Protein AF-0000000077798823 (afdb_homodimer)

Secondary structure (DSSP, 8-state):
----------------------------------------------TTHHHHHHHHHHHHHHHHHHHHHHHHHHHHHHHHHHHHHHHHHHHHHHHHHHHHHSS-----EEEEEEPTT--SSSPPEESSSTT-EEES-EEETTEEE--S-EEEEEEEEEEEEESS-----EEEEEEEEETTEEEEEEEEEEEEBS---TT--EEEEEEEEEEEEE-TT-EEEEEES-GGGB---TTTSEEEEEE-/----------------------------------------------TTHHHHHHHHHHHHHHHHHHHHHHHHHHHHHHHHHHHHHHHHHHHHHHHHHHHHHS------EEEEEEPTT--SSSPPEESSSTT-EEES-EEETTEEE--S-EEEEEEEEEEEEESS-----EEEEEEEEETTEEEEEEEEEEEE-S---TT--EEEEEEEEEEEEE-TT-EEEEEES-GGGB---TTTSEEEEEE-

Organism: NCBI:txid2587831

Solvent-accessible surface area (backbone atoms only — not comparable to full-atom values): 27897 Å² total; per-residue (Å²): 135,85,79,76,79,76,77,77,75,81,80,81,78,77,81,79,76,80,77,74,89,81,87,79,84,84,81,80,76,93,80,85,78,80,83,84,83,89,80,81,81,79,79,76,82,69,73,65,53,57,66,50,46,50,53,46,51,51,48,51,52,51,51,51,42,51,51,48,34,51,52,32,50,52,50,34,52,51,42,50,51,52,38,53,51,50,50,49,51,46,53,49,42,51,46,41,44,48,38,55,70,50,43,64,76,78,66,33,26,34,35,28,18,34,39,75,92,54,77,64,82,60,43,52,64,35,53,72,57,87,88,19,36,59,33,88,42,46,76,55,94,49,20,46,36,35,78,63,62,43,47,28,44,38,39,37,32,45,25,36,43,41,70,58,46,80,65,66,62,44,39,42,35,35,32,34,38,32,92,89,42,90,67,71,43,75,59,37,43,48,47,36,25,45,80,59,48,84,80,34,65,44,72,50,76,48,69,48,69,50,62,40,83,44,49,56,57,28,29,39,38,42,39,63,63,54,54,87,33,50,46,36,51,59,92,47,10,32,39,35,37,35,56,110,137,83,81,76,82,75,82,78,78,82,78,82,75,76,82,73,84,70,88,73,86,82,89,78,86,88,86,89,80,88,83,77,79,74,82,77,74,84,77,81,81,77,69,79,79,65,73,63,51,57,62,51,47,49,50,47,52,51,48,50,51,50,51,52,42,51,51,50,35,52,52,32,50,51,51,34,52,52,42,51,51,52,38,51,51,50,50,51,52,47,52,50,45,49,50,46,43,50,42,56,69,57,43,62,78,79,66,36,29,33,27,28,18,34,38,74,92,54,77,65,82,60,45,51,64,34,53,72,57,86,80,18,35,58,32,85,41,46,77,56,95,50,20,46,36,33,78,63,62,42,45,27,42,40,36,37,32,45,25,35,43,39,69,56,44,79,68,67,64,44,39,41,34,35,32,34,38,31,93,91,42,91,64,72,43,78,75,50,72,51,75,46,64,81,61,52,45,83,80,34,54,30,28,44,67,46,70,48,74,50,77,43,83,43,47,56,55,28,30,38,37,43,40,63,63,55,53,86,32,48,46,37,50,60,36,35,10,32,40,35,37,35,58,110

Nearest PDB structures (foldseek):
  5l36-assembly1_A  TM=9.873E-01  e=1.165E-20  Homo sapiens
  5l19-assembly1_A  TM=9.741E-01  e=8.030E-21  Homo sapiens
  4msv-assembly1_A  TM=9.901E-01  e=2.202E-20  Homo sapiens
  5mu8-assembly4_I  TM=9.120E-01  e=7.115E-12  Homo sapiens
  2zjc-assembly1_C  TM=8.974E-01  e=6.068E-12  Homo sapiens

InterPro domains:
  IPR006052 Tumour necrosis factor domain [PF00229] (123-244)
  IPR006052 Tumour necrosis factor domain [PS50049] (108-244)
  IPR006052 Tumour necrosis factor domain [SM00207] (108-244)
  IPR006052 Tumour necrosis factor domain [cd00184] (109-242)
  IPR008983 Tumour necrosis factor-like domain superfamily [G3DSA:2.60.120.40] (96-244)
  IPR008983 Tumour necrosis factor-like domain superfamily [SSF49842] (107-244)
  IPR021184 Tumour necrosis factor, conserved site [PS00251] (144-160)

Radius of gyration: 48.49 Å; Cα contacts (8 Å, |Δi|>4): 806; chains: 2; bounding box: 68×151×111 Å

Foldseek 3Di:
DPPPPCPPPDDPDDDDDCPDDDDDDDPPDDDDPDDDDDPPPPPPPPPVVPVVVVVVVVVVVVVVVVVVVVVVVVVVVVVVVVVVVVVVVVVVVVVVCCCVVVVPPQWFKWKWFFDPPDFDPPGATHADDDPTHGGPWDDDPQWIFAAAWAKKKWKWKWKFWDAFDPQPKKKKWKWKDAPVDDDIGTDDMDIDGPQDDGRHIDMDMDMDIDMDGDHGGIIMTMHIDGPVGTDRPRVGTMIMMIGD/DPPPPVPDPPDPPPDPDPPDDDDDDDDDDDDDPPCPDDDDCPPPVCPVVPVVVVVVVVVVVVVVVVVVVVVVVVVVVVVVVVVVVVVVVVVVVVVVCCCVVVVPVQWFKWKWFFDPPDFDPPGATHAVDDPTHGGPWDDDPQWIFAAAWAKKKWKWKWKFWDAFDPQPKKKKWKWKDAPVDDDIGTDDMDIDGPQDDGRHIGMDMDMDIDMDGDHGGIIMTMHIDGPVGTDRPRVGTMIMMIGD

Structure (mmCIF, N/CA/C/O backbone):
data_AF-0000000077798823-model_v1
#
loop_
_entity.id
_entity.type
_entity.pdbx_description
1 polymer 'Tumor necrosis factor ligand superfamily member 6'
#
loop_
_atom_site.group_PDB
_atom_site.id
_atom_site.type_symbol
_atom_site.label_atom_id
_atom_site.label_alt_id
_atom_site.label_comp_id
_atom_site.label_asym_id
_atom_site.label_entity_id
_atom_site.label_seq_id
_atom_site.pdbx_PDB_ins_code
_atom_site.Cartn_x
_atom_site.Cartn_y
_atom_site.Cartn_z
_atom_site.occupancy
_atom_site.B_iso_or_equiv
_atom_site.auth_seq_id
_atom_site.auth_comp_id
_atom_site.auth_asym_id
_atom_site.auth_atom_id
_atom_site.pdbx_PDB_model_num
ATOM 1 N N . MET A 1 1 ? -38.875 33.906 -24.859 1 26.03 1 MET A N 1
ATOM 2 C CA . MET A 1 1 ? -39.5 35.156 -25.25 1 26.03 1 MET A CA 1
ATOM 3 C C . MET A 1 1 ? -38.906 36.344 -24.469 1 26.03 1 MET A C 1
ATOM 5 O O . MET A 1 1 ? -38.906 36.344 -23.234 1 26.03 1 MET A O 1
ATOM 9 N N . GLN A 1 2 ? -37.875 37.094 -25.141 1 28.48 2 GLN A N 1
ATOM 10 C CA . GLN A 1 2 ? -36.75 37.938 -24.812 1 28.48 2 GLN A CA 1
ATOM 11 C C . GLN A 1 2 ? -37.25 39.312 -24.281 1 28.48 2 GLN A C 1
ATOM 13 O O . GLN A 1 2 ? -37.812 40.094 -25.031 1 28.48 2 GLN A O 1
ATOM 18 N N . GLN A 1 3 ? -37.812 39.25 -23.031 1 25.02 3 GLN A N 1
ATOM 19 C CA . GLN A 1 3 ? -38.531 40.406 -22.516 1 25.02 3 GLN A CA 1
ATOM 20 C C . GLN A 1 3 ? -37.625 41.625 -22.5 1 25.02 3 GLN A C 1
ATOM 22 O O . GLN A 1 3 ? -36.438 41.562 -22.141 1 25.02 3 GLN A O 1
ATOM 27 N N . ASN A 1 4 ? -37.906 42.719 -23.203 1 27.22 4 ASN A N 1
ATOM 28 C CA . ASN A 1 4 ? -37.531 44 -23.734 1 27.22 4 ASN A CA 1
ATOM 29 C C . ASN A 1 4 ? -37.281 45 -22.609 1 27.22 4 ASN A C 1
ATOM 31 O O . ASN A 1 4 ? -38.125 45.844 -22.312 1 27.22 4 ASN A O 1
ATOM 35 N N . LEU A 1 5 ? -36.75 44.594 -21.375 1 27.7 5 LEU A N 1
ATOM 36 C CA . LEU A 1 5 ? -36.906 45.5 -20.266 1 27.7 5 LEU A CA 1
ATOM 37 C C . LEU A 1 5 ? -36.219 46.844 -20.547 1 27.7 5 LEU A C 1
ATOM 39 O O . LEU A 1 5 ? -35 46.844 -20.828 1 27.7 5 LEU A O 1
ATOM 43 N N . ASN A 1 6 ? -36.906 47.875 -20.984 1 26.59 6 ASN A N 1
ATOM 44 C CA . ASN A 1 6 ? -36.75 49.219 -21.531 1 26.59 6 ASN A CA 1
ATOM 45 C C . ASN A 1 6 ? -36.062 50.156 -20.547 1 26.59 6 ASN A C 1
ATOM 47 O O . ASN A 1 6 ? -36.688 50.656 -19.609 1 26.59 6 ASN A O 1
ATOM 51 N N . TYR A 1 7 ? -34.906 49.844 -19.875 1 26.56 7 TYR A N 1
ATOM 52 C CA . TYR A 1 7 ? -34.375 50.625 -18.766 1 26.56 7 TYR A CA 1
ATOM 53 C C . TYR A 1 7 ? -34 52.031 -19.219 1 26.56 7 TYR A C 1
ATOM 55 O O . TYR A 1 7 ? -33.125 52.219 -20.062 1 26.56 7 TYR A O 1
ATOM 63 N N . VAL A 1 8 ? -34.969 52.938 -19.234 1 27.77 8 VAL A N 1
ATOM 64 C CA . VAL A 1 8 ? -35.031 54.281 -19.797 1 27.77 8 VAL A CA 1
ATOM 65 C C . VAL A 1 8 ? -34.031 55.188 -19.078 1 27.77 8 VAL A C 1
ATOM 67 O O . VAL A 1 8 ? -34.125 55.406 -17.875 1 27.77 8 VAL A O 1
ATOM 70 N N . TYR A 1 9 ? -32.719 55.25 -19.391 1 25.73 9 TYR A N 1
ATOM 71 C CA . TYR A 1 9 ? -31.562 55.938 -18.812 1 25.73 9 TYR A CA 1
ATOM 72 C C . TYR A 1 9 ? -31.734 57.438 -18.906 1 25.73 9 TYR A C 1
ATOM 74 O O . TYR A 1 9 ? -31.969 58 -19.984 1 25.73 9 TYR A O 1
ATOM 82 N N . PRO A 1 10 ? -32.344 58.062 -17.875 1 28.33 10 PRO A N 1
ATOM 83 C CA . PRO A 1 10 ? -32.781 59.469 -17.938 1 28.33 10 PRO A CA 1
ATOM 84 C C . PRO A 1 10 ? -31.625 60.406 -18.281 1 28.33 10 PRO A C 1
ATOM 86 O O . PRO A 1 10 ? -30.453 60.094 -18.016 1 28.33 10 PRO A O 1
ATOM 89 N N . GLN A 1 11 ? -31.734 61.344 -19.266 1 23.48 11 GLN A N 1
ATOM 90 C CA . GLN A 1 11 ? -30.969 62.219 -20.141 1 23.48 11 GLN A CA 1
ATOM 91 C C . GLN A 1 11 ? -30.375 63.406 -19.375 1 23.48 11 GLN A C 1
ATOM 93 O O . GLN A 1 11 ? -31.094 64.125 -18.688 1 23.48 11 GLN A O 1
ATOM 98 N N . ILE A 1 12 ? -29.172 63.281 -18.844 1 26.33 12 ILE A N 1
ATOM 99 C CA . ILE A 1 12 ? -28.344 64.125 -18 1 26.33 12 ILE A CA 1
ATOM 100 C C . ILE A 1 12 ? -28.062 65.438 -18.703 1 26.33 12 ILE A C 1
ATOM 102 O O . ILE A 1 12 ? -27.359 65.438 -19.719 1 26.33 12 ILE A O 1
ATOM 106 N N . PHE A 1 13 ? -29.109 66.25 -18.984 1 23.06 13 PHE A N 1
ATOM 107 C CA . PHE A 1 13 ? -29.016 67.438 -19.844 1 23.06 13 PHE A CA 1
ATOM 108 C C . PHE A 1 13 ? -27.953 68.375 -19.328 1 23.06 13 PHE A C 1
ATOM 110 O O . PHE A 1 13 ? -27.781 68.562 -18.109 1 23.06 13 PHE A O 1
ATOM 117 N N . TRP A 1 14 ? -26.891 68.625 -20.125 1 24.02 14 TRP A N 1
ATOM 118 C CA . TRP A 1 14 ? -25.672 69.438 -20.156 1 24.02 14 TRP A CA 1
ATOM 119 C C . TRP A 1 14 ? -25.969 70.875 -19.875 1 24.02 14 TRP A C 1
ATOM 121 O O . TRP A 1 14 ? -27.016 71.375 -20.266 1 24.02 14 TRP A O 1
ATOM 131 N N . VAL A 1 15 ? -25.234 71.375 -19.047 1 25.56 15 VAL A N 1
ATOM 132 C CA . VAL A 1 15 ? -25.078 72.562 -18.219 1 25.56 15 VAL A CA 1
ATOM 133 C C . VAL A 1 15 ? -24.75 73.812 -19.094 1 25.56 15 VAL A C 1
ATOM 135 O O . VAL A 1 15 ? -23.656 73.875 -19.656 1 25.56 15 VAL A O 1
ATOM 138 N N . ASP A 1 16 ? -25.531 74.125 -20.062 1 21.06 16 ASP A N 1
ATOM 139 C CA . ASP A 1 16 ? -25.078 75.25 -20.922 1 21.06 16 ASP A CA 1
ATOM 140 C C . ASP A 1 16 ? -24.891 76.5 -20.141 1 21.06 16 ASP A C 1
ATOM 142 O O . ASP A 1 16 ? -25.609 76.75 -19.156 1 21.06 16 ASP A O 1
ATOM 146 N N . SER A 1 17 ? -23.797 77.312 -20.297 1 22.64 17 SER A N 1
ATOM 147 C CA . SER A 1 17 ? -22.938 78.375 -19.734 1 22.64 17 SER A CA 1
ATOM 148 C C . SER A 1 17 ? -23.625 79.688 -19.797 1 22.64 17 SER A C 1
ATOM 150 O O . SER A 1 17 ? -23.094 80.688 -19.266 1 22.64 17 SER A O 1
ATOM 152 N N . CYS A 1 18 ? -24.656 79.938 -20.5 1 21.72 18 CYS A N 1
ATOM 153 C CA . CYS A 1 18 ? -24.562 81.25 -21.141 1 21.72 18 CYS A CA 1
ATOM 154 C C . CYS A 1 18 ? -24.969 82.375 -20.172 1 21.72 18 CYS A C 1
ATOM 156 O O . CYS A 1 18 ? -26.156 82.688 -20.016 1 21.72 18 CYS A O 1
ATOM 158 N N . ALA A 1 19 ? -24.484 82.375 -19.031 1 21.86 19 ALA A N 1
ATOM 159 C CA . ALA A 1 19 ? -25.141 83.312 -18.078 1 21.86 19 ALA A CA 1
ATOM 160 C C . ALA A 1 19 ? -24.953 84.75 -18.516 1 21.86 19 ALA A C 1
ATOM 162 O O . ALA A 1 19 ? -23.828 85.25 -18.578 1 21.86 19 ALA A O 1
ATOM 163 N N . SER A 1 20 ? -25.906 85.375 -19.172 1 19.12 20 SER A N 1
ATOM 164 C CA . SER A 1 20 ? -25.812 86.625 -19.844 1 19.12 20 SER A CA 1
ATOM 165 C C . SER A 1 20 ? -25.781 87.812 -18.844 1 19.12 20 SER A C 1
ATOM 167 O O . SER A 1 20 ? -25.047 88.75 -19.031 1 19.12 20 SER A O 1
ATOM 169 N N . PRO A 1 21 ? -26.734 87.875 -17.75 1 21.48 21 PRO A N 1
ATOM 170 C CA . PRO A 1 21 ? -27.547 89.125 -17.828 1 21.48 21 PRO A CA 1
ATOM 171 C C . PRO A 1 21 ? -26.797 90.375 -17.375 1 21.48 21 PRO A C 1
ATOM 173 O O . PRO A 1 21 ? -25.75 90.25 -16.734 1 21.48 21 PRO A O 1
ATOM 176 N N . THR A 1 22 ? -27.609 91.438 -17.188 1 21.52 22 THR A N 1
ATOM 177 C CA . THR A 1 22 ? -27.766 92.875 -17.453 1 21.52 22 THR A CA 1
ATOM 178 C C . THR A 1 22 ? -27.266 93.688 -16.281 1 21.52 22 THR A C 1
ATOM 180 O O . THR A 1 22 ? -27.484 93.375 -15.125 1 21.52 22 THR A O 1
ATOM 183 N N . CYS A 1 23 ? -26.438 94.812 -16.484 1 22.78 23 CYS A N 1
ATOM 184 C CA . CYS A 1 23 ? -25.531 95.812 -15.977 1 22.78 23 CYS A CA 1
ATOM 185 C C . CYS A 1 23 ? -26.281 96.875 -15.141 1 22.78 23 CYS A C 1
ATOM 187 O O . CYS A 1 23 ? -26.797 97.875 -15.68 1 22.78 23 CYS A O 1
ATOM 189 N N . ALA A 1 24 ? -27.109 96.375 -14.141 1 20.53 24 ALA A N 1
ATOM 190 C CA . ALA A 1 24 ? -27.969 97.438 -13.664 1 20.53 24 ALA A CA 1
ATOM 191 C C . ALA A 1 24 ? -27.156 98.562 -13.062 1 20.53 24 ALA A C 1
ATOM 193 O O . ALA A 1 24 ? -26 98.375 -12.68 1 20.53 24 ALA A O 1
ATOM 194 N N . PRO A 1 25 ? -27.906 99.625 -12.391 1 24.5 25 PRO A N 1
ATOM 195 C CA . PRO A 1 25 ? -27.969 101.062 -12.398 1 24.5 25 PRO A CA 1
ATOM 196 C C . PRO A 1 25 ? -27.156 101.688 -11.273 1 24.5 25 PRO A C 1
ATOM 198 O O . PRO A 1 25 ? -26.844 101.062 -10.281 1 24.5 25 PRO A O 1
ATOM 201 N N . SER A 1 26 ? -26.656 102.938 -11.391 1 24.31 26 SER A N 1
ATOM 202 C CA . SER A 1 26 ? -25.688 103.938 -10.914 1 24.31 26 SER A CA 1
ATOM 203 C C . SER A 1 26 ? -26.156 104.625 -9.625 1 24.31 26 SER A C 1
ATOM 205 O O . SER A 1 26 ? -27 105.5 -9.648 1 24.31 26 SER A O 1
ATOM 207 N N . ALA A 1 27 ? -26.469 103.875 -8.531 1 22.41 27 ALA A N 1
ATOM 208 C CA . ALA A 1 27 ? -27.188 104.625 -7.504 1 22.41 27 ALA A CA 1
ATOM 209 C C . ALA A 1 27 ? -26.281 105.688 -6.852 1 22.41 27 ALA A C 1
ATOM 211 O O . ALA A 1 27 ? -25.203 105.312 -6.344 1 22.41 27 ALA A O 1
ATOM 212 N N . PRO A 1 28 ? -26.297 107 -7.059 1 26.75 28 PRO A N 1
ATOM 213 C CA . PRO A 1 28 ? -25.328 108 -6.668 1 26.75 28 PRO A CA 1
ATOM 214 C C . PRO A 1 28 ? -25.422 108.375 -5.188 1 26.75 28 PRO A C 1
ATOM 216 O O . PRO A 1 28 ? -24.484 109 -4.637 1 26.75 28 PRO A O 1
ATOM 219 N N . ILE A 1 29 ? -26.391 107.938 -4.352 1 23.52 29 ILE A N 1
ATOM 220 C CA . ILE A 1 29 ? -27.031 109.062 -3.648 1 23.52 29 ILE A CA 1
ATOM 221 C C . ILE A 1 29 ? -26.062 109.625 -2.607 1 23.52 29 ILE A C 1
ATOM 223 O O . ILE A 1 29 ? -25.812 110.812 -2.584 1 23.52 29 ILE A O 1
ATOM 227 N N . ALA A 1 30 ? -26.312 109.375 -1.194 1 25.77 30 ALA A N 1
ATOM 228 C CA . ALA A 1 30 ? -26.75 110.375 -0.225 1 25.77 30 ALA A CA 1
ATOM 229 C C . ALA A 1 30 ? -25.578 110.938 0.595 1 25.77 30 ALA A C 1
ATOM 231 O O . ALA A 1 30 ? -24.641 110.188 0.89 1 25.77 30 ALA A O 1
ATOM 232 N N . THR A 1 31 ? -25.422 112.25 0.87 1 25.97 31 THR A N 1
ATOM 233 C CA . THR A 1 31 ? -24.484 113.312 1.186 1 25.97 31 THR A CA 1
ATOM 234 C C . THR A 1 31 ? -24.109 113.312 2.668 1 25.97 31 THR A C 1
ATOM 236 O O . THR A 1 31 ? -22.953 113.5 3.031 1 25.97 31 THR A O 1
ATOM 239 N N . CYS A 1 32 ? -25.109 113.25 3.746 1 29.52 32 CYS A N 1
ATOM 240 C CA . CYS A 1 32 ? -25.047 114.375 4.699 1 29.52 32 CYS A CA 1
ATOM 241 C C . CYS A 1 32 ? -24.062 114.062 5.824 1 29.52 32 CYS A C 1
ATOM 243 O O . CYS A 1 32 ? -24.031 112.938 6.34 1 29.52 32 CYS A O 1
ATOM 245 N N . PRO A 1 33 ? -23.062 114.812 6.172 1 35.56 33 PRO A N 1
ATOM 246 C CA . PRO A 1 33 ? -21.828 114.688 6.957 1 35.56 33 PRO A CA 1
ATOM 247 C C . PRO A 1 33 ? -22.078 114.812 8.461 1 35.56 33 PRO A C 1
ATOM 249 O O . PRO A 1 33 ? -21.125 114.875 9.242 1 35.56 33 PRO A O 1
ATOM 252 N N . PRO A 1 34 ? -23.25 114.375 9.109 1 32.38 34 PRO A N 1
ATOM 253 C CA . PRO A 1 34 ? -23.516 115.25 10.234 1 32.38 34 PRO A CA 1
ATOM 254 C C . PRO A 1 34 ? -22.438 115.188 11.312 1 32.38 34 PRO A C 1
ATOM 256 O O . PRO A 1 34 ? -21.578 114.312 11.281 1 32.38 34 PRO A O 1
ATOM 259 N N . PRO A 1 35 ? -22.75 115.438 12.766 1 36.75 35 PRO A N 1
ATOM 260 C CA . PRO A 1 35 ? -22.312 116.312 13.852 1 36.75 35 PRO A CA 1
ATOM 261 C C . PRO A 1 35 ? -21.516 115.562 14.922 1 36.75 35 PRO A C 1
ATOM 263 O O . PRO A 1 35 ? -21.062 116.188 15.891 1 36.75 35 PRO A O 1
ATOM 266 N N . VAL A 1 36 ? -20.484 114.75 14.961 1 32.44 36 VAL A N 1
ATOM 267 C CA . VAL A 1 36 ? -20.281 113.75 15.992 1 32.44 36 VAL A CA 1
ATOM 268 C C . VAL A 1 36 ? -19.844 114.375 17.297 1 32.44 36 VAL A C 1
ATOM 270 O O . VAL A 1 36 ? -18.984 115.25 17.281 1 32.44 36 VAL A O 1
ATOM 273 N N . PRO A 1 37 ? -20.562 114.125 18.484 1 36.47 37 PRO A N 1
ATOM 274 C CA . PRO A 1 37 ? -20.5 114.75 19.812 1 36.47 37 PRO A CA 1
ATOM 275 C C . PRO A 1 37 ? -19.188 114.438 20.547 1 36.47 37 PRO A C 1
ATOM 277 O O . PRO A 1 37 ? -18.453 113.562 20.156 1 36.47 37 PRO A O 1
ATOM 280 N N . GLU A 1 38 ? -18.797 115.188 21.797 1 36.47 38 GLU A N 1
ATOM 281 C CA . GLU A 1 38 ? -17.641 115.562 22.609 1 36.47 38 GLU A CA 1
ATOM 282 C C . GLU A 1 38 ? -17.219 114.375 23.516 1 36.47 38 GLU A C 1
ATOM 284 O O . GLU A 1 38 ? -18.016 113.875 24.312 1 36.47 38 GLU A O 1
ATOM 289 N N . ARG A 1 39 ? -16.359 113.438 23.281 1 34.25 39 ARG A N 1
ATOM 290 C CA . ARG A 1 39 ? -15.992 112.188 23.953 1 34.25 39 ARG A CA 1
ATOM 291 C C . ARG A 1 39 ? -15.164 112.438 25.203 1 34.25 39 ARG A C 1
ATOM 293 O O . ARG A 1 39 ? -14.039 112.938 25.109 1 34.25 39 ARG A O 1
ATOM 300 N N . ARG A 1 40 ? -15.773 112.875 26.406 1 35.19 40 ARG A N 1
ATOM 301 C CA . ARG A 1 40 ? -15.016 113.125 27.641 1 35.19 40 ARG A CA 1
ATOM 302 C C . ARG A 1 40 ? -14.305 111.812 28.062 1 35.19 40 ARG A C 1
ATOM 304 O O . ARG A 1 40 ? -14.906 110.75 28.094 1 35.19 40 ARG A O 1
ATOM 311 N N . ARG A 1 41 ? -12.977 111.75 28.109 1 36.09 41 ARG A N 1
ATOM 312 C CA . ARG A 1 41 ? -11.992 110.688 28.312 1 36.09 41 ARG A CA 1
ATOM 313 C C . ARG A 1 41 ? -11.898 110.312 29.781 1 36.09 41 ARG A C 1
ATOM 315 O O . ARG A 1 41 ? -11.375 111.062 30.594 1 36.09 41 ARG A O 1
ATOM 322 N N . ARG A 1 42 ? -13.008 109.812 30.5 1 36.91 42 ARG A N 1
ATOM 323 C CA . ARG A 1 42 ? -12.812 109.438 31.875 1 36.91 42 ARG A CA 1
ATOM 324 C C . ARG A 1 42 ? -11.773 108.312 31.984 1 36.91 42 ARG A C 1
ATOM 326 O O . ARG A 1 42 ? -11.906 107.25 31.359 1 36.91 42 ARG A O 1
ATOM 333 N N . LYS A 1 43 ? -10.586 108.625 32.406 1 37.88 43 LYS A N 1
ATOM 334 C CA . LYS A 1 43 ? -9.422 107.75 32.625 1 37.88 43 LYS A CA 1
ATOM 335 C C . LYS A 1 43 ? -9.617 106.812 33.844 1 37.88 43 LYS A C 1
ATOM 337 O O . LYS A 1 43 ? -9.383 107.25 34.969 1 37.88 43 LYS A O 1
ATOM 342 N N . GLN A 1 44 ? -10.805 106.312 34.219 1 37.72 44 GLN A N 1
ATOM 343 C CA . GLN A 1 44 ? -10.773 105.438 35.406 1 37.72 44 GLN A CA 1
ATOM 344 C C . GLN A 1 44 ? -9.781 104.312 35.219 1 37.72 44 GLN A C 1
ATOM 346 O O . GLN A 1 44 ? -9.844 103.562 34.219 1 37.72 44 GLN A O 1
ATOM 351 N N . SER A 1 45 ? -8.586 104.438 35.844 1 39.5 45 SER A N 1
ATOM 352 C CA . SER A 1 45 ? -7.508 103.438 35.938 1 39.5 45 SER A CA 1
ATOM 353 C C . SER A 1 45 ? -8 102.125 36.531 1 39.5 45 SER A C 1
ATOM 355 O O . SER A 1 45 ? -8.492 102.125 37.688 1 39.5 45 SER A O 1
ATOM 357 N N . ASN A 1 46 ? -8.766 101.25 35.938 1 39.75 46 ASN A N 1
ATOM 358 C CA . ASN A 1 46 ? -9.281 99.938 36.281 1 39.75 46 ASN A CA 1
ATOM 359 C C . ASN A 1 46 ? -8.188 99 36.844 1 39.75 46 ASN A C 1
ATOM 361 O O . ASN A 1 46 ? -7.297 98.562 36.125 1 39.75 46 ASN A O 1
ATOM 365 N N . LYS A 1 47 ? -7.645 99.25 38.062 1 49.47 47 LYS A N 1
ATOM 366 C CA . LYS A 1 47 ? -6.809 98.375 38.844 1 49.47 47 LYS A CA 1
ATOM 367 C C . LYS A 1 47 ? -7.402 96.938 38.875 1 49.47 47 LYS A C 1
ATOM 369 O O . LYS A 1 47 ? -6.875 96.062 39.531 1 49.47 47 LYS A O 1
ATOM 374 N N . ARG A 1 48 ? -8.695 96.812 38.531 1 51.38 48 ARG A N 1
ATOM 375 C CA . ARG A 1 48 ? -9.32 95.5 38.625 1 51.38 48 ARG A CA 1
ATOM 376 C C . ARG A 1 48 ? -8.602 94.5 37.719 1 51.38 48 ARG A C 1
ATOM 378 O O . ARG A 1 48 ? -8.984 93.312 37.656 1 51.38 48 ARG A O 1
ATOM 385 N N . ASP A 1 49 ? -7.566 95.062 37.031 1 54.72 49 ASP A N 1
ATOM 386 C CA . ASP A 1 49 ? -7.129 94.25 35.875 1 54.72 49 ASP A CA 1
ATOM 387 C C . ASP A 1 49 ? -6.219 93.125 36.312 1 54.72 49 ASP A C 1
ATOM 389 O O . ASP A 1 49 ? -6.102 92.125 35.625 1 54.72 49 ASP A O 1
ATOM 393 N N . GLY A 1 50 ? -5.629 93.312 37.469 1 56.19 50 GLY A N 1
ATOM 394 C CA . GLY A 1 50 ? -4.633 92.312 37.812 1 56.19 50 GLY A CA 1
ATOM 395 C C . GLY A 1 50 ? -5.238 91 38.281 1 56.19 50 GLY A C 1
ATOM 396 O O . GLY A 1 50 ? -4.746 89.938 37.969 1 56.19 50 GLY A O 1
ATOM 397 N N . THR A 1 51 ? -6.219 91.188 39.312 1 61.97 51 THR A N 1
ATOM 398 C CA . THR A 1 51 ? -6.859 89.938 39.844 1 61.97 51 THR A CA 1
ATOM 399 C C . THR A 1 51 ? -7.609 89.188 38.75 1 61.97 51 THR A C 1
ATOM 401 O O . THR A 1 51 ? -7.652 88 38.75 1 61.97 51 THR A O 1
ATOM 404 N N . CYS A 1 52 ? -8.102 90.062 37.844 1 62.16 52 CYS A N 1
ATOM 405 C CA . CYS A 1 52 ? -8.844 89.5 36.75 1 62.16 52 CYS A CA 1
ATOM 406 C C . CYS A 1 52 ? -7.918 88.75 35.812 1 62.16 52 CYS A C 1
ATOM 408 O O . CYS A 1 52 ? -8.258 87.625 35.344 1 62.16 52 CYS A O 1
ATOM 410 N N . LEU A 1 53 ? -6.668 89.25 35.75 1 65.81 53 LEU A N 1
ATOM 411 C CA . LEU A 1 53 ? -5.695 88.562 34.906 1 65.81 53 LEU A CA 1
ATOM 412 C C . LEU A 1 53 ? -5.227 87.25 35.531 1 65.81 53 LEU A C 1
ATOM 414 O O . LEU A 1 53 ? -5.07 86.25 34.844 1 65.81 53 LEU A O 1
ATOM 418 N N . CYS A 1 54 ? -5.16 87.375 36.844 1 67.19 54 CYS A N 1
ATOM 419 C CA . CYS A 1 54 ? -4.742 86.188 37.562 1 67.19 54 CYS A CA 1
ATOM 420 C C . CYS A 1 54 ? -5.824 85.125 37.5 1 67.19 54 CYS A C 1
ATOM 422 O O . CYS A 1 54 ? -5.523 83.938 37.344 1 67.19 54 CYS A O 1
ATOM 424 N N . PHE A 1 55 ? -7.031 85.5 37.656 1 72.38 55 PHE A N 1
ATOM 425 C CA . PHE A 1 55 ? -8.148 84.625 37.562 1 72.38 55 PHE A CA 1
ATOM 426 C C . PHE A 1 55 ? -8.273 84 36.156 1 72.38 55 PHE A C 1
ATOM 428 O O . PHE A 1 55 ? -8.586 82.875 36 1 72.38 55 PHE A O 1
ATOM 435 N N . LEU A 1 56 ? -7.832 84.812 35.25 1 72.94 56 LEU A N 1
ATOM 436 C CA . LEU A 1 56 ? -7.902 84.375 33.844 1 72.94 56 LEU A CA 1
ATOM 437 C C . LEU A 1 56 ? -6.824 83.375 33.531 1 72.94 56 LEU A C 1
ATOM 439 O O . LEU A 1 56 ? -7.086 82.375 32.844 1 72.94 56 LEU A O 1
ATOM 443 N N . VAL A 1 57 ? -5.711 83.625 34.125 1 74.31 57 VAL A N 1
ATOM 444 C CA . VAL A 1 57 ? -4.59 82.688 33.906 1 74.31 57 VAL A CA 1
ATOM 445 C C . VAL A 1 57 ? -4.879 81.375 34.594 1 74.31 57 VAL A C 1
ATOM 447 O O . VAL A 1 57 ? -4.645 80.312 34 1 74.31 57 VAL A O 1
ATOM 450 N N . VAL A 1 58 ? -5.492 81.438 35.719 1 72.5 58 VAL A N 1
ATOM 451 C CA . VAL A 1 58 ? -5.809 80.188 36.469 1 72.5 58 VAL A CA 1
ATOM 452 C C . VAL A 1 58 ? -6.918 79.438 35.75 1 72.5 58 VAL A C 1
ATOM 454 O O . VAL A 1 58 ? -6.867 78.25 35.625 1 72.5 58 VAL A O 1
ATOM 457 N N . PHE A 1 59 ? -7.77 80.188 35.219 1 73 59 PHE A N 1
ATOM 458 C CA . PHE A 1 59 ? -8.875 79.562 34.469 1 73 59 PHE A CA 1
ATOM 459 C C . PHE A 1 59 ? -8.375 78.875 33.219 1 73 59 PHE A C 1
ATOM 461 O O . PHE A 1 59 ? -8.781 77.75 32.906 1 73 59 PHE A O 1
ATOM 468 N N . LEU A 1 60 ? -7.453 79.562 32.562 1 76.88 60 LEU A N 1
ATOM 469 C CA . LEU A 1 60 ? -6.926 79 31.328 1 76.88 60 LEU A CA 1
ATOM 470 C C . LEU A 1 60 ? -6.082 77.75 31.609 1 76.88 60 LEU A C 1
ATOM 472 O O . LEU A 1 60 ? -6.121 76.75 30.844 1 76.88 60 LEU A O 1
ATOM 476 N N . LEU A 1 61 ? -5.477 77.75 32.719 1 74.19 61 LEU A N 1
ATOM 477 C CA . LEU A 1 61 ? -4.656 76.625 33.125 1 74.19 61 LEU A CA 1
ATOM 478 C C . LEU A 1 61 ? -5.531 75.438 33.5 1 74.19 61 LEU A C 1
ATOM 480 O O . LEU A 1 61 ? -5.203 74.312 33.156 1 74.19 61 LEU A O 1
ATOM 484 N N . VAL A 1 62 ? -6.668 75.75 34.125 1 74.94 62 VAL A N 1
ATOM 485 C CA . VAL A 1 62 ? -7.605 74.688 34.5 1 74.94 62 VAL A CA 1
ATOM 486 C C . VAL A 1 62 ? -8.266 74.125 33.281 1 74.94 62 VAL A C 1
ATOM 488 O O . VAL A 1 62 ? -8.445 72.875 33.156 1 74.94 62 VAL A O 1
ATOM 491 N N . LEU A 1 63 ? -8.539 74.938 32.281 1 74.5 63 LEU A N 1
ATOM 492 C CA . LEU A 1 63 ? -9.141 74.5 31.047 1 74.5 63 LEU A CA 1
ATOM 493 C C . LEU A 1 63 ? -8.18 73.625 30.25 1 74.5 63 LEU A C 1
ATOM 495 O O . LEU A 1 63 ? -8.578 72.625 29.672 1 74.5 63 LEU A O 1
ATOM 499 N N . LEU A 1 64 ? -6.938 74 30.281 1 76.69 64 LEU A N 1
ATOM 500 C CA . LEU A 1 64 ? -5.91 73.188 29.594 1 76.69 64 LEU A CA 1
ATOM 501 C C . LEU A 1 64 ? -5.711 71.875 30.266 1 76.69 64 LEU A C 1
ATOM 503 O O . LEU A 1 64 ? -5.539 70.875 29.578 1 76.69 64 LEU A O 1
ATOM 507 N N . ALA A 1 65 ? -5.812 71.875 31.578 1 76.94 65 ALA A N 1
ATOM 508 C CA . ALA A 1 65 ? -5.668 70.625 32.312 1 76.94 65 ALA A CA 1
ATOM 509 C C . ALA A 1 65 ? -6.852 69.688 32.094 1 76.94 65 ALA A C 1
ATOM 511 O O . ALA A 1 65 ? -6.676 68.5 31.922 1 76.94 65 ALA A O 1
ATOM 512 N N . LEU A 1 66 ? -8.07 70.25 31.984 1 76.38 66 LEU A N 1
ATOM 513 C CA . LEU A 1 66 ? -9.273 69.438 31.75 1 76.38 66 LEU A CA 1
ATOM 514 C C . LEU A 1 66 ? -9.297 68.875 30.312 1 76.38 66 LEU A C 1
ATOM 516 O O . LEU A 1 66 ? -9.727 67.75 30.078 1 76.38 66 LEU A O 1
ATOM 520 N N . ALA A 1 67 ? -8.734 69.75 29.391 1 77.56 67 ALA A N 1
ATOM 521 C CA . ALA A 1 67 ? -8.625 69.25 28.016 1 77.56 67 ALA A CA 1
ATOM 522 C C . ALA A 1 67 ? -7.633 68.125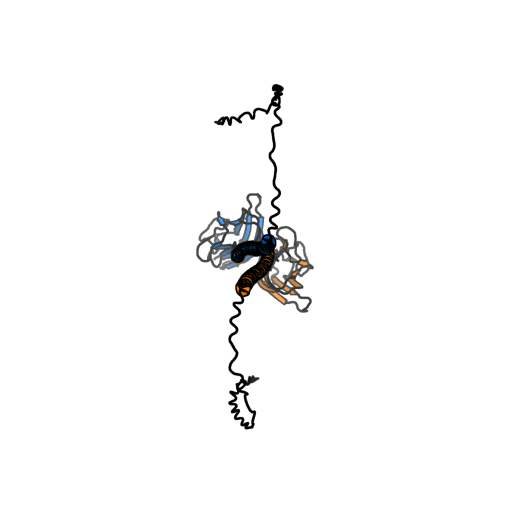 27.891 1 77.56 67 ALA A C 1
ATOM 524 O O . ALA A 1 67 ? -7.867 67.188 27.141 1 77.56 67 ALA A O 1
ATOM 525 N N . GLY A 1 68 ? -6.609 68.25 28.703 1 75.62 68 GLY A N 1
ATOM 526 C CA . GLY A 1 68 ? -5.617 67.188 28.734 1 75.62 68 GLY A CA 1
ATOM 527 C C . GLY A 1 68 ? -6.16 65.875 29.281 1 75.62 68 GLY A C 1
ATOM 528 O O . GLY A 1 68 ? -5.91 64.812 28.719 1 75.62 68 GLY A O 1
ATOM 529 N N . VAL A 1 69 ? -6.953 65.938 30.359 1 78.12 69 VAL A N 1
ATOM 530 C CA . VAL A 1 69 ? -7.574 64.75 30.969 1 78.12 69 VAL A CA 1
ATOM 531 C C . VAL A 1 69 ? -8.602 64.188 30.016 1 78.12 69 VAL A C 1
ATOM 533 O O . VAL A 1 69 ? -8.711 62.969 29.891 1 78.12 69 VAL A O 1
ATOM 536 N N . GLY A 1 70 ? -9.297 65.125 29.328 1 77.25 70 GLY A N 1
ATOM 537 C CA . GLY A 1 70 ? -10.266 64.625 28.328 1 77.25 70 GLY A CA 1
ATOM 538 C C . GLY A 1 70 ? -9.625 63.875 27.188 1 77.25 70 GLY A C 1
ATOM 539 O O . GLY A 1 70 ? -10.117 62.812 26.781 1 77.25 70 GLY A O 1
ATOM 540 N N . LEU A 1 71 ? -8.461 64.312 26.688 1 78.88 71 LEU A N 1
ATOM 541 C CA . LEU A 1 71 ? -7.746 63.656 25.609 1 78.88 71 LEU A CA 1
ATOM 542 C C . LEU A 1 71 ? -7.148 62.312 26.062 1 78.88 71 LEU A C 1
ATOM 544 O O . LEU A 1 71 ? -7.168 61.344 25.328 1 78.88 71 LEU A O 1
ATOM 548 N N . GLY A 1 72 ? -6.723 62.344 27.281 1 77.31 72 GLY A N 1
ATOM 549 C CA . GLY A 1 72 ? -6.203 61.125 27.859 1 77.31 72 GLY A CA 1
ATOM 550 C C . GLY A 1 72 ? -7.258 60.031 28.016 1 77.31 72 GLY A C 1
ATOM 551 O O . GLY A 1 72 ? -7.016 58.875 27.703 1 77.31 72 GLY A O 1
ATOM 552 N N . MET A 1 73 ? -8.414 60.375 28.469 1 80.19 73 MET A N 1
ATOM 553 C CA . MET A 1 73 ? -9.516 59.438 28.641 1 80.19 73 MET A CA 1
ATOM 554 C C . MET A 1 73 ? -9.984 58.906 27.297 1 80.19 73 MET A C 1
ATOM 556 O O . MET A 1 73 ? -10.289 57.719 27.188 1 80.19 73 MET A O 1
ATOM 560 N N . PHE A 1 74 ? -9.961 59.719 26.312 1 77.75 74 PHE A N 1
ATOM 561 C CA . PHE A 1 74 ? -10.352 59.312 24.969 1 77.75 74 PHE A CA 1
ATOM 562 C C . PHE A 1 74 ? -9.383 58.25 24.422 1 77.75 74 PHE A C 1
ATOM 564 O O . PHE A 1 74 ? -9.805 57.25 23.859 1 77.75 74 PHE A O 1
ATOM 571 N N . GLN A 1 75 ? -8.148 58.531 24.609 1 80.62 75 GLN A N 1
ATOM 572 C CA . GLN A 1 75 ? -7.133 57.594 24.141 1 80.62 75 GLN A CA 1
ATOM 573 C C . GLN A 1 75 ? -7.227 56.25 24.875 1 80.62 75 GLN A C 1
ATOM 575 O O . GLN A 1 75 ? -7.059 55.188 24.25 1 80.62 75 GLN A O 1
ATOM 580 N N . ILE A 1 76 ? -7.559 56.312 26.109 1 79.75 76 ILE A N 1
ATOM 581 C CA . ILE A 1 76 ? -7.695 55.094 26.906 1 79.75 76 ILE A CA 1
ATOM 582 C C . ILE A 1 76 ? -8.867 54.25 26.391 1 79.75 76 ILE A C 1
ATOM 584 O O . ILE A 1 76 ? -8.742 53.062 26.219 1 79.75 76 ILE A O 1
ATOM 588 N N . VAL A 1 77 ? -9.93 54.938 26.094 1 80.31 77 VAL A N 1
ATOM 589 C CA . VAL A 1 77 ? -11.109 54.25 25.594 1 80.31 77 VAL A CA 1
ATOM 590 C C . VAL A 1 77 ? -10.82 53.625 24.234 1 80.31 77 VAL A C 1
ATOM 592 O O . VAL A 1 77 ? -11.227 52.5 23.953 1 80.31 77 VAL A O 1
ATOM 595 N N . GLN A 1 78 ? -10.102 54.281 23.422 1 80.12 78 GLN A N 1
ATOM 596 C CA . GLN A 1 78 ? -9.75 53.781 22.109 1 80.12 78 GLN A CA 1
ATOM 597 C C . GLN A 1 78 ? -8.836 52.562 22.203 1 80.12 78 GLN A C 1
ATOM 599 O O . GLN A 1 78 ? -9.023 51.562 21.5 1 80.12 78 GLN A O 1
ATOM 604 N N . LEU A 1 79 ? -7.91 52.656 23.062 1 81.38 79 LEU A N 1
ATOM 605 C CA . LEU A 1 79 ? -6.973 51.531 23.25 1 81.38 79 LEU A CA 1
ATOM 606 C C . LEU A 1 79 ? -7.684 50.312 23.828 1 81.38 79 LEU A C 1
ATOM 608 O O . LEU A 1 79 ? -7.395 49.188 23.438 1 81.38 79 LEU A O 1
ATOM 612 N N . GLN A 1 80 ? -8.578 50.656 24.688 1 80.56 80 GLN A N 1
ATOM 613 C CA . GLN A 1 80 ? -9.359 49.562 25.266 1 80.56 80 GLN A CA 1
ATOM 614 C C . GLN A 1 80 ? -10.219 48.875 24.203 1 80.56 80 GLN A C 1
ATOM 616 O O . GLN A 1 80 ? -10.367 47.656 24.203 1 80.56 80 GLN A O 1
ATOM 621 N N . LYS A 1 81 ? -10.719 49.625 23.344 1 80 81 LYS A N 1
ATOM 622 C CA . LYS A 1 81 ? -11.5 49.062 22.25 1 80 81 LYS A CA 1
ATOM 623 C C . LYS A 1 81 ? -10.625 48.188 21.344 1 80 81 LYS A C 1
ATOM 625 O O . LYS A 1 81 ? -11.023 47.094 20.938 1 80 81 LYS A O 1
ATOM 630 N N . GLU A 1 82 ? -9.516 48.688 21.047 1 80.5 82 GLU A N 1
ATOM 631 C CA . GLU A 1 82 ? -8.586 47.938 20.203 1 80.5 82 GLU A CA 1
ATOM 632 C C . GLU A 1 82 ? -8.133 46.656 20.891 1 80.5 82 GLU A C 1
ATOM 634 O O . GLU A 1 82 ? -8.008 45.594 20.25 1 80.5 82 GLU A O 1
ATOM 639 N N . LEU A 1 83 ? -7.957 46.688 22.109 1 79 83 LEU A N 1
ATOM 640 C CA . LEU A 1 83 ? -7.555 45.531 22.891 1 79 83 LEU A CA 1
ATOM 641 C C . LEU A 1 83 ? -8.672 44.5 22.938 1 79 83 LEU A C 1
ATOM 643 O O . LEU A 1 83 ? -8.414 43.312 22.828 1 79 83 LEU A O 1
ATOM 647 N N . ALA A 1 84 ? -9.805 45 23.109 1 78.56 84 ALA A N 1
ATOM 648 C CA . ALA A 1 84 ? -10.953 44.094 23.125 1 78.56 84 ALA A CA 1
ATOM 649 C C . ALA A 1 84 ? -11.125 43.375 21.781 1 78.56 84 ALA A C 1
ATOM 651 O O . ALA A 1 84 ? -11.406 42.188 21.719 1 78.56 84 ALA A O 1
ATOM 652 N N . GLU A 1 85 ? -10.906 44.094 20.75 1 78 85 GLU A N 1
ATOM 653 C CA . GLU A 1 85 ? -10.992 43.5 19.406 1 78 85 GLU A CA 1
ATOM 654 C C . GLU A 1 85 ? -9.891 42.469 19.172 1 78 85 GLU A C 1
ATOM 656 O O . GLU A 1 85 ? -10.141 41.406 18.609 1 78 85 GLU A O 1
ATOM 661 N N . LEU A 1 86 ? -8.812 42.75 19.609 1 77 86 LEU A N 1
ATOM 662 C CA . LEU A 1 86 ? -7.684 41.844 19.438 1 77 86 LEU A CA 1
ATOM 663 C C . LEU A 1 86 ? -7.859 40.594 20.281 1 77 86 LEU A C 1
ATOM 665 O O . LEU A 1 86 ? -7.512 39.5 19.859 1 77 86 LEU A O 1
ATOM 669 N N . ARG A 1 87 ? -8.375 40.812 21.438 1 76.44 87 ARG A N 1
ATOM 670 C CA . ARG A 1 87 ? -8.656 39.688 22.281 1 76.44 87 ARG A CA 1
ATOM 671 C C . ARG A 1 87 ? -9.727 38.781 21.672 1 76.44 87 ARG A C 1
ATOM 673 O O . ARG A 1 87 ? -9.641 37.562 21.75 1 76.44 87 ARG A O 1
ATOM 680 N N . GLU A 1 88 ? -10.656 39.344 21.109 1 73.94 88 GLU A N 1
ATOM 681 C CA . GLU A 1 88 ? -11.695 38.594 20.422 1 73.94 88 GLU A CA 1
ATOM 682 C C . GLU A 1 88 ? -11.125 37.812 19.234 1 73.94 88 GLU A C 1
ATOM 684 O O . GLU A 1 88 ? -11.461 36.656 19.016 1 73.94 88 GLU A O 1
ATOM 689 N N . VAL A 1 89 ? -10.32 38.438 18.547 1 69.56 89 VAL A N 1
ATOM 690 C CA . VAL A 1 89 ? -9.703 37.781 17.391 1 69.56 89 VAL A CA 1
ATOM 691 C C . VAL A 1 89 ? -8.797 36.656 17.844 1 69.56 89 VAL A C 1
ATOM 693 O O . VAL A 1 89 ? -8.781 35.562 17.234 1 69.56 89 VAL A O 1
ATOM 696 N N . THR A 1 90 ? -8.141 36.875 18.938 1 67.12 90 THR A N 1
ATOM 697 C CA . THR A 1 90 ? -7.273 35.844 19.484 1 67.12 90 THR A CA 1
ATOM 698 C C . THR A 1 90 ? -8.102 34.688 20.016 1 67.12 90 THR A C 1
ATOM 700 O O . THR A 1 90 ? -7.719 33.5 19.844 1 67.12 90 THR A O 1
ATOM 703 N N . SER A 1 91 ? -9.117 34.969 20.656 1 65.69 91 SER A N 1
ATOM 704 C CA . SER A 1 91 ? -9.984 33.906 21.141 1 65.69 91 SER A CA 1
ATOM 705 C C . SER A 1 91 ? -10.594 33.094 20 1 65.69 91 SER A C 1
ATOM 707 O O . SER A 1 91 ? -10.711 31.875 20.062 1 65.69 91 SER A O 1
ATOM 709 N N . VAL A 1 92 ? -10.992 33.781 19.016 1 61.78 92 VAL A N 1
ATOM 710 C CA . VAL A 1 92 ? -11.562 33.125 17.844 1 61.78 92 VAL A CA 1
ATOM 711 C C . VAL A 1 92 ? -10.484 32.312 17.141 1 61.78 92 VAL A C 1
ATOM 713 O O . VAL A 1 92 ? -10.742 31.172 16.703 1 61.78 92 VAL A O 1
ATOM 716 N N . TRP A 1 93 ? -9.414 32.844 17.141 1 58.62 93 TRP A N 1
ATOM 717 C CA . TRP A 1 93 ? -8.281 32.188 16.5 1 58.62 93 TRP A CA 1
ATOM 718 C C . TRP A 1 93 ? -7.875 30.938 17.297 1 58.62 93 TRP A C 1
ATOM 720 O O . TRP A 1 93 ? -7.535 29.906 16.703 1 58.62 93 TRP A O 1
ATOM 730 N N . LEU A 1 94 ? -7.77 31.109 18.547 1 57.91 94 LEU A N 1
ATOM 731 C CA . LEU A 1 94 ? -7.559 29.938 19.406 1 57.91 94 LEU A CA 1
ATOM 732 C C . LEU A 1 94 ? -8.633 28.891 19.156 1 57.91 94 LEU A C 1
ATOM 734 O O . LEU A 1 94 ? -8.344 27.688 19.125 1 57.91 94 LEU A O 1
ATOM 738 N N . LEU A 1 95 ? -9.758 29.391 18.984 1 55.09 95 LEU A N 1
ATOM 739 C CA . LEU A 1 95 ? -10.852 28.484 18.672 1 55.09 95 LEU A CA 1
ATOM 740 C C . LEU A 1 95 ? -10.672 27.859 17.281 1 55.09 95 LEU A C 1
A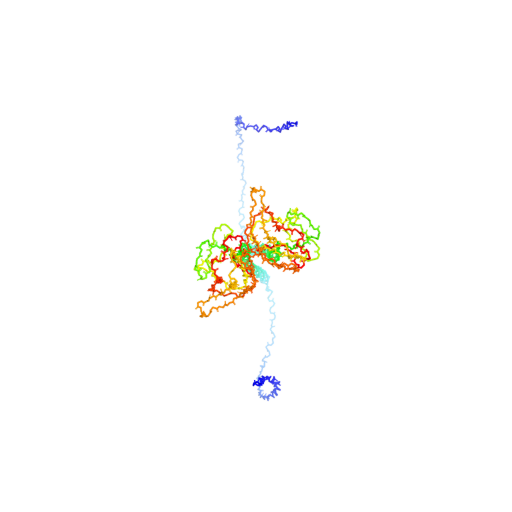TOM 742 O O . LEU A 1 95 ? -10.93 26.672 17.094 1 55.09 95 LEU A O 1
ATOM 746 N N . ILE A 1 96 ? -10.234 28.703 16.406 1 54.5 96 ILE A N 1
ATOM 747 C CA . ILE A 1 96 ? -9.977 28.234 15.047 1 54.5 96 ILE A CA 1
ATOM 748 C C . ILE A 1 96 ? -8.812 27.25 15.055 1 54.5 96 ILE A C 1
ATOM 750 O O . ILE A 1 96 ? -8.844 26.219 14.375 1 54.5 96 ILE A O 1
ATOM 754 N N . ASP A 1 97 ? -7.746 27.656 15.742 1 53.81 97 ASP A N 1
ATOM 755 C CA . ASP A 1 97 ? -6.609 26.766 15.93 1 53.81 97 ASP A CA 1
ATOM 756 C C . ASP A 1 97 ? -7.047 25.438 16.547 1 53.81 97 ASP A C 1
ATOM 758 O O . ASP A 1 97 ? -6.586 24.375 16.141 1 53.81 97 ASP A O 1
ATOM 762 N N . ILE A 1 98 ? -7.746 25.625 17.688 1 51.81 98 ILE A N 1
ATOM 763 C CA . ILE A 1 98 ? -8.312 24.438 18.297 1 51.81 98 ILE A CA 1
ATOM 764 C C . ILE A 1 98 ? -9.219 23.719 17.297 1 51.81 98 ILE A C 1
ATOM 766 O O . ILE A 1 98 ? -9.188 22.5 17.188 1 51.81 98 ILE A O 1
ATOM 770 N N . GLU A 1 99 ? -10 24.516 16.688 1 51.84 99 GLU A N 1
ATOM 771 C CA . GLU A 1 99 ? -10.859 23.922 15.672 1 51.84 99 GLU A CA 1
ATOM 772 C C . GLU A 1 99 ? -10.047 23.422 14.477 1 51.84 99 GLU A C 1
ATOM 774 O O . GLU A 1 99 ? -10.336 22.359 13.922 1 51.84 99 GLU A O 1
ATOM 779 N N . VAL A 1 100 ? -9.141 24.344 14.016 1 50.75 100 VAL A N 1
ATOM 780 C CA . VAL A 1 100 ? -8.227 23.906 12.977 1 50.75 100 VAL A CA 1
ATOM 781 C C . VAL A 1 100 ? -7.371 22.75 13.5 1 50.75 100 VAL A C 1
ATOM 783 O O . VAL A 1 100 ? -7.121 21.781 12.781 1 50.75 100 VAL A O 1
ATOM 786 N N . SER A 1 101 ? -6.789 23.047 14.688 1 50.66 101 SER A N 1
ATOM 787 C CA . SER A 1 101 ? -6.117 21.938 15.336 1 50.66 101 SER A CA 1
ATOM 788 C C . SER A 1 101 ? -7.066 20.75 15.531 1 50.66 101 SER A C 1
ATOM 790 O O . SER A 1 101 ? -6.641 19.594 15.508 1 50.66 101 SER A O 1
ATOM 792 N N . LYS A 1 102 ? -8.312 21.141 16.016 1 48.75 102 LYS A N 1
ATOM 793 C CA . LYS A 1 102 ? -9.375 20.141 16.078 1 48.75 102 LYS A CA 1
ATOM 794 C C . LYS A 1 102 ? -9.922 19.859 14.68 1 48.75 102 LYS A C 1
ATOM 796 O O . LYS A 1 102 ? -10.906 19.125 14.539 1 48.75 102 LYS A O 1
ATOM 801 N N . LYS A 1 103 ? -9.852 20.781 13.82 1 49.94 103 LYS A N 1
ATOM 802 C CA . LYS A 1 103 ? -10.359 20.375 12.516 1 49.94 103 LYS A CA 1
ATOM 803 C C . LYS A 1 103 ? -9.969 18.938 12.195 1 49.94 103 LYS A C 1
ATOM 805 O O . LYS A 1 103 ? -8.781 18.594 12.148 1 49.94 103 LYS A O 1
ATOM 810 N N . LYS A 1 104 ? -10.75 18.125 12.641 1 51.53 104 LYS A N 1
ATOM 811 C CA . LYS A 1 104 ? -10.828 16.688 12.469 1 51.53 104 LYS A CA 1
ATOM 812 C C . LYS A 1 104 ? -10.266 16.25 11.117 1 51.53 104 LYS A C 1
ATOM 814 O O . LYS A 1 104 ? -10.82 16.609 10.07 1 51.53 104 LYS A O 1
ATOM 819 N N . VAL A 1 105 ? -8.984 16.25 11.016 1 57.91 105 VAL A N 1
ATOM 820 C CA . VAL A 1 105 ? -8.43 15.625 9.82 1 57.91 105 VAL A CA 1
ATOM 821 C C . VAL A 1 105 ? -9.375 14.539 9.312 1 57.91 105 VAL A C 1
ATOM 823 O O . VAL A 1 105 ? -9.633 13.555 10 1 57.91 105 VAL A O 1
ATOM 826 N N . ILE A 1 106 ? -10.445 14.961 8.562 1 66.56 106 ILE A N 1
ATOM 827 C CA . ILE A 1 106 ? -11.352 14.008 7.938 1 66.56 106 ILE A CA 1
ATOM 828 C C . ILE A 1 106 ? -10.547 12.898 7.262 1 66.56 106 ILE A C 1
ATOM 830 O O . ILE A 1 106 ? -9.859 13.141 6.262 1 66.56 106 ILE A O 1
ATOM 834 N N . ARG A 1 107 ? -10.461 11.781 8.008 1 84.88 107 ARG A N 1
ATOM 835 C CA . ARG A 1 107 ? -9.758 10.617 7.48 1 84.88 107 ARG A CA 1
ATOM 836 C C . ARG A 1 107 ? -10.555 9.953 6.363 1 84.88 107 ARG A C 1
ATOM 838 O O . ARG A 1 107 ? -11.758 9.711 6.512 1 84.88 107 ARG A O 1
ATOM 845 N N . LYS A 1 108 ? -10.117 9.938 5.184 1 94.5 108 LYS A N 1
ATOM 846 C CA . LYS A 1 108 ? -10.711 9.211 4.062 1 94.5 108 LYS A CA 1
ATOM 847 C C . LYS A 1 108 ? -10.25 7.754 4.047 1 94.5 108 LYS A C 1
ATOM 849 O O . LYS A 1 108 ? -9.062 7.48 3.887 1 94.5 108 LYS A O 1
ATOM 854 N N . ALA A 1 109 ? -11.18 6.855 4.281 1 97.69 109 ALA A N 1
ATOM 855 C CA . ALA A 1 109 ? -10.82 5.441 4.375 1 97.69 109 ALA A CA 1
ATOM 856 C C . ALA A 1 109 ? -12.031 4.551 4.129 1 97.69 109 ALA A C 1
ATOM 858 O O . ALA A 1 109 ? -13.172 4.988 4.293 1 97.69 109 ALA A O 1
ATOM 859 N N . ALA A 1 110 ? -11.781 3.383 3.668 1 98.69 110 ALA A N 1
ATOM 860 C CA . ALA A 1 110 ? -12.82 2.377 3.492 1 98.69 110 ALA A CA 1
ATOM 861 C C . ALA A 1 110 ? -12.266 0.97 3.697 1 98.69 110 ALA A C 1
ATOM 863 O O . ALA A 1 110 ? -11.141 0.676 3.295 1 98.69 110 ALA A O 1
ATOM 864 N N . HIS A 1 111 ? -13 0.151 4.371 1 98.69 111 HIS A N 1
ATOM 865 C CA . HIS A 1 111 ? -12.773 -1.285 4.492 1 98.69 111 HIS A CA 1
ATOM 866 C C . HIS A 1 111 ? -14.031 -2.07 4.125 1 98.69 111 HIS A C 1
ATOM 868 O O . HIS A 1 111 ? -15.039 -2.008 4.836 1 98.69 111 HIS A O 1
ATOM 874 N N . LEU A 1 112 ? -13.898 -2.775 3.029 1 98.81 112 LEU A N 1
ATOM 875 C CA . LEU A 1 112 ? -15.031 -3.551 2.535 1 98.81 112 LEU A CA 1
ATOM 876 C C . LEU A 1 112 ? -14.805 -5.043 2.758 1 98.81 112 LEU A C 1
ATOM 878 O O . LEU A 1 112 ? -13.664 -5.5 2.822 1 98.81 112 LEU A O 1
ATOM 882 N N . THR A 1 113 ? -15.906 -5.777 2.871 1 98.62 113 THR A N 1
ATOM 883 C CA . THR A 1 113 ? -15.82 -7.223 3.07 1 98.62 113 THR A CA 1
ATOM 884 C C . THR A 1 113 ? -16.578 -7.965 1.973 1 98.62 113 THR A C 1
ATOM 886 O O . THR A 1 113 ? -17.406 -7.379 1.275 1 98.62 113 THR A O 1
ATOM 889 N N . GLY A 1 114 ? -16.266 -9.133 1.787 1 97.69 114 GLY A N 1
ATOM 890 C CA . GLY A 1 114 ? -16.828 -9.906 0.689 1 97.69 114 GLY A CA 1
ATOM 891 C C . GLY A 1 114 ? -18.328 -10.094 0.792 1 97.69 114 GLY A C 1
ATOM 892 O O . GLY A 1 114 ? -18.859 -10.352 1.877 1 97.69 114 GLY A O 1
ATOM 893 N N . LYS A 1 115 ? -18.984 -9.953 -0.301 1 96.56 115 LYS A N 1
ATOM 894 C CA . LYS A 1 115 ? -20.406 -10.281 -0.384 1 96.56 115 LYS A CA 1
ATOM 895 C C . LYS A 1 115 ? -20.609 -11.766 -0.706 1 96.56 115 LYS A C 1
ATOM 897 O O . LYS A 1 115 ? -20.141 -12.25 -1.733 1 96.56 115 LYS A O 1
ATOM 902 N N . ALA A 1 116 ? -21.422 -12.375 0.004 1 94 116 ALA A N 1
ATOM 903 C CA . ALA A 1 116 ? -21.609 -13.812 -0.148 1 94 116 ALA A CA 1
ATOM 904 C C . ALA A 1 116 ? -22.375 -14.133 -1.43 1 94 116 ALA A C 1
ATOM 906 O O . ALA A 1 116 ? -23.156 -13.312 -1.914 1 94 116 ALA A O 1
ATOM 907 N N . ASP A 1 117 ? -22.062 -15.266 -2.014 1 90.88 117 ASP A N 1
ATOM 908 C CA . ASP A 1 117 ? -22.812 -15.906 -3.086 1 90.88 117 ASP A CA 1
ATOM 909 C C . ASP A 1 117 ? -22.828 -15.047 -4.344 1 90.88 117 ASP A C 1
ATOM 911 O O . ASP A 1 117 ? -23.812 -15.008 -5.074 1 90.88 117 ASP A O 1
ATOM 915 N N . GLN A 1 118 ? -21.781 -14.32 -4.508 1 94.94 118 GLN A N 1
ATOM 916 C CA . GLN A 1 118 ? -21.703 -13.555 -5.746 1 94.94 118 GLN A CA 1
ATOM 917 C C . GLN A 1 118 ? -21.188 -14.414 -6.898 1 94.94 118 GLN A C 1
ATOM 919 O O . GLN A 1 118 ? -20.422 -15.352 -6.688 1 94.94 118 GLN A O 1
ATOM 924 N N . LYS A 1 119 ? -21.609 -14.023 -8.133 1 94.12 119 LYS A N 1
ATOM 925 C CA . LYS A 1 119 ? -21.234 -14.836 -9.289 1 94.12 119 LYS A CA 1
ATOM 926 C C . LYS A 1 119 ? -20.547 -13.977 -10.352 1 94.12 119 LYS A C 1
ATOM 928 O O . LYS A 1 119 ? -19.75 -14.484 -11.148 1 94.12 119 LYS A O 1
ATOM 933 N N . ALA A 1 120 ? -20.734 -12.766 -10.289 1 94.06 120 ALA A N 1
ATOM 934 C CA . ALA A 1 120 ? -20.234 -11.891 -11.352 1 94.06 120 ALA A CA 1
ATOM 935 C C . ALA A 1 120 ? -18.906 -11.25 -10.961 1 94.06 120 ALA A C 1
ATOM 937 O O . ALA A 1 120 ? -18.531 -11.234 -9.781 1 94.06 120 ALA A O 1
ATOM 938 N N . LEU A 1 121 ? -18.156 -10.898 -12.031 1 96.62 121 LEU A N 1
ATOM 939 C CA . LEU A 1 121 ? -16.922 -10.133 -11.883 1 96.62 121 LEU A CA 1
ATOM 940 C C . LEU A 1 121 ? -17.047 -8.758 -12.523 1 96.62 121 LEU A C 1
ATOM 942 O O . LEU A 1 121 ? -17.781 -8.586 -13.492 1 96.62 121 LEU A O 1
ATOM 946 N N . PRO A 1 122 ? -16.406 -7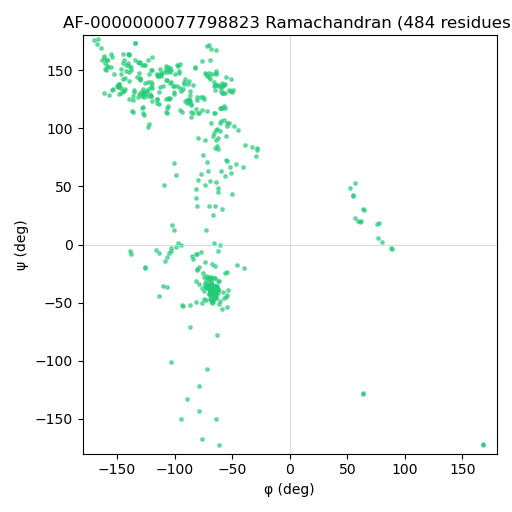.676 -11.953 1 97.69 122 PRO A N 1
ATOM 947 C CA . PRO A 1 122 ? -15.516 -7.723 -10.789 1 97.69 122 PRO A CA 1
ATOM 948 C C . PRO A 1 122 ? -16.266 -7.988 -9.484 1 97.69 122 PRO A C 1
ATOM 950 O O . PRO A 1 122 ? -17.5 -7.914 -9.453 1 97.69 122 PRO A O 1
ATOM 953 N N . LEU A 1 123 ? -15.531 -8.234 -8.406 1 98.69 123 LEU A N 1
ATOM 954 C CA . LEU A 1 123 ? -16.125 -8.656 -7.141 1 98.69 123 LEU A CA 1
ATOM 955 C C . LEU A 1 123 ? -17.016 -7.57 -6.57 1 98.69 123 LEU A C 1
ATOM 957 O O . LEU A 1 123 ? -16.75 -6.379 -6.734 1 98.69 123 LEU A O 1
ATOM 961 N N . GLU A 1 124 ? -18.031 -8.039 -5.91 1 98.38 124 GLU A N 1
ATOM 962 C CA . GLU A 1 124 ? -18.938 -7.168 -5.18 1 98.38 124 GLU A CA 1
ATOM 963 C C . GLU A 1 124 ? -18.672 -7.227 -3.678 1 98.38 124 GLU A C 1
ATOM 965 O O . GLU A 1 124 ? -18.344 -8.281 -3.139 1 98.38 124 GLU A O 1
ATOM 970 N N . TRP A 1 125 ? -18.984 -6.105 -2.973 1 98.5 125 TRP A N 1
ATOM 971 C CA . TRP A 1 125 ? -18.547 -6.008 -1.581 1 98.5 125 TRP A CA 1
ATOM 972 C C . TRP A 1 125 ? -19.688 -5.5 -0.698 1 98.5 125 TRP A C 1
ATOM 974 O O . TRP A 1 125 ? -20.641 -4.895 -1.19 1 98.5 125 TRP A O 1
ATOM 984 N N . VAL A 1 126 ? -19.547 -5.793 0.591 1 97.88 126 VAL A N 1
ATOM 985 C CA . VAL A 1 126 ? -20.375 -5.227 1.649 1 97.88 126 VAL A CA 1
ATOM 986 C C . VAL A 1 126 ? -19.688 -4.004 2.25 1 97.88 126 VAL A C 1
ATOM 988 O O . VAL A 1 126 ? -18.516 -4.07 2.625 1 97.88 126 VAL A O 1
ATOM 991 N N . ALA A 1 127 ? -20.422 -2.91 2.393 1 97.38 127 ALA A N 1
ATOM 992 C CA . ALA A 1 127 ? -19.766 -1.658 2.754 1 97.38 127 ALA A CA 1
ATOM 993 C C . ALA A 1 127 ? -20.188 -1.193 4.145 1 97.38 127 ALA A C 1
ATOM 995 O O . ALA A 1 127 ? -19.594 -0.27 4.707 1 97.38 127 ALA A O 1
ATOM 996 N N . THR A 1 128 ? -21.156 -1.846 4.793 1 94.62 128 THR A N 1
ATOM 997 C CA . THR A 1 128 ? -21.688 -1.238 6.008 1 94.62 128 THR A CA 1
ATOM 998 C C . THR A 1 128 ? -21.891 -2.289 7.098 1 94.62 128 THR A C 1
ATOM 1000 O O . THR A 1 128 ? -22.234 -1.957 8.234 1 94.62 128 THR A O 1
ATOM 1003 N N . LEU A 1 129 ? -21.766 -3.436 6.895 1 94.12 129 LEU A N 1
ATOM 1004 C CA . LEU A 1 129 ? -22.047 -4.492 7.863 1 94.12 129 LEU A CA 1
ATOM 1005 C C . LEU A 1 129 ? -20.766 -5.062 8.438 1 94.12 129 LEU A C 1
ATOM 1007 O O . LEU A 1 129 ? -19.734 -5.137 7.746 1 94.12 129 LEU A O 1
ATOM 1011 N N . GLY A 1 130 ? -20.875 -5.484 9.695 1 95.62 130 GLY A N 1
ATOM 1012 C CA . GLY A 1 130 ? -19.734 -6.113 10.32 1 95.62 130 GLY A CA 1
ATOM 1013 C C . GLY A 1 130 ? -18.547 -5.172 10.469 1 95.62 130 GLY A C 1
ATOM 1014 O O . GLY A 1 130 ? -18.688 -4.074 11.016 1 95.62 130 GLY A O 1
ATOM 1015 N N . HIS A 1 131 ? -17.359 -5.66 9.977 1 96.69 131 HIS A N 1
ATOM 1016 C CA . HIS A 1 131 ? -16.156 -4.855 10.07 1 96.69 131 HIS A CA 1
ATOM 1017 C C . HIS A 1 131 ? -16.094 -3.822 8.945 1 96.69 131 HIS A C 1
ATOM 1019 O O . HIS A 1 131 ? -15.195 -2.979 8.922 1 96.69 131 HIS A O 1
ATOM 1025 N N . ALA A 1 132 ? -16.969 -3.883 8.008 1 98.06 132 ALA A N 1
ATOM 1026 C CA . ALA A 1 132 ? -16.922 -3.006 6.84 1 98.06 132 ALA A CA 1
ATOM 1027 C C . ALA A 1 132 ? -17.297 -1.575 7.219 1 98.06 132 ALA A C 1
ATOM 1029 O O . ALA A 1 132 ? -18.141 -1.355 8.094 1 98.06 132 ALA A O 1
ATOM 1030 N N . PHE A 1 133 ? -16.672 -0.604 6.59 1 97.5 133 PHE A N 1
ATOM 1031 C CA . PHE A 1 133 ? -17.031 0.798 6.789 1 97.5 133 PHE A CA 1
ATOM 1032 C C . PHE A 1 133 ? -16.516 1.65 5.633 1 97.5 133 PHE A C 1
ATOM 1034 O O . PHE A 1 133 ? -15.602 1.243 4.91 1 97.5 133 PHE A O 1
ATOM 1041 N N . THR A 1 134 ? -17.109 2.746 5.418 1 96.62 134 THR A N 1
ATOM 1042 C CA . THR A 1 134 ? -16.641 3.801 4.527 1 96.62 134 THR A CA 1
ATOM 1043 C C . THR A 1 134 ? -16.625 5.148 5.238 1 96.62 134 THR A C 1
ATOM 1045 O O . THR A 1 134 ? -17.562 5.473 5.973 1 96.62 134 THR A O 1
ATOM 1048 N N . SER A 1 135 ? -15.523 5.777 5.176 1 95.12 135 SER A N 1
ATOM 1049 C CA . SER A 1 135 ? -15.391 7.121 5.723 1 95.12 135 SER A CA 1
ATOM 1050 C C . SER A 1 135 ? -14.938 8.109 4.652 1 95.12 135 SER A C 1
ATOM 1052 O O . SER A 1 135 ? -13.75 8.156 4.305 1 95.12 135 SER A O 1
ATOM 1054 N N . ASN A 1 136 ? -15.812 8.906 4.145 1 92.94 136 ASN A N 1
ATOM 1055 C CA . ASN A 1 136 ? -15.578 9.914 3.115 1 92.94 136 ASN A CA 1
ATOM 1056 C C . ASN A 1 136 ? -15.047 9.289 1.829 1 92.94 136 ASN A C 1
ATOM 1058 O O . ASN A 1 136 ? -14.211 9.883 1.147 1 92.94 136 ASN A O 1
ATOM 1062 N N . ILE A 1 137 ? -15.219 8.078 1.62 1 96 137 ILE A N 1
ATOM 1063 C CA . ILE A 1 137 ? -14.992 7.316 0.397 1 96 137 ILE A CA 1
ATOM 1064 C C . ILE A 1 137 ? -16.297 6.676 -0.06 1 96 137 ILE A C 1
ATOM 1066 O O . ILE A 1 137 ? -17.047 6.137 0.756 1 96 137 ILE A O 1
ATOM 1070 N N . GLN A 1 138 ? -16.531 6.707 -1.29 1 96.44 138 GLN A N 1
ATOM 1071 C CA . GLN A 1 138 ? -17.781 6.168 -1.792 1 96.44 138 GLN A CA 1
ATOM 1072 C C . GLN A 1 138 ? -17.594 4.773 -2.381 1 96.44 138 GLN A C 1
ATOM 1074 O O . GLN A 1 138 ? -16.594 4.512 -3.055 1 96.44 138 GLN A O 1
ATOM 1079 N N . TYR A 1 139 ? -18.516 3.916 -2.041 1 98.06 139 TYR A N 1
ATOM 1080 C CA . TYR A 1 139 ? -18.625 2.621 -2.701 1 98.06 139 TYR A CA 1
ATOM 1081 C C . TYR A 1 139 ? -19.844 2.59 -3.633 1 98.06 139 TYR A C 1
ATOM 1083 O O . TYR A 1 139 ? -20.969 2.781 -3.193 1 98.06 139 TYR A O 1
ATOM 1091 N N . ARG A 1 140 ? -19.562 2.412 -4.914 1 95.88 140 ARG A N 1
ATOM 1092 C CA . ARG A 1 140 ? -20.625 2.379 -5.91 1 95.88 140 ARG A CA 1
ATOM 1093 C C . ARG A 1 140 ? -20.266 1.457 -7.07 1 95.88 140 ARG A C 1
ATOM 1095 O O . ARG A 1 140 ? -19.125 1.45 -7.531 1 95.88 140 ARG A O 1
ATOM 1102 N N . HIS A 1 141 ? -21.203 0.691 -7.516 1 95.75 141 HIS A N 1
ATOM 1103 C CA . HIS A 1 141 ? -21.031 -0.151 -8.695 1 95.75 141 HIS A CA 1
ATOM 1104 C C . HIS A 1 141 ? -19.812 -1.057 -8.562 1 95.75 141 HIS A C 1
ATOM 1106 O O . HIS A 1 141 ? -18.984 -1.115 -9.461 1 95.75 141 HIS A O 1
ATOM 1112 N N . ARG A 1 142 ? -19.594 -1.638 -7.43 1 97.81 142 ARG A N 1
ATOM 1113 C CA . ARG A 1 142 ? -18.609 -2.662 -7.133 1 97.81 142 ARG A CA 1
ATOM 1114 C C . ARG A 1 142 ? -17.203 -2.055 -7.023 1 97.81 142 ARG A C 1
ATOM 1116 O O . ARG A 1 142 ? -16.203 -2.762 -7.156 1 97.81 142 ARG A O 1
ATOM 1123 N N . SER A 1 143 ? -17.188 -0.669 -6.836 1 98.06 143 SER A N 1
ATOM 1124 C CA . SER A 1 143 ? -15.867 -0.029 -6.832 1 98.06 143 SER A CA 1
ATOM 1125 C C . SER A 1 143 ? -15.766 1.018 -5.727 1 98.06 143 SER A C 1
ATOM 1127 O O . SER A 1 143 ? -16.781 1.493 -5.223 1 98.06 143 SER A O 1
ATOM 1129 N N . LEU A 1 144 ? -14.609 1.258 -5.258 1 98.69 144 LEU A N 1
ATOM 1130 C CA . LEU A 1 144 ? -14.312 2.41 -4.418 1 98.69 144 LEU A CA 1
ATOM 1131 C C . LEU A 1 144 ? -13.977 3.633 -5.266 1 98.69 144 LEU A C 1
ATOM 1133 O O . LEU A 1 144 ? -13.031 3.609 -6.051 1 98.69 144 LEU A O 1
ATOM 1137 N N . VAL A 1 145 ? -14.711 4.684 -5.059 1 98.19 145 VAL A N 1
ATOM 1138 C CA . VAL A 1 145 ? -14.57 5.871 -5.895 1 98.19 145 VAL A CA 1
ATOM 1139 C C . VAL A 1 145 ? -13.805 6.953 -5.129 1 98.19 145 VAL A C 1
ATOM 1141 O O . VAL A 1 145 ? -14.219 7.352 -4.035 1 98.19 145 VAL A O 1
ATOM 1144 N N . ILE A 1 146 ? -12.758 7.395 -5.793 1 97.56 146 ILE A N 1
ATOM 1145 C CA . ILE A 1 146 ? -11.898 8.406 -5.188 1 97.56 146 ILE A CA 1
ATOM 1146 C C . ILE A 1 146 ? -12.531 9.789 -5.363 1 97.56 146 ILE A C 1
ATOM 1148 O O . ILE A 1 146 ? -12.828 10.203 -6.488 1 97.56 146 ILE A O 1
ATOM 1152 N N . ASN A 1 147 ? -12.664 10.469 -4.281 1 95.06 147 ASN A N 1
ATOM 1153 C CA . ASN A 1 147 ? -13.297 11.773 -4.367 1 95.06 147 ASN A CA 1
ATOM 1154 C C . ASN A 1 147 ? -12.289 12.906 -4.164 1 95.06 147 ASN A C 1
ATOM 1156 O O . ASN A 1 147 ? -12.602 14.07 -4.379 1 95.06 147 ASN A O 1
ATOM 1160 N N . GLU A 1 148 ? -11.125 12.523 -3.662 1 95.25 148 GLU A N 1
ATOM 1161 C CA . GLU A 1 148 ? -10.055 13.5 -3.488 1 95.25 148 GLU A CA 1
ATOM 1162 C C . GLU A 1 148 ? -8.711 12.938 -3.957 1 95.25 148 GLU A C 1
ATOM 1164 O O . GLU A 1 148 ? -8.258 11.898 -3.467 1 95.25 148 GLU A O 1
ATOM 1169 N N . THR A 1 149 ? -8.125 13.711 -4.891 1 95.75 149 THR A N 1
ATOM 1170 C CA . THR A 1 149 ? -6.812 13.328 -5.398 1 95.75 149 THR A CA 1
ATOM 1171 C C . THR A 1 149 ? -5.781 13.305 -4.273 1 95.75 149 THR A C 1
ATOM 1173 O O . THR A 1 149 ? -5.758 14.203 -3.43 1 95.75 149 THR A O 1
ATOM 1176 N N . GLY A 1 150 ? -4.957 12.234 -4.281 1 95.25 150 GLY A N 1
ATOM 1177 C CA . GLY A 1 150 ? -3.926 12.133 -3.26 1 95.25 150 GLY A CA 1
ATOM 1178 C C . GLY A 1 150 ? -3.27 10.766 -3.207 1 95.25 150 GLY A C 1
ATOM 1179 O O . GLY A 1 150 ? -3.436 9.953 -4.121 1 95.25 150 GLY A O 1
ATOM 1180 N N . LEU A 1 151 ? -2.42 10.602 -2.135 1 96.25 151 LEU A N 1
ATOM 1181 C CA . LEU A 1 151 ? -1.711 9.344 -1.908 1 96.25 151 LEU A CA 1
ATOM 1182 C C . LEU A 1 151 ? -2.527 8.414 -1.023 1 96.25 151 LEU A C 1
ATOM 1184 O O . LEU A 1 151 ? -2.949 8.797 0.07 1 96.25 151 LEU A O 1
ATOM 1188 N N . TYR A 1 152 ? -2.773 7.223 -1.575 1 98 152 TYR A N 1
ATOM 1189 C CA . TYR A 1 152 ? -3.578 6.238 -0.858 1 98 152 TYR A CA 1
ATOM 1190 C C . TYR A 1 152 ? -2.814 4.934 -0.683 1 98 152 TYR A C 1
ATOM 1192 O O . TYR A 1 152 ? -2.088 4.504 -1.583 1 98 152 TYR A O 1
ATOM 1200 N N . PHE A 1 153 ? -2.951 4.352 0.469 1 98.44 153 PHE A N 1
ATOM 1201 C CA . PHE A 1 153 ? -2.592 2.941 0.586 1 98.44 153 PHE A CA 1
ATOM 1202 C C . PHE A 1 153 ? -3.785 2.051 0.261 1 98.44 153 PHE A C 1
ATOM 1204 O O . PHE A 1 153 ? -4.84 2.16 0.893 1 98.44 153 PHE A O 1
ATOM 1211 N N . VAL A 1 154 ? -3.631 1.226 -0.7 1 98.88 154 VAL A N 1
ATOM 1212 C CA . VAL A 1 154 ? -4.676 0.324 -1.174 1 98.88 154 VAL A CA 1
ATOM 1213 C C . VAL A 1 154 ? -4.324 -1.115 -0.805 1 98.88 154 VAL A C 1
ATOM 1215 O O . VAL A 1 154 ? -3.174 -1.534 -0.945 1 98.88 154 VAL A O 1
ATOM 1218 N N . TYR A 1 155 ? -5.352 -1.876 -0.31 1 98.88 155 TYR A N 1
ATOM 1219 C CA . TYR A 1 155 ? -5.07 -3.266 0.029 1 98.88 155 TYR A CA 1
ATOM 1220 C C . TYR A 1 155 ? -6.246 -4.164 -0.325 1 98.88 155 TYR A C 1
ATOM 1222 O O . TYR A 1 155 ? -7.383 -3.695 -0.439 1 98.88 155 TYR A O 1
ATOM 1230 N N . SER A 1 156 ? -5.934 -5.414 -0.566 1 98.94 156 SER A N 1
ATOM 1231 C CA . SER A 1 156 ? -6.945 -6.434 -0.833 1 98.94 156 SER A CA 1
ATOM 1232 C C . SER A 1 156 ? -6.445 -7.82 -0.444 1 98.94 156 SER A C 1
ATOM 1234 O O . SER A 1 156 ? -5.289 -8.164 -0.705 1 98.94 156 SER A O 1
ATOM 1236 N N . LYS A 1 157 ? -7.273 -8.539 0.225 1 98.88 157 LYS A N 1
ATOM 1237 C CA . LYS A 1 157 ? -7.012 -9.945 0.51 1 98.88 157 LYS A CA 1
ATOM 1238 C C . LYS A 1 157 ? -8.109 -10.836 -0.059 1 98.88 157 LYS A C 1
ATOM 1240 O O . LYS A 1 157 ? -9.297 -10.539 0.094 1 98.88 157 LYS A O 1
ATOM 1245 N N . VAL A 1 158 ? -7.715 -11.906 -0.673 1 98.81 158 VAL A N 1
ATOM 1246 C CA . VAL A 1 158 ? -8.648 -12.898 -1.185 1 98.81 158 VAL A CA 1
ATOM 1247 C C . VAL A 1 158 ? -8.242 -14.289 -0.702 1 98.81 158 VAL A C 1
ATOM 1249 O O . VAL A 1 158 ? -7.066 -14.656 -0.771 1 98.81 158 VAL A O 1
ATOM 1252 N N . PHE A 1 159 ? -9.188 -14.992 -0.192 1 98.69 159 PHE A N 1
ATOM 1253 C CA . PHE A 1 159 ? -8.969 -16.359 0.267 1 98.69 159 PHE A CA 1
ATOM 1254 C C . PHE A 1 159 ? -9.617 -17.359 -0.678 1 98.69 159 PHE A C 1
ATOM 1256 O O . PHE A 1 159 ? -10.844 -17.438 -0.753 1 98.69 159 PHE A O 1
ATOM 1263 N N . PHE A 1 160 ? -8.773 -18.141 -1.339 1 97.94 160 PHE A N 1
ATOM 1264 C CA . PHE A 1 160 ? -9.242 -19.156 -2.268 1 97.94 160 PHE A CA 1
ATOM 1265 C C . PHE A 1 160 ? -9.32 -20.516 -1.587 1 97.94 160 PHE A C 1
ATOM 1267 O O . PHE A 1 160 ? -8.484 -20.828 -0.735 1 97.94 160 PHE A O 1
ATOM 1274 N N . ARG A 1 161 ? -10.281 -21.281 -2.094 1 96.94 161 ARG A N 1
ATOM 1275 C CA . ARG A 1 161 ? -10.367 -22.656 -1.583 1 96.94 161 ARG A CA 1
ATOM 1276 C C . ARG A 1 161 ? -11.117 -23.562 -2.559 1 96.94 161 ARG A C 1
ATOM 1278 O O . ARG A 1 161 ? -11.867 -23.078 -3.406 1 96.94 161 ARG A O 1
ATOM 1285 N N . GLY A 1 162 ? -10.844 -24.828 -2.385 1 95.06 162 GLY A N 1
ATOM 1286 C CA . GLY A 1 162 ? -11.531 -25.812 -3.217 1 95.06 162 GLY A CA 1
ATOM 1287 C C . GLY A 1 162 ? -11.508 -27.203 -2.631 1 95.06 162 GLY A C 1
ATOM 1288 O O . GLY A 1 162 ? -10.578 -27.562 -1.901 1 95.06 162 GLY A O 1
ATOM 1289 N N . LYS A 1 163 ? -12.508 -27.922 -2.959 1 93.56 163 LYS A N 1
ATOM 1290 C CA . LYS A 1 163 ? -12.602 -29.297 -2.498 1 93.56 163 LYS A CA 1
ATOM 1291 C C . LYS A 1 163 ? -11.766 -30.234 -3.369 1 93.56 163 LYS A C 1
ATOM 1293 O O . LYS A 1 163 ? -11.258 -31.25 -2.891 1 93.56 163 LYS A O 1
ATOM 1298 N N . ILE A 1 164 ? -11.688 -29.828 -4.621 1 92.19 164 ILE A N 1
ATOM 1299 C CA . ILE A 1 164 ? -10.914 -30.625 -5.562 1 92.19 164 ILE A CA 1
ATOM 1300 C C . ILE A 1 164 ? -9.953 -29.734 -6.34 1 92.19 164 ILE A C 1
ATOM 1302 O O . ILE A 1 164 ? -10.32 -28.625 -6.742 1 92.19 164 ILE A O 1
ATOM 1306 N N . CYS A 1 165 ? -8.82 -30.328 -6.664 1 91.06 165 CYS A N 1
ATOM 1307 C CA . CYS A 1 165 ? -7.812 -29.562 -7.398 1 91.06 165 CYS A CA 1
ATOM 1308 C C . CYS A 1 165 ? -8.078 -29.625 -8.898 1 91.06 165 CYS A C 1
ATOM 1310 O O . CYS A 1 165 ? -8.039 -30.688 -9.5 1 91.06 165 CYS A O 1
ATOM 1312 N N . ASN A 1 166 ? -8.406 -28.5 -9.5 1 86.12 166 ASN A N 1
ATOM 1313 C CA . ASN A 1 166 ? -8.5 -28.406 -10.953 1 86.12 166 ASN A CA 1
ATOM 1314 C C . ASN A 1 166 ? -7.289 -27.703 -11.547 1 86.12 166 ASN A C 1
ATOM 1316 O O . ASN A 1 166 ? -7.133 -27.641 -12.766 1 86.12 166 ASN A O 1
ATOM 1320 N N . ASN A 1 167 ? -6.43 -27.203 -10.758 1 84.31 167 ASN A N 1
ATOM 1321 C CA . ASN A 1 167 ? -5.141 -26.562 -11.023 1 84.31 167 ASN A CA 1
ATOM 1322 C C . ASN A 1 167 ? -5.281 -25.375 -11.961 1 84.31 167 ASN A C 1
ATOM 1324 O O . ASN A 1 167 ? -4.402 -25.109 -12.789 1 84.31 167 ASN A O 1
ATOM 1328 N N . LEU A 1 168 ? -6.543 -24.781 -12.016 1 90.25 168 LEU A N 1
ATOM 1329 C CA . LEU A 1 168 ? -6.699 -23.516 -12.703 1 90.25 168 LEU A CA 1
ATOM 1330 C C . LEU A 1 168 ? -5.941 -22.406 -11.977 1 90.25 168 LEU A C 1
ATOM 1332 O O . LEU A 1 168 ? -5.953 -22.344 -10.742 1 90.25 168 LEU A O 1
ATOM 1336 N N . PRO A 1 169 ? -5.254 -21.609 -12.805 1 95.62 169 PRO A N 1
ATOM 1337 C CA . PRO A 1 169 ? -4.527 -20.516 -12.141 1 95.62 169 PRO A CA 1
ATOM 1338 C C . PRO A 1 169 ? -5.434 -19.641 -11.289 1 95.62 169 PRO A C 1
ATOM 1340 O O . PRO A 1 169 ? -6.57 -19.359 -11.672 1 95.62 169 PRO A O 1
ATOM 1343 N N . LEU A 1 170 ? -4.941 -19.297 -10.125 1 97.81 170 LEU A N 1
ATOM 1344 C CA . LEU A 1 170 ? -5.637 -18.375 -9.242 1 97.81 170 LEU A CA 1
ATOM 1345 C C . LEU A 1 170 ? -5.141 -16.938 -9.461 1 97.81 170 LEU A C 1
ATOM 1347 O O . LEU A 1 170 ? -3.996 -16.625 -9.133 1 97.81 170 LEU A O 1
ATOM 1351 N N . ASP A 1 171 ? -6.012 -16.109 -9.953 1 98.5 171 ASP A N 1
ATOM 1352 C CA . ASP A 1 171 ? -5.648 -14.711 -10.188 1 98.5 171 ASP A CA 1
ATOM 1353 C C . ASP A 1 171 ? -6.289 -13.789 -9.148 1 98.5 171 ASP A C 1
ATOM 1355 O O . ASP A 1 171 ? -7.434 -14.008 -8.742 1 98.5 171 ASP A O 1
ATOM 1359 N N . HIS A 1 172 ? -5.613 -12.82 -8.719 1 98.81 172 HIS A N 1
ATOM 1360 C CA . HIS A 1 172 ? -6.02 -11.719 -7.844 1 98.81 172 HIS A CA 1
ATOM 1361 C C . HIS A 1 172 ? -5.492 -10.383 -8.359 1 98.81 172 HIS A C 1
ATOM 1363 O O . HIS A 1 172 ? -4.281 -10.18 -8.438 1 98.81 172 HIS A O 1
ATOM 1369 N N . MET A 1 173 ? -6.469 -9.492 -8.773 1 98.81 173 MET A N 1
ATOM 1370 C CA . MET A 1 173 ? -6.039 -8.258 -9.43 1 98.81 173 MET A CA 1
ATOM 1371 C C . MET A 1 173 ? -6.809 -7.059 -8.875 1 98.81 173 MET A C 1
ATOM 1373 O O . MET A 1 173 ? -8.023 -7.125 -8.695 1 98.81 173 MET A O 1
ATOM 1377 N N . VAL A 1 174 ? -6.066 -6.016 -8.555 1 98.88 174 VAL A N 1
ATOM 1378 C CA . VAL A 1 174 ? -6.652 -4.711 -8.258 1 98.88 174 VAL A CA 1
ATOM 1379 C C . VAL A 1 174 ? -6.371 -3.746 -9.406 1 98.88 174 VAL A C 1
ATOM 1381 O O . VAL A 1 174 ? -5.223 -3.578 -9.82 1 98.88 174 VAL A O 1
ATOM 1384 N N . PHE A 1 175 ? -7.434 -3.152 -9.938 1 98.62 175 PHE A N 1
ATOM 1385 C CA . PHE A 1 175 ? -7.25 -2.244 -11.062 1 98.62 175 PHE A CA 1
ATOM 1386 C C . PHE A 1 175 ? -8.156 -1.024 -10.922 1 98.62 175 PHE A C 1
ATOM 1388 O O . PHE A 1 175 ? -9.078 -1.019 -10.109 1 98.62 175 PHE A O 1
ATOM 1395 N N . LYS A 1 176 ? -7.824 0.029 -11.68 1 98.25 176 LYS A N 1
ATOM 1396 C CA . LYS A 1 176 ? -8.625 1.245 -11.602 1 98.25 176 LYS A CA 1
ATOM 1397 C C . LYS A 1 176 ? -9.086 1.681 -12.992 1 98.25 176 LYS A C 1
ATOM 1399 O O . LYS A 1 176 ? -8.469 1.327 -14 1 98.25 176 LYS A O 1
ATOM 1404 N N . GLN A 1 177 ? -10.141 2.367 -12.938 1 97.5 177 GLN A N 1
ATOM 1405 C CA . GLN A 1 177 ? -10.695 3.021 -14.125 1 97.5 177 GLN A CA 1
ATOM 1406 C C . GLN A 1 177 ? -11.008 4.488 -13.844 1 97.5 177 GLN A C 1
ATOM 1408 O O . GLN A 1 177 ? -11.398 4.84 -12.727 1 97.5 177 GLN A O 1
ATOM 1413 N N . ASN A 1 178 ? -10.781 5.258 -14.781 1 95.12 178 ASN A N 1
ATOM 1414 C CA . ASN A 1 178 ? -11.125 6.676 -14.75 1 95.12 178 ASN A CA 1
ATOM 1415 C C . ASN A 1 178 ? -11.945 7.078 -15.977 1 95.12 178 ASN A C 1
ATOM 1417 O O . ASN A 1 178 ? -11.562 6.789 -17.109 1 95.12 178 ASN A O 1
ATOM 1421 N N . PRO A 1 179 ? -13.047 7.738 -15.758 1 91.94 179 PRO A N 1
ATOM 1422 C CA . PRO A 1 179 ? -13.875 8.125 -16.906 1 91.94 179 PRO A CA 1
ATOM 1423 C C . PRO A 1 179 ? -13.109 8.953 -17.938 1 91.94 179 PRO A C 1
ATOM 1425 O O . PRO A 1 179 ? -13.445 8.93 -19.125 1 91.94 179 PRO A O 1
ATOM 1428 N N . ALA A 1 180 ? -12.094 9.578 -17.469 1 90.44 180 ALA A N 1
ATOM 1429 C CA . ALA A 1 180 ? -11.312 10.43 -18.375 1 90.44 180 ALA A CA 1
ATOM 1430 C C . ALA A 1 180 ? -10.367 9.602 -19.234 1 90.44 180 ALA A C 1
ATOM 1432 O O . ALA A 1 180 ? -9.867 10.078 -20.25 1 90.44 180 ALA A O 1
ATOM 1433 N N . TYR A 1 181 ? -10.133 8.43 -18.781 1 86.25 181 TYR A N 1
ATOM 1434 C CA . TYR A 1 181 ? -9.211 7.559 -19.5 1 86.25 181 TYR A CA 1
ATOM 1435 C C . TYR A 1 181 ? -9.883 6.242 -19.875 1 86.25 181 TYR A C 1
ATOM 1437 O O . TYR A 1 181 ? -10.516 5.602 -19.031 1 86.25 181 TYR A O 1
ATOM 1445 N N . PRO A 1 182 ? -9.852 5.852 -21.031 1 85 182 PRO A N 1
ATOM 1446 C CA . PRO A 1 182 ? -10.578 4.656 -21.469 1 85 182 PRO A CA 1
ATOM 1447 C C . PRO A 1 182 ? -9.969 3.363 -20.922 1 85 182 PRO A C 1
ATOM 1449 O O . PRO A 1 182 ? -10.695 2.414 -20.625 1 85 182 PRO A O 1
ATOM 1452 N N . ALA A 1 183 ? -8.688 3.322 -20.812 1 91.56 183 ALA A N 1
ATOM 1453 C CA . ALA A 1 183 ? -8.07 2.041 -20.5 1 91.56 183 ALA A CA 1
ATOM 1454 C C . ALA A 1 183 ? -7.988 1.83 -18.984 1 91.56 183 ALA A C 1
ATOM 1456 O O . ALA A 1 183 ? -7.73 2.773 -18.234 1 91.56 183 ALA A O 1
ATOM 1457 N N . SER A 1 184 ? -8.289 0.598 -18.609 1 94.94 184 SER A N 1
ATOM 1458 C CA . SER A 1 184 ? -8.086 0.215 -17.219 1 94.94 184 SER A CA 1
ATOM 1459 C C . SER A 1 184 ? -6.602 0.113 -16.875 1 94.94 184 SER A C 1
ATOM 1461 O O . SER A 1 184 ? -5.793 -0.243 -17.734 1 94.94 184 SER A O 1
ATOM 1463 N N . GLN A 1 185 ? -6.289 0.487 -15.711 1 96.94 185 GLN A N 1
ATOM 1464 C CA . GLN A 1 185 ? -4.906 0.384 -15.258 1 96.94 185 GLN A CA 1
ATOM 1465 C C . GLN A 1 185 ? -4.781 -0.602 -14.102 1 96.94 185 GLN A C 1
ATOM 1467 O O . GLN A 1 185 ? -5.426 -0.435 -13.062 1 96.94 185 GLN A O 1
ATOM 1472 N N . VAL A 1 186 ? -3.936 -1.617 -14.328 1 98.38 186 VAL A N 1
ATOM 1473 C CA . VAL A 1 186 ? -3.697 -2.584 -13.258 1 98.38 186 VAL A CA 1
ATOM 1474 C C . VAL A 1 186 ? -2.756 -1.981 -12.219 1 98.38 186 VAL A C 1
ATOM 1476 O O . VAL A 1 186 ? -1.681 -1.484 -12.555 1 98.38 186 VAL A O 1
ATOM 1479 N N . LEU A 1 187 ? -3.162 -2.012 -10.984 1 98.62 187 LEU A N 1
ATOM 1480 C CA . LEU A 1 187 ? -2.361 -1.473 -9.891 1 98.62 187 LEU A CA 1
ATOM 1481 C C . LEU A 1 187 ? -1.494 -2.559 -9.266 1 98.62 187 LEU A C 1
ATOM 1483 O O . LEU A 1 187 ? -0.289 -2.369 -9.086 1 98.62 187 LEU A O 1
ATOM 1487 N N . MET A 1 188 ? -2.098 -3.678 -8.875 1 98.69 188 MET A N 1
ATOM 1488 C CA . MET A 1 188 ? -1.436 -4.828 -8.273 1 98.69 188 MET A CA 1
ATOM 1489 C C . MET A 1 188 ? -2.053 -6.133 -8.766 1 98.69 188 MET A C 1
ATOM 1491 O O . MET A 1 188 ? -3.254 -6.195 -9.031 1 98.69 188 MET A O 1
ATOM 1495 N N . GLU A 1 189 ? -1.284 -7.098 -8.828 1 98.62 189 GLU A N 1
ATOM 1496 C CA . GLU A 1 189 ? -1.829 -8.391 -9.227 1 98.62 189 GLU A CA 1
ATOM 1497 C C . GLU A 1 189 ? -0.981 -9.539 -8.688 1 98.62 189 GLU A C 1
ATOM 1499 O O . GLU A 1 189 ? 0.2 -9.359 -8.383 1 98.62 189 GLU A O 1
ATOM 1504 N N . ASP A 1 190 ? -1.564 -10.664 -8.484 1 98.44 190 ASP A N 1
ATOM 1505 C CA . ASP A 1 190 ? -0.958 -11.922 -8.055 1 98.44 190 ASP A CA 1
ATOM 1506 C C . ASP A 1 190 ? -1.535 -13.102 -8.836 1 98.44 190 ASP A C 1
ATOM 1508 O O . ASP A 1 190 ? -2.656 -13.031 -9.344 1 98.44 190 ASP A O 1
ATOM 1512 N N . ARG A 1 191 ? -0.743 -14.094 -9 1 97.88 191 ARG A N 1
ATOM 1513 C CA . ARG A 1 191 ? -1.138 -15.328 -9.672 1 97.88 191 ARG A CA 1
ATOM 1514 C C . ARG A 1 191 ? -0.508 -16.547 -9.008 1 97.88 191 ARG A C 1
ATOM 1516 O O . ARG A 1 191 ? 0.675 -16.531 -8.656 1 97.88 191 ARG A O 1
ATOM 1523 N N . LYS A 1 192 ? -1.295 -17.531 -8.797 1 96.69 192 LYS A N 1
ATOM 1524 C CA . LYS A 1 192 ? -0.782 -18.797 -8.25 1 96.69 192 LYS A CA 1
ATOM 1525 C C . LYS A 1 192 ? -1.03 -19.953 -9.211 1 96.69 192 LYS A C 1
ATOM 1527 O O . LYS A 1 192 ? -2.148 -20.125 -9.703 1 96.69 192 LYS A O 1
ATOM 1532 N N . MET A 1 193 ? 0.02 -20.562 -9.523 1 95 193 MET A N 1
ATOM 1533 C CA . MET A 1 193 ? -0.058 -21.766 -10.367 1 95 193 MET A CA 1
ATOM 1534 C C . MET A 1 193 ? 0.556 -22.969 -9.664 1 95 193 MET A C 1
ATOM 1536 O O . MET A 1 193 ? 1.529 -22.828 -8.922 1 95 193 MET A O 1
ATOM 1540 N N . ASN A 1 194 ? -0.069 -24.172 -9.977 1 91.19 194 ASN A N 1
ATOM 1541 C CA . ASN A 1 194 ? 0.4 -25.422 -9.398 1 91.19 194 ASN A CA 1
ATOM 1542 C C . ASN A 1 194 ? 0.393 -25.359 -7.871 1 91.19 194 ASN A C 1
ATOM 1544 O O . ASN A 1 194 ? 1.396 -25.688 -7.23 1 91.19 194 ASN A O 1
ATOM 1548 N N . TYR A 1 195 ? -0.72 -25 -7.367 1 91.44 195 TYR A N 1
ATOM 1549 C CA . TYR A 1 195 ? -0.869 -24.703 -5.949 1 91.44 195 TYR A CA 1
ATOM 1550 C C . TYR A 1 195 ? -1.556 -25.844 -5.215 1 91.44 195 TYR A C 1
ATOM 1552 O O . TYR A 1 195 ? -1.728 -25.797 -3.994 1 91.44 195 TYR A O 1
ATOM 1560 N N . CYS A 1 196 ? -1.945 -26.828 -5.938 1 91.38 196 CYS A N 1
ATOM 1561 C CA . CYS A 1 196 ? -2.727 -27.891 -5.305 1 91.38 196 CYS A CA 1
ATOM 1562 C C . CYS A 1 196 ? -2.316 -29.266 -5.836 1 91.38 196 CYS A C 1
ATOM 1564 O O . CYS A 1 196 ? -1.545 -29.359 -6.793 1 91.38 196 CYS A O 1
ATOM 1566 N N . ALA A 1 197 ? -2.732 -30.219 -5.07 1 88.62 197 ALA A N 1
ATOM 1567 C CA . ALA A 1 197 ? -2.463 -31.609 -5.43 1 88.62 197 ALA A CA 1
ATOM 1568 C C . ALA A 1 197 ? -3.75 -32.344 -5.809 1 88.62 197 ALA A C 1
ATOM 1570 O O . ALA A 1 197 ? -4.801 -32.125 -5.199 1 88.62 197 ALA A O 1
ATOM 1571 N N . ALA A 1 198 ? -3.588 -33.219 -6.738 1 85.5 198 ALA A N 1
ATOM 1572 C CA . ALA A 1 198 ? -4.742 -33.906 -7.277 1 85.5 198 ALA A CA 1
ATOM 1573 C C . ALA A 1 198 ? -5.504 -34.656 -6.172 1 85.5 198 ALA A C 1
ATOM 1575 O O . ALA A 1 198 ? -4.902 -35.344 -5.355 1 85.5 198 ALA A O 1
ATOM 1576 N N . GLY A 1 199 ? -6.867 -34.375 -6.207 1 86.44 199 GLY A N 1
ATOM 1577 C CA . GLY A 1 199 ? -7.773 -35.125 -5.332 1 86.44 199 GLY A CA 1
ATOM 1578 C C . GLY A 1 199 ? -7.777 -34.594 -3.908 1 86.44 199 GLY A C 1
ATOM 1579 O O . GLY A 1 199 ? -8.422 -35.156 -3.029 1 86.44 199 GLY A O 1
ATOM 1580 N N . LYS A 1 200 ? -7.062 -33.562 -3.631 1 90.5 200 LYS A N 1
ATOM 1581 C CA . LYS A 1 200 ? -6.98 -33.062 -2.264 1 90.5 200 LYS A CA 1
ATOM 1582 C C . LYS A 1 200 ? -7.621 -31.672 -2.146 1 90.5 200 LYS A C 1
ATOM 1584 O O . LYS A 1 200 ? -7.594 -30.891 -3.1 1 90.5 200 LYS A O 1
ATOM 1589 N N . MET A 1 201 ? -8.25 -31.469 -0.965 1 94.06 201 MET A N 1
ATOM 1590 C CA . MET A 1 201 ? -8.734 -30.125 -0.649 1 94.06 201 MET A CA 1
ATOM 1591 C C . MET A 1 201 ? -7.578 -29.141 -0.519 1 94.06 201 MET A C 1
ATOM 1593 O O . MET A 1 201 ? -6.465 -29.531 -0.171 1 94.06 201 MET A O 1
ATOM 1597 N N . TRP A 1 202 ? -7.832 -27.953 -0.851 1 95.5 202 TRP A N 1
ATOM 1598 C CA . TRP A 1 202 ? -6.766 -26.953 -0.801 1 95.5 202 TRP A CA 1
ATOM 1599 C C . TRP A 1 202 ? -7.312 -25.594 -0.392 1 95.5 202 TRP A C 1
ATOM 1601 O O . TRP A 1 202 ? -8.523 -25.359 -0.469 1 95.5 202 TRP A O 1
ATOM 1611 N N . ALA A 1 203 ? -6.508 -24.75 0.132 1 96.94 203 ALA A N 1
ATOM 1612 C CA . ALA A 1 203 ? -6.773 -23.344 0.474 1 96.94 203 ALA A CA 1
ATOM 1613 C C . ALA A 1 203 ? -5.523 -22.5 0.287 1 96.94 203 ALA A C 1
ATOM 1615 O O . ALA A 1 203 ? -4.414 -22.922 0.603 1 96.94 203 ALA A O 1
ATOM 1616 N N . ARG A 1 204 ? -5.727 -21.344 -0.346 1 96.94 204 ARG A N 1
ATOM 1617 C CA . ARG A 1 204 ? -4.629 -20.406 -0.597 1 96.94 204 ARG A CA 1
ATOM 1618 C C . ARG A 1 204 ? -5.062 -18.969 -0.373 1 96.94 204 ARG A C 1
ATOM 1620 O O . ARG A 1 204 ? -6.176 -18.594 -0.741 1 96.94 204 ARG A O 1
ATOM 1627 N N . GLY A 1 205 ? -4.211 -18.203 0.196 1 97.75 205 GLY A N 1
ATOM 1628 C CA . GLY A 1 205 ? -4.465 -16.781 0.373 1 97.75 205 GLY A CA 1
ATOM 1629 C C . GLY A 1 205 ? -3.607 -15.914 -0.523 1 97.75 205 GLY A C 1
ATOM 1630 O O . GLY A 1 205 ? -2.496 -16.297 -0.896 1 97.75 205 GLY A O 1
ATOM 1631 N N . SER A 1 206 ? -4.148 -14.773 -0.916 1 98.56 206 SER A N 1
ATOM 1632 C CA . SER A 1 206 ? -3.42 -13.742 -1.651 1 98.56 206 SER A CA 1
ATOM 1633 C C . SER A 1 206 ? -3.639 -12.367 -1.038 1 98.56 206 SER A C 1
ATOM 1635 O O . SER A 1 206 ? -4.781 -11.961 -0.805 1 98.56 206 SER A O 1
ATOM 1637 N N . TYR A 1 207 ? -2.576 -11.688 -0.742 1 98.69 207 TYR A N 1
ATOM 1638 C CA . TYR A 1 207 ? -2.652 -10.336 -0.198 1 98.69 207 TYR A CA 1
ATOM 1639 C C . TYR A 1 207 ? -1.887 -9.352 -1.073 1 98.69 207 TYR A C 1
ATOM 1641 O O . TYR A 1 207 ? -0.779 -9.648 -1.526 1 98.69 207 TYR A O 1
ATOM 1649 N N . LEU A 1 208 ? -2.525 -8.25 -1.329 1 98.81 208 LEU A N 1
ATOM 1650 C CA . LEU A 1 208 ? -1.955 -7.137 -2.08 1 98.81 208 LEU A CA 1
ATOM 1651 C C . LEU A 1 208 ? -2.1 -5.828 -1.307 1 98.81 208 LEU A C 1
ATOM 1653 O O . LEU A 1 208 ? -3.156 -5.555 -0.734 1 98.81 208 LEU A O 1
ATOM 1657 N N . GLY A 1 209 ? -1.048 -5.062 -1.243 1 98.75 209 GLY A N 1
ATOM 1658 C CA . GLY A 1 209 ? -1.075 -3.77 -0.58 1 98.75 209 GLY A CA 1
ATOM 1659 C C . GLY A 1 209 ? 0.068 -2.863 -0.996 1 98.75 209 GLY A C 1
ATOM 1660 O O . GLY A 1 209 ? 1.229 -3.277 -0.997 1 98.75 209 GLY A O 1
ATOM 1661 N N . ALA A 1 210 ? -0.247 -1.664 -1.352 1 98.81 210 ALA A N 1
ATOM 1662 C CA . ALA A 1 210 ? 0.793 -0.724 -1.761 1 98.81 210 ALA A CA 1
ATOM 1663 C C . ALA A 1 210 ? 0.247 0.699 -1.836 1 98.81 210 ALA A C 1
ATOM 1665 O O . ALA A 1 210 ? -0.959 0.916 -1.693 1 98.81 210 ALA A O 1
ATOM 1666 N N . LEU A 1 211 ? 1.202 1.627 -2.055 1 98.5 211 LEU A N 1
ATOM 1667 C CA . LEU A 1 211 ? 0.859 3.037 -2.213 1 98.5 211 LEU A CA 1
ATOM 1668 C C . LEU A 1 211 ? 0.608 3.375 -3.678 1 98.5 211 LEU A C 1
ATOM 1670 O O . LEU A 1 211 ? 1.332 2.908 -4.559 1 98.5 211 LEU A O 1
ATOM 1674 N N . PHE A 1 212 ? -0.38 4.254 -3.859 1 98.44 212 PHE A N 1
ATOM 1675 C CA . PHE A 1 212 ? -0.638 4.766 -5.199 1 98.44 212 PHE A CA 1
ATOM 1676 C C . PHE A 1 212 ? -1.092 6.219 -5.148 1 98.44 212 PHE A C 1
ATOM 1678 O O . PHE A 1 212 ? -1.836 6.609 -4.246 1 98.44 212 PHE A O 1
ATOM 1685 N N . ASN A 1 213 ? -0.636 6.98 -6.109 1 96.56 213 ASN A N 1
ATOM 1686 C CA . ASN A 1 213 ? -1.253 8.281 -6.359 1 96.56 213 ASN A CA 1
ATOM 1687 C C . ASN A 1 213 ? -2.559 8.141 -7.137 1 96.56 213 ASN A C 1
ATOM 1689 O O . ASN A 1 213 ? -2.547 7.77 -8.312 1 96.56 213 ASN A O 1
ATOM 1693 N N . LEU A 1 214 ? -3.635 8.469 -6.469 1 97.44 214 LEU A N 1
ATOM 1694 C CA . LEU A 1 214 ? -4.934 8.32 -7.113 1 97.44 214 LEU A CA 1
ATOM 1695 C C . LEU A 1 214 ? -5.574 9.68 -7.375 1 97.44 214 LEU A C 1
ATOM 1697 O O . LEU A 1 214 ? -5.367 10.625 -6.609 1 97.44 214 LEU A O 1
ATOM 1701 N N . THR A 1 215 ? -6.297 9.719 -8.445 1 95.75 215 THR A N 1
ATOM 1702 C CA . THR A 1 215 ? -6.949 10.953 -8.875 1 95.75 215 THR A CA 1
ATOM 1703 C C . THR A 1 215 ? -8.453 10.891 -8.609 1 95.75 215 THR A C 1
ATOM 1705 O O . THR A 1 215 ? -9.047 9.812 -8.617 1 95.75 215 THR A O 1
ATOM 1708 N N . LYS A 1 216 ? -8.945 12.078 -8.43 1 95.44 216 LYS A N 1
ATOM 1709 C CA . LYS A 1 216 ? -10.398 12.172 -8.258 1 95.44 216 LYS A CA 1
ATOM 1710 C C . LYS A 1 216 ? -11.125 11.461 -9.391 1 95.44 216 LYS A C 1
ATOM 1712 O O . LYS A 1 216 ? -10.75 11.586 -10.562 1 95.44 216 LYS A O 1
ATOM 1717 N N . SER A 1 217 ? -12.102 10.656 -9.062 1 95.44 217 SER A N 1
ATOM 1718 C CA . SER A 1 217 ? -13 9.945 -9.969 1 95.44 217 SER A CA 1
ATOM 1719 C C . SER A 1 217 ? -12.414 8.594 -10.375 1 95.44 217 SER A C 1
ATOM 1721 O O . SER A 1 217 ? -13.039 7.84 -11.117 1 95.44 217 SER A O 1
ATOM 1723 N N . ASP A 1 218 ? -11.234 8.352 -9.906 1 97.62 218 ASP A N 1
ATOM 1724 C CA . ASP A 1 218 ? -10.773 6.977 -10.07 1 97.62 218 ASP A CA 1
ATOM 1725 C C . ASP A 1 218 ? -11.727 5.996 -9.383 1 97.62 218 ASP A C 1
ATOM 1727 O O . ASP A 1 218 ? -12.211 6.262 -8.281 1 97.62 218 ASP A O 1
ATOM 1731 N N . SER A 1 219 ? -11.984 4.938 -10.047 1 98.25 219 SER A N 1
ATOM 1732 C CA . SER A 1 219 ? -12.727 3.822 -9.469 1 98.25 219 SER A CA 1
ATOM 1733 C C . SER A 1 219 ? -11.859 2.57 -9.375 1 98.25 219 SER A C 1
ATOM 1735 O O . SER A 1 219 ? -11.305 2.121 -10.383 1 98.25 219 SER A O 1
ATOM 1737 N N . LEU A 1 220 ? -11.773 2.023 -8.141 1 98.75 220 LEU A N 1
ATOM 1738 C CA . LEU A 1 220 ? -10.922 0.856 -7.945 1 98.75 220 LEU A CA 1
ATOM 1739 C C . LEU A 1 220 ? -11.758 -0.414 -7.832 1 98.75 220 LEU A C 1
ATOM 1741 O O . LEU A 1 220 ? -12.773 -0.436 -7.129 1 98.75 220 LEU A O 1
ATOM 1745 N N . TYR A 1 221 ? -11.273 -1.481 -8.461 1 98.81 221 TYR A N 1
ATOM 1746 C CA . TYR A 1 221 ? -11.969 -2.76 -8.539 1 98.81 221 TYR A CA 1
ATOM 1747 C C . TYR A 1 221 ? -11.047 -3.908 -8.133 1 98.81 221 TYR A C 1
ATOM 1749 O O . TYR A 1 221 ? -9.828 -3.781 -8.195 1 98.81 221 TYR A O 1
ATOM 1757 N N . VAL A 1 222 ? -11.672 -5.012 -7.711 1 98.88 222 VAL A N 1
ATOM 1758 C CA . VAL A 1 222 ? -10.945 -6.258 -7.484 1 98.88 222 VAL A CA 1
ATOM 1759 C C . VAL A 1 222 ? -11.516 -7.359 -8.375 1 98.88 222 VAL A C 1
ATOM 1761 O O . VAL A 1 222 ? -12.727 -7.57 -8.406 1 98.88 222 VAL A O 1
ATOM 1764 N N . ASN A 1 223 ? -10.562 -7.957 -9.086 1 98.69 223 ASN A N 1
ATOM 1765 C CA . ASN A 1 223 ? -10.922 -9.086 -9.938 1 98.69 223 ASN A CA 1
ATOM 1766 C C . ASN A 1 223 ? -10.188 -10.352 -9.531 1 98.69 223 ASN A C 1
ATOM 1768 O O . ASN A 1 223 ? -9.078 -10.289 -8.984 1 98.69 223 ASN A O 1
ATOM 1772 N N . VAL A 1 224 ? -10.867 -11.539 -9.773 1 98.38 224 VAL A N 1
ATOM 1773 C CA . VAL A 1 224 ? -10.25 -12.836 -9.516 1 98.38 224 VAL A CA 1
ATOM 1774 C C . VAL A 1 224 ? -10.5 -13.766 -10.703 1 98.38 224 VAL A C 1
ATOM 1776 O O . VAL A 1 224 ? -11.188 -13.398 -11.656 1 98.38 224 VAL A O 1
ATOM 1779 N N . SER A 1 225 ? -9.867 -14.898 -10.617 1 96.5 225 SER A N 1
ATOM 1780 C CA . SER A 1 225 ? -10.031 -15.883 -11.688 1 96.5 225 SER A CA 1
ATOM 1781 C C . SER A 1 225 ? -11.445 -16.453 -11.703 1 96.5 225 SER A C 1
ATOM 1783 O O . SER A 1 225 ? -12.086 -16.5 -12.758 1 96.5 225 SER A O 1
ATOM 1785 N N . GLU A 1 226 ? -11.945 -16.875 -10.562 1 95.44 226 GLU A N 1
ATOM 1786 C CA . GLU A 1 226 ? -13.281 -17.453 -10.438 1 95.44 226 GLU A CA 1
ATOM 1787 C C . GLU A 1 226 ? -13.891 -17.141 -9.07 1 95.44 226 GLU A C 1
ATOM 1789 O O . GLU A 1 226 ? -13.297 -17.438 -8.039 1 95.44 226 GLU A O 1
ATOM 1794 N N . THR A 1 227 ? -15.117 -16.625 -9.125 1 96.88 227 THR A N 1
ATOM 1795 C CA . THR A 1 227 ? -15.766 -16.266 -7.867 1 96.88 227 THR A CA 1
ATOM 1796 C C . THR A 1 227 ? -16.094 -17.516 -7.055 1 96.88 227 THR A C 1
ATOM 1798 O O . THR A 1 227 ? -16.125 -17.469 -5.824 1 96.88 227 THR A O 1
ATOM 1801 N N . ALA A 1 228 ? -16.328 -18.625 -7.73 1 95 228 ALA A N 1
ATOM 1802 C CA . ALA A 1 228 ? -16.719 -19.859 -7.062 1 95 228 ALA A CA 1
ATOM 1803 C C . ALA A 1 228 ? -15.602 -20.375 -6.172 1 95 228 ALA A C 1
ATOM 1805 O O . ALA A 1 228 ? -15.844 -21.203 -5.281 1 95 228 ALA A O 1
ATOM 1806 N N . LEU A 1 229 ? -14.414 -19.969 -6.352 1 96.12 229 LEU A N 1
ATOM 1807 C CA . LEU A 1 229 ? -13.266 -20.453 -5.594 1 96.12 229 LEU A CA 1
ATOM 1808 C C . LEU A 1 229 ? -12.977 -19.547 -4.406 1 96.12 229 LEU A C 1
ATOM 1810 O O . LEU A 1 229 ? -12.023 -19.797 -3.656 1 96.12 229 LEU A O 1
ATOM 1814 N N . VAL A 1 230 ? -13.766 -18.5 -4.25 1 97.94 230 VAL A N 1
ATOM 1815 C CA . VAL A 1 230 ? -13.453 -17.516 -3.23 1 97.94 230 VAL A CA 1
ATOM 1816 C C . VAL A 1 230 ? -14.328 -17.75 -1.999 1 97.94 230 VAL A C 1
ATOM 1818 O O . VAL A 1 230 ? -15.531 -17.984 -2.119 1 97.94 230 VAL A O 1
ATOM 1821 N N . ASN A 1 231 ? -13.695 -17.781 -0.829 1 98 231 ASN A N 1
ATOM 1822 C CA . ASN A 1 231 ? -14.391 -17.719 0.452 1 98 231 ASN A CA 1
ATOM 1823 C C . ASN A 1 231 ? -14.641 -16.266 0.873 1 98 231 ASN A C 1
ATOM 1825 O O . ASN A 1 231 ? -13.703 -15.531 1.176 1 98 231 ASN A O 1
ATOM 1829 N N . PHE A 1 232 ? -15.859 -15.859 1.046 1 97.81 232 PHE A N 1
ATOM 1830 C CA . PHE A 1 232 ? -16.188 -14.445 1.18 1 97.81 232 PHE A CA 1
ATOM 1831 C C . PHE A 1 232 ? -16.406 -14.078 2.643 1 97.81 232 PHE A C 1
ATOM 1833 O O . PHE A 1 232 ? -16.953 -13.016 2.945 1 97.81 232 PHE A O 1
ATOM 1840 N N . GLU A 1 233 ? -16.031 -14.961 3.535 1 97.12 233 GLU A N 1
ATOM 1841 C CA . GLU A 1 233 ? -16.062 -14.555 4.938 1 97.12 233 GLU A CA 1
ATOM 1842 C C . GLU A 1 233 ? -15.328 -13.234 5.148 1 97.12 233 GLU A C 1
ATOM 1844 O O . GLU A 1 233 ? -14.25 -13.016 4.582 1 97.12 233 GLU A O 1
ATOM 1849 N N . GLU A 1 234 ? -15.82 -12.383 6.016 1 96.81 234 GLU A N 1
ATOM 1850 C CA . GLU A 1 234 ? -15.367 -11 6.133 1 96.81 234 GLU A CA 1
ATOM 1851 C C . GLU A 1 234 ? -13.914 -10.93 6.582 1 96.81 234 GLU A C 1
ATOM 1853 O O . GLU A 1 234 ? -13.203 -9.984 6.246 1 96.81 234 GLU A O 1
ATOM 1858 N N . SER A 1 235 ? -13.438 -11.969 7.367 1 97.81 235 SER A N 1
ATOM 1859 C CA . SER A 1 235 ? -12.07 -11.961 7.879 1 97.81 235 SER A CA 1
ATOM 1860 C C . SER A 1 235 ? -11.094 -12.508 6.844 1 97.81 235 SER A C 1
ATOM 1862 O O . SER A 1 235 ? -9.883 -12.367 6.996 1 97.81 235 SER A O 1
ATOM 1864 N N . LYS A 1 236 ? -11.562 -13.109 5.824 1 98.44 236 LYS A N 1
ATOM 1865 C CA . LYS A 1 236 ? -10.711 -13.82 4.879 1 98.44 236 LYS A CA 1
ATOM 1866 C C . LYS A 1 236 ? -10.57 -13.055 3.57 1 98.44 236 LYS A C 1
ATOM 1868 O O . LYS A 1 236 ? -9.539 -13.133 2.904 1 98.44 236 LYS A O 1
ATOM 1873 N N . THR A 1 237 ? -11.633 -12.422 3.17 1 98.75 237 THR A N 1
ATOM 1874 C CA . THR A 1 237 ? -11.672 -11.68 1.914 1 98.75 237 THR A CA 1
ATOM 1875 C C . THR A 1 237 ? -12.156 -10.25 2.143 1 98.75 237 THR A C 1
ATOM 1877 O O . THR A 1 237 ? -13.281 -10.039 2.607 1 98.75 237 THR A O 1
ATOM 1880 N N . PHE A 1 238 ? -11.297 -9.266 1.831 1 98.81 238 PHE A N 1
ATOM 1881 C CA . PHE A 1 238 ? -11.617 -7.863 2.078 1 98.81 238 PHE A CA 1
ATOM 1882 C C . PHE A 1 238 ? -10.836 -6.957 1.137 1 98.81 238 PHE A C 1
ATOM 1884 O O . PHE A 1 238 ? -9.898 -7.402 0.47 1 98.81 238 PHE A O 1
ATOM 1891 N N . PHE A 1 239 ? -11.289 -5.773 1.065 1 98.88 239 PHE A N 1
ATOM 1892 C CA . PHE A 1 239 ? -10.789 -4.746 0.16 1 98.88 239 PHE A CA 1
ATOM 1893 C C . PHE A 1 239 ? -10.93 -3.359 0.779 1 98.88 239 PHE A C 1
ATOM 1895 O O . PHE A 1 239 ? -11.945 -3.061 1.412 1 98.88 239 PHE A O 1
ATOM 1902 N N . GLY A 1 240 ? -9.836 -2.508 0.661 1 98.81 240 GLY A N 1
ATOM 1903 C CA . GLY A 1 240 ? -9.93 -1.198 1.284 1 98.81 240 GLY A CA 1
ATOM 1904 C C . GLY A 1 240 ? -8.789 -0.272 0.904 1 98.81 240 GLY A C 1
ATOM 1905 O O . GLY A 1 240 ? -7.926 -0.638 0.104 1 98.81 240 GLY A O 1
ATOM 1906 N N . LEU A 1 241 ? -8.945 0.924 1.404 1 98.75 241 LEU A N 1
ATOM 1907 C CA . LEU A 1 241 ? -7.91 1.93 1.21 1 98.75 241 LEU A CA 1
ATOM 1908 C C . LEU A 1 241 ? -8.047 3.059 2.227 1 98.75 241 LEU A C 1
ATOM 1910 O O . LEU A 1 241 ? -9.094 3.191 2.875 1 98.75 241 LEU A O 1
ATOM 1914 N N . TYR A 1 242 ? -6.977 3.812 2.418 1 97.62 242 TYR A N 1
ATOM 1915 C CA . TYR A 1 242 ? -7.027 5.035 3.209 1 97.62 242 TYR A CA 1
ATOM 1916 C C . TYR A 1 242 ? -6.066 6.082 2.658 1 97.62 242 TYR A C 1
ATOM 1918 O O . TYR A 1 242 ? -5.004 5.742 2.135 1 97.62 242 TYR A O 1
ATOM 1926 N N . LYS A 1 243 ? -6.5 7.262 2.816 1 95.62 243 LYS A N 1
ATOM 1927 C CA . LYS A 1 243 ? -5.699 8.383 2.34 1 95.62 243 LYS A CA 1
ATOM 1928 C C . LYS A 1 243 ? -4.648 8.789 3.371 1 95.62 243 LYS A C 1
ATOM 1930 O O . LYS A 1 243 ? -4.938 8.852 4.566 1 95.62 243 LYS A O 1
ATOM 1935 N N . LEU A 1 244 ? -3.459 9.055 2.863 1 92.69 244 LEU A N 1
ATOM 1936 C CA . LEU A 1 244 ? -2.379 9.5 3.738 1 92.69 244 LEU A CA 1
ATOM 1937 C C . LEU A 1 244 ? -2.334 11.023 3.812 1 92.69 244 LEU A C 1
ATOM 1939 O O . LEU A 1 244 ? -2.555 11.703 2.809 1 92.69 244 LEU A O 1
ATOM 1943 N N . MET B 1 1 ? 21.531 -8.172 43.031 1 22.86 1 MET B N 1
ATOM 1944 C CA . MET B 1 1 ? 22.031 -7.434 44.188 1 22.86 1 MET B CA 1
ATOM 1945 C C . MET B 1 1 ? 21.141 -6.238 44.5 1 22.86 1 MET B C 1
ATOM 1947 O O . MET B 1 1 ? 20.703 -5.531 43.594 1 22.86 1 MET B O 1
ATOM 1951 N N . GLN B 1 2 ? 20.484 -6.094 45.812 1 24.94 2 GLN B N 1
ATOM 1952 C CA . GLN B 1 2 ? 19.312 -5.535 46.5 1 24.94 2 GLN B CA 1
ATOM 1953 C C . GLN B 1 2 ? 19.516 -4.047 46.781 1 24.94 2 GLN B C 1
ATOM 1955 O O . GLN B 1 2 ? 19.859 -3.652 47.906 1 24.94 2 GLN B O 1
ATOM 1960 N N . GLN B 1 3 ? 20.109 -3.219 45.875 1 25.03 3 GLN B N 1
ATOM 1961 C CA . GLN B 1 3 ? 20.703 -2.051 46.531 1 25.03 3 GLN B CA 1
ATOM 1962 C C . GLN B 1 3 ? 19.625 -1.168 47.156 1 25.03 3 GLN B C 1
ATOM 1964 O O . GLN B 1 3 ? 18.609 -0.879 46.531 1 25.03 3 GLN B O 1
ATOM 1969 N N . ASN B 1 4 ? 19.547 -1.045 48.5 1 27.22 4 ASN B N 1
ATOM 1970 C CA . ASN B 1 4 ? 18.766 -0.531 49.625 1 27.22 4 ASN B CA 1
ATOM 1971 C C . ASN B 1 4 ? 18.672 0.991 49.594 1 27.22 4 ASN B C 1
ATOM 1973 O O . ASN B 1 4 ? 19.656 1.687 49.875 1 27.22 4 ASN B O 1
ATOM 1977 N N . LEU B 1 5 ? 18.219 1.668 48.5 1 26.97 5 LEU B N 1
ATOM 1978 C CA . LEU B 1 5 ? 18.391 3.115 48.406 1 26.97 5 LEU B CA 1
ATOM 1979 C C . LEU B 1 5 ? 17.625 3.82 49.531 1 26.97 5 LEU B C 1
ATOM 1981 O O . LEU B 1 5 ? 16.391 3.762 49.594 1 26.97 5 LEU B O 1
ATOM 1985 N N . ASN B 1 6 ? 18.188 3.926 50.812 1 26.23 6 ASN B N 1
ATOM 1986 C CA . ASN B 1 6 ? 17.766 4.406 52.125 1 26.23 6 ASN B CA 1
ATOM 1987 C C . ASN B 1 6 ? 17.438 5.895 52.094 1 26.23 6 ASN B C 1
ATOM 1989 O O . ASN B 1 6 ? 18.328 6.734 52.062 1 26.23 6 ASN B O 1
ATOM 1993 N N . TYR B 1 7 ? 16.688 6.477 51.094 1 27.14 7 TYR B N 1
ATOM 1994 C CA . TYR B 1 7 ? 16.672 7.934 51.031 1 27.14 7 TYR B CA 1
ATOM 1995 C C . TYR B 1 7 ? 16.125 8.539 52.312 1 27.14 7 TYR B C 1
ATOM 1997 O O . TYR B 1 7 ? 15.078 8.133 52.812 1 27.14 7 TYR B O 1
ATOM 2005 N N . VAL B 1 8 ? 16.969 9.133 53.156 1 28.05 8 VAL B N 1
ATOM 2006 C CA . VAL B 1 8 ? 17.031 9.719 54.5 1 28.05 8 VAL B CA 1
ATOM 2007 C C . VAL B 1 8 ? 16.156 10.969 54.531 1 28.05 8 VAL B C 1
ATOM 2009 O O . VAL B 1 8 ? 16.281 11.859 53.719 1 28.05 8 VAL B O 1
ATOM 2012 N N . TYR B 1 9 ? 14.812 10.945 55 1 26.33 9 TYR B N 1
ATOM 2013 C CA . TYR B 1 9 ? 13.727 11.898 55.219 1 26.33 9 TYR B CA 1
ATOM 2014 C C . TYR B 1 9 ? 14.172 13.039 56.125 1 26.33 9 TYR B C 1
ATOM 2016 O O . TYR B 1 9 ? 14.688 12.797 57.219 1 26.33 9 TYR B O 1
ATOM 2024 N N . PRO B 1 10 ? 14.648 14.148 55.531 1 27.91 10 PRO B N 1
ATOM 2025 C CA . PRO B 1 10 ? 15.273 15.203 56.344 1 27.91 10 PRO B CA 1
ATOM 2026 C C . PRO B 1 10 ? 14.336 15.773 57.406 1 27.91 10 PRO B C 1
ATOM 2028 O O . PRO B 1 10 ? 13.125 15.805 57.219 1 27.91 10 PRO B O 1
ATOM 2031 N N . GLN B 1 11 ? 14.609 15.664 58.75 1 23.09 11 GLN B N 1
ATOM 2032 C CA . GLN B 1 11 ? 13.969 15.898 60.031 1 23.09 11 GLN B CA 1
ATOM 2033 C C . GLN B 1 11 ? 13.719 17.391 60.25 1 23.09 11 GLN B C 1
ATOM 2035 O O . GLN B 1 11 ? 14.633 18.203 60.094 1 23.09 11 GLN B O 1
ATOM 2040 N N . ILE B 1 12 ? 12.516 17.938 59.906 1 26.98 12 ILE B N 1
ATOM 2041 C CA . ILE B 1 12 ? 11.961 19.281 60 1 26.98 12 ILE B CA 1
ATOM 2042 C C . ILE B 1 12 ? 12.047 19.797 61.438 1 26.98 12 ILE B C 1
ATOM 2044 O O . ILE B 1 12 ? 11.406 19.266 62.312 1 26.98 12 ILE B O 1
ATOM 2048 N N . PHE B 1 13 ? 13.258 20.141 61.938 1 20.5 13 PHE B N 1
ATOM 2049 C CA . PHE B 1 13 ? 13.492 20.484 63.344 1 20.5 13 PHE B CA 1
ATOM 2050 C C . PHE B 1 13 ? 12.711 21.734 63.719 1 20.5 13 PHE B C 1
ATOM 2052 O O . PHE B 1 13 ? 12.719 22.734 63 1 20.5 13 PHE B O 1
ATOM 2059 N N . TRP B 1 14 ? 11.516 21.688 64.375 1 26.05 14 TRP B N 1
ATOM 2060 C CA . TRP B 1 14 ? 10.594 22.625 65.062 1 26.05 14 TRP B CA 1
ATOM 2061 C C . TRP B 1 14 ? 11.32 23.469 66.062 1 26.05 14 TRP B C 1
ATOM 2063 O O . TRP B 1 14 ? 10.867 23.578 67.25 1 26.05 14 TRP B O 1
ATOM 2073 N N . VAL B 1 15 ? 12.492 24 65.75 1 20.92 15 VAL B N 1
ATOM 2074 C CA . VAL B 1 15 ? 13.219 24.516 66.938 1 20.92 15 VAL B CA 1
ATOM 2075 C C . VAL B 1 15 ? 12.375 25.578 67.625 1 20.92 15 VAL B C 1
ATOM 2077 O O . VAL B 1 15 ? 11.656 26.344 67 1 20.92 15 VAL B O 1
ATOM 2080 N N . ASP B 1 16 ? 12.18 25.484 69 1 21.75 16 ASP B N 1
ATOM 2081 C CA . ASP B 1 16 ? 11.57 25.938 70.25 1 21.75 16 ASP B CA 1
ATOM 2082 C C . ASP B 1 16 ? 12.055 27.328 70.625 1 21.75 16 ASP B C 1
ATOM 2084 O O . ASP B 1 16 ? 11.648 27.875 71.688 1 21.75 16 ASP B O 1
ATOM 2088 N N . SER B 1 17 ? 12.906 28.109 69.938 1 19.58 17 SER B N 1
ATOM 2089 C CA . SER B 1 17 ? 13.836 28.859 70.75 1 19.58 17 SER B CA 1
ATOM 2090 C C . SER B 1 17 ? 13.102 29.875 71.625 1 19.58 17 SER B C 1
ATOM 2092 O O . SER B 1 17 ? 12.086 30.438 71.188 1 19.58 17 SER B O 1
ATOM 2094 N N . CYS B 1 18 ? 13.422 29.969 73 1 21.7 18 CYS B N 1
ATOM 2095 C CA . CYS B 1 18 ? 13.219 30.453 74.375 1 21.7 18 CYS B CA 1
ATOM 2096 C C . CYS B 1 18 ? 13.594 31.922 74.5 1 21.7 18 CYS B C 1
ATOM 2098 O O . CYS B 1 18 ? 13.594 32.469 75.625 1 21.7 18 CYS B O 1
ATOM 2100 N N . ALA B 1 19 ? 13.812 32.688 73.438 1 19.94 19 ALA B N 1
ATOM 2101 C CA . ALA B 1 19 ? 14.773 33.719 73.812 1 19.94 19 ALA B CA 1
ATOM 2102 C C . ALA B 1 19 ? 14.195 34.656 74.875 1 19.94 19 ALA B C 1
ATOM 2104 O O . ALA B 1 19 ? 13.109 35.219 74.688 1 19.94 19 ALA B O 1
ATOM 2105 N N . SER B 1 20 ? 14.789 34.594 76.062 1 19.44 20 SER B N 1
ATOM 2106 C CA . SER B 1 20 ? 14.547 35.125 77.438 1 19.44 20 SER B CA 1
ATOM 2107 C C . SER B 1 20 ? 14.805 36.656 77.438 1 19.44 20 SER B C 1
ATOM 2109 O O . SER B 1 20 ? 14.328 37.344 78.375 1 19.44 20 SER B O 1
ATOM 2111 N N . PRO B 1 21 ? 15.664 37.344 76.625 1 19.05 21 PRO B N 1
ATOM 2112 C CA . PRO B 1 21 ? 16.625 38.156 77.375 1 19.05 21 PRO B CA 1
ATOM 2113 C C . PRO B 1 21 ? 15.961 39.281 78.188 1 19.05 21 PRO B C 1
ATOM 2115 O O . PRO B 1 21 ? 14.828 39.688 77.875 1 19.05 21 PRO B O 1
ATOM 2118 N N . THR B 1 22 ? 16.859 39.875 79.125 1 19.2 22 THR B N 1
ATOM 2119 C CA . THR B 1 22 ? 17.016 40.5 80.438 1 19.2 22 THR B CA 1
ATOM 2120 C C . THR B 1 22 ? 16.75 42 80.312 1 19.2 22 THR B C 1
ATOM 2122 O O . THR B 1 22 ? 16.109 42.594 81.188 1 19.2 22 THR B O 1
ATOM 2125 N N . CYS B 1 23 ? 17.375 42.844 79.375 1 18.12 23 CYS B N 1
ATOM 2126 C CA . CYS B 1 23 ? 18.219 43.906 79.938 1 18.12 23 CYS B CA 1
ATOM 2127 C C . CYS B 1 23 ? 17.375 45.031 80.5 1 18.12 23 CYS B C 1
ATOM 2129 O O . CYS B 1 23 ? 16.297 45.344 80 1 18.12 23 CYS B O 1
ATOM 2131 N N . ALA B 1 24 ? 18.031 45.781 81.438 1 20.25 24 ALA B N 1
ATOM 2132 C CA . ALA B 1 24 ? 17.797 46.531 82.688 1 20.25 24 ALA B CA 1
ATOM 2133 C C . ALA B 1 24 ? 17.359 47.969 82.438 1 20.25 24 ALA B C 1
ATOM 2135 O O . ALA B 1 24 ? 16.359 48.438 82.938 1 20.25 24 ALA B O 1
ATOM 2136 N N . PRO B 1 25 ? 18.438 48.938 81.875 1 19.77 25 PRO B N 1
ATOM 2137 C CA . PRO B 1 25 ? 18.875 49.875 82.875 1 19.77 25 PRO B CA 1
ATOM 2138 C C . PRO B 1 25 ? 17.875 51.031 83.062 1 19.77 25 PRO B C 1
ATOM 2140 O O . PRO B 1 25 ? 16.891 51.125 82.375 1 19.77 25 PRO B O 1
ATOM 2143 N N . SER B 1 26 ? 18.5 52.375 82.812 1 18.83 26 SER B N 1
ATOM 2144 C CA . SER B 1 26 ? 18.875 53.5 83.625 1 18.83 26 SER B CA 1
ATOM 2145 C C . SER B 1 26 ? 17.797 54.562 83.688 1 18.83 26 SER B C 1
ATOM 2147 O O . SER B 1 26 ? 16.938 54.594 82.812 1 18.83 26 SER B O 1
ATOM 2149 N N . ALA B 1 27 ? 18.328 55.969 83.875 1 20.38 27 ALA B N 1
ATOM 2150 C CA . ALA B 1 27 ? 18.156 56.938 85 1 20.38 27 ALA B CA 1
ATOM 2151 C C . ALA B 1 27 ? 17.125 58 84.562 1 20.38 27 ALA B C 1
ATOM 2153 O O . ALA B 1 27 ? 16.047 58.094 85.188 1 20.38 27 ALA B O 1
ATOM 2154 N N . PRO B 1 28 ? 17.734 59.312 84.125 1 23.38 28 PRO B N 1
ATOM 2155 C CA . PRO B 1 28 ? 17.766 60.469 85 1 23.38 28 PRO B CA 1
ATOM 2156 C C . PRO B 1 28 ? 16.531 61.344 84.875 1 23.38 28 PRO B C 1
ATOM 2158 O O . PRO B 1 28 ? 15.719 61.156 84 1 23.38 28 PRO B O 1
ATOM 2161 N N . ILE B 1 29 ? 16.797 62.781 84.75 1 23.09 29 ILE B N 1
ATOM 2162 C CA . ILE B 1 29 ? 16.688 63.969 85.562 1 23.09 29 ILE B CA 1
ATOM 2163 C C . ILE B 1 29 ? 15.633 64.938 85 1 23.09 29 ILE B C 1
ATOM 2165 O O . ILE B 1 29 ? 14.875 65.562 85.688 1 23.09 29 ILE B O 1
ATOM 2169 N N . ALA B 1 30 ? 15.602 65.188 83.562 1 23.98 30 ALA B N 1
ATOM 2170 C CA . ALA B 1 30 ? 15.734 66.625 83.25 1 23.98 30 ALA B CA 1
ATOM 2171 C C . ALA B 1 30 ? 14.477 67.375 83.688 1 23.98 30 ALA B C 1
ATOM 2173 O O . ALA B 1 30 ? 13.383 66.812 83.688 1 23.98 30 ALA B O 1
ATOM 2174 N N . THR B 1 31 ? 14.727 68.812 83.875 1 25.67 31 THR B N 1
ATOM 2175 C CA . THR B 1 31 ? 14.414 70 84.625 1 25.67 31 THR B CA 1
ATOM 2176 C C . THR B 1 31 ? 13.086 70.625 84.188 1 25.67 31 THR B C 1
ATOM 2178 O O . THR B 1 31 ? 12.57 70.25 83.125 1 25.67 31 THR B O 1
ATOM 2181 N N . CYS B 1 32 ? 13.047 72 84.188 1 29.84 32 CYS B N 1
ATOM 2182 C CA . CYS B 1 32 ? 12.219 73.062 84.812 1 29.84 32 CYS B CA 1
ATOM 2183 C C . CYS B 1 32 ? 11.211 73.562 83.75 1 29.84 32 CYS B C 1
ATOM 2185 O O . CYS B 1 32 ? 11.594 74.125 82.75 1 29.84 32 CYS B O 1
ATOM 2187 N N . PRO B 1 33 ? 10.258 72.938 83.312 1 32.94 33 PRO B N 1
ATOM 2188 C CA . PRO B 1 33 ? 9.617 73.438 82.125 1 32.94 33 PRO B CA 1
ATOM 2189 C C . PRO B 1 33 ? 8.984 74.812 82.25 1 32.94 33 PRO B C 1
ATOM 2191 O O . PRO B 1 33 ? 8.273 75.062 83.25 1 32.94 33 PRO B O 1
ATOM 2194 N N . PRO B 1 34 ? 9.734 75.875 81.938 1 35.94 34 PRO B N 1
ATOM 2195 C CA . PRO B 1 34 ? 9.312 77.25 82.25 1 35.94 34 PRO B CA 1
ATOM 2196 C C . PRO B 1 34 ? 7.898 77.562 81.812 1 35.94 34 PRO B C 1
ATOM 2198 O O . PRO B 1 34 ? 7.41 76.938 80.812 1 35.94 34 PRO B O 1
ATOM 2201 N N . PRO B 1 35 ? 6.992 78.188 82.625 1 33.09 35 PRO B N 1
ATOM 2202 C CA . PRO B 1 35 ? 5.543 78.312 82.438 1 33.09 35 PRO B CA 1
ATOM 2203 C C . PRO B 1 35 ? 5.152 79.25 81.312 1 33.09 35 PRO B C 1
ATOM 2205 O O . PRO B 1 35 ? 5.523 80.375 81.312 1 33.09 35 PRO B O 1
ATOM 2208 N N . VAL B 1 36 ? 5.449 79.062 80 1 34.44 36 VAL B N 1
ATOM 2209 C CA . VAL B 1 36 ? 5.445 80.062 78.938 1 34.44 36 VAL B CA 1
ATOM 2210 C C . VAL B 1 36 ? 4.043 80.688 78.812 1 34.44 36 VAL B C 1
ATOM 2212 O O . VAL B 1 36 ? 3.816 81.5 77.938 1 34.44 36 VAL B O 1
ATOM 2215 N N . PRO B 1 37 ? 3.121 80.875 79.75 1 30.06 37 PRO B N 1
ATOM 2216 C CA . PRO B 1 37 ? 1.747 80.75 79.25 1 30.06 37 PRO B CA 1
ATOM 2217 C C . PRO B 1 37 ? 1.374 81.75 78.25 1 30.06 37 PRO B C 1
ATOM 2219 O O . PRO B 1 37 ? 0.852 81.438 77.188 1 30.06 37 PRO B O 1
ATOM 2222 N N . GLU B 1 38 ? 1.025 83.125 78.625 1 34.03 38 GLU B N 1
ATOM 2223 C CA . GLU B 1 38 ? -0.336 83.562 78.375 1 34.03 38 GLU B CA 1
ATOM 2224 C C . GLU B 1 38 ? -0.424 84.375 77.062 1 34.03 38 GLU B C 1
ATOM 2226 O O . GLU B 1 38 ? 0.163 85.438 76.938 1 34.03 38 GLU B O 1
ATOM 2231 N N . ARG B 1 39 ? -0.126 84 75.875 1 33.97 39 ARG B N 1
ATOM 2232 C CA . ARG B 1 39 ? 0.038 84.875 74.688 1 33.97 39 ARG B CA 1
ATOM 2233 C C . ARG B 1 39 ? -1.254 85.625 74.375 1 33.97 39 ARG B C 1
ATOM 2235 O O . ARG B 1 39 ? -2.344 85 74.5 1 33.97 39 ARG B O 1
ATOM 2242 N N . ARG B 1 40 ? -1.255 87 74.438 1 35.94 40 ARG B N 1
ATOM 2243 C CA . ARG B 1 40 ? -2.215 88.062 74.062 1 35.94 40 ARG B CA 1
ATOM 2244 C C . ARG B 1 40 ? -2.654 87.875 72.625 1 35.94 40 ARG B C 1
ATOM 2246 O O . ARG B 1 40 ? -1.819 87.688 71.75 1 35.94 40 ARG B O 1
ATOM 2253 N N . ARG B 1 41 ? -3.879 87.375 72.375 1 35.53 41 ARG B N 1
ATOM 2254 C CA . ARG B 1 41 ? -4.605 87.062 71.188 1 35.53 41 ARG B CA 1
ATOM 2255 C C . ARG B 1 41 ? -4.738 88.25 70.25 1 35.53 41 ARG B C 1
ATOM 2257 O O . ARG B 1 41 ? -5.457 89.25 70.562 1 35.53 41 ARG B O 1
ATOM 2264 N N . ARG B 1 42 ? -3.59 88.875 69.75 1 36.81 42 ARG B N 1
ATOM 2265 C CA . ARG B 1 42 ? -3.812 89.938 68.812 1 36.81 42 ARG B CA 1
ATOM 2266 C C . ARG B 1 42 ? -4.703 89.438 67.625 1 36.81 42 ARG B C 1
ATOM 2268 O O . ARG B 1 42 ? -4.395 88.438 67 1 36.81 42 ARG B O 1
ATOM 2275 N N . LYS B 1 43 ? -5.914 89.812 67.625 1 37.66 43 LYS B N 1
ATOM 2276 C CA . LYS B 1 43 ? -6.992 89.5 66.688 1 37.66 43 LYS B CA 1
ATOM 2277 C C . LYS B 1 43 ? -6.691 90.125 65.312 1 37.66 43 LYS B C 1
ATOM 2279 O O . LYS B 1 43 ? -7.605 90.5 64.625 1 37.66 43 LYS B O 1
ATOM 2284 N N . GLN B 1 44 ? -5.426 90.375 64.938 1 36.78 44 GLN B N 1
ATOM 2285 C CA . GLN B 1 44 ? -5.473 91.062 63.625 1 36.78 44 GLN B CA 1
ATOM 2286 C C . GLN B 1 44 ? -6.23 90.188 62.625 1 36.78 44 GLN B C 1
ATOM 2288 O O . GLN B 1 44 ? -5.965 88.938 62.5 1 36.78 44 GLN B O 1
ATOM 2293 N N . SER B 1 45 ? -7.457 90.562 62.25 1 38.62 45 SER B N 1
ATOM 2294 C CA . SER B 1 45 ? -8.375 90 61.25 1 38.62 45 SER B CA 1
ATOM 2295 C C . SER B 1 45 ? -7.684 89.812 59.906 1 38.62 45 SER B C 1
ATOM 2297 O O . SER B 1 45 ? -7.246 90.812 59.312 1 38.62 45 SER B O 1
ATOM 2299 N N . ASN B 1 46 ? -6.691 89.062 59.719 1 39.09 46 ASN B N 1
ATOM 2300 C CA . ASN B 1 46 ? -5.984 88.688 58.5 1 39.09 46 ASN B CA 1
ATOM 2301 C C . ASN B 1 46 ? -6.949 88.438 57.344 1 39.09 46 ASN B C 1
ATOM 2303 O O . ASN B 1 46 ? -7.672 87.438 57.344 1 39.09 46 ASN B O 1
ATOM 2307 N N . LYS B 1 47 ? -7.617 89.438 56.875 1 48.5 47 LYS B N 1
ATOM 2308 C CA . LYS B 1 47 ? -8.359 89.438 55.594 1 48.5 47 LYS B CA 1
ATOM 2309 C C . LYS B 1 47 ? -7.566 88.688 54.5 1 48.5 47 LYS B C 1
ATOM 2311 O O . LYS B 1 47 ? -8.016 88.625 53.375 1 48.5 47 LYS B O 1
ATOM 2316 N N . ARG B 1 48 ? -6.227 88.562 54.75 1 50.91 48 ARG B N 1
ATOM 2317 C CA . ARG B 1 48 ? -5.434 87.938 53.688 1 50.91 48 ARG B CA 1
ATOM 2318 C C . ARG B 1 48 ? -5.871 86.5 53.438 1 50.91 48 ARG B C 1
ATOM 2320 O O . ARG B 1 48 ? -5.324 85.812 52.562 1 50.91 48 ARG B O 1
ATOM 2327 N N . ASP B 1 49 ? -6.797 86.125 54.344 1 54.03 49 ASP B N 1
ATOM 2328 C CA . ASP B 1 49 ? -7.023 84.688 54.406 1 54.03 49 ASP B CA 1
ATOM 2329 C C . ASP B 1 49 ? -7.844 84.188 53.219 1 54.03 49 ASP B C 1
ATOM 2331 O O . ASP B 1 49 ? -7.789 83 52.844 1 54.03 49 ASP B O 1
ATOM 2335 N N . GLY B 1 50 ? -8.562 85.125 52.719 1 55.59 50 GLY B N 1
ATOM 2336 C CA . GLY B 1 50 ? -9.461 84.688 51.656 1 55.59 50 GLY B CA 1
ATOM 2337 C C . GLY B 1 50 ? -8.75 84.375 50.375 1 55.59 50 GLY B C 1
ATOM 2338 O O . GLY B 1 50 ? -9.102 83.375 49.688 1 55.59 50 GLY B O 1
ATOM 2339 N N . THR B 1 51 ? -7.836 85.375 50 1 61.66 51 THR B N 1
ATOM 2340 C CA . THR B 1 51 ? -7.117 85.188 48.75 1 61.66 51 THR B CA 1
ATOM 2341 C C . THR B 1 51 ? -6.219 83.938 48.812 1 61.66 51 THR B C 1
ATOM 2343 O O . THR B 1 51 ? -6.066 83.188 47.844 1 61.66 51 THR B O 1
ATOM 2346 N N . CYS B 1 52 ? -5.711 83.812 50.094 1 62.25 52 CYS B N 1
ATOM 2347 C CA . CYS B 1 52 ? -4.828 82.688 50.312 1 62.25 52 CYS B CA 1
ATOM 2348 C C . CYS B 1 52 ? -5.605 81.375 50.219 1 62.25 52 CYS B C 1
ATOM 2350 O O . CYS B 1 52 ? -5.137 80.375 49.625 1 62.25 52 CYS B O 1
ATOM 2352 N N . LEU B 1 53 ? -6.859 81.438 50.719 1 64.88 53 LEU B N 1
ATOM 2353 C CA . LEU B 1 53 ? -7.703 80.25 50.656 1 64.88 53 LEU B CA 1
ATOM 2354 C C . LEU B 1 53 ? -8.109 79.938 49.219 1 64.88 53 LEU B C 1
ATOM 2356 O O . LEU B 1 53 ? -8.125 78.812 48.812 1 64.88 53 LEU B O 1
ATOM 2360 N N . CYS B 1 54 ? -8.273 81.062 48.531 1 66.88 54 CYS B N 1
ATOM 2361 C CA . CYS B 1 54 ? -8.633 80.875 47.125 1 66.88 54 CYS B CA 1
ATOM 2362 C C . CYS B 1 54 ? -7.465 80.375 46.344 1 66.88 54 CYS B C 1
ATOM 2364 O O . CYS B 1 54 ? -7.648 79.5 45.469 1 66.88 54 CYS B O 1
ATOM 2366 N N . PHE B 1 55 ? -6.312 80.812 46.656 1 72.25 55 PHE B N 1
ATOM 2367 C CA . PHE B 1 55 ? -5.117 80.312 45.969 1 72.25 55 PHE B CA 1
ATOM 2368 C C . PHE B 1 55 ? -4.836 78.875 46.344 1 72.25 55 PHE B C 1
ATOM 2370 O O . PHE B 1 55 ? -4.426 78.062 45.5 1 72.25 55 PHE B O 1
ATOM 2377 N N . LEU B 1 56 ? -5.242 78.562 47.531 1 72.06 56 LEU B N 1
ATOM 2378 C CA . LEU B 1 56 ? -5.027 77.188 48 1 72.06 56 LEU B CA 1
ATOM 2379 C C . LEU B 1 56 ? -6 76.25 47.312 1 72.06 56 LEU B C 1
ATOM 2381 O O . LEU B 1 56 ? -5.609 75.125 46.938 1 72.06 56 LEU B O 1
ATOM 2385 N N . VAL B 1 57 ? -7.18 76.75 47.188 1 74.69 57 VAL B N 1
ATOM 2386 C CA . VAL B 1 57 ? -8.203 75.875 46.562 1 74.69 57 VAL B CA 1
ATOM 2387 C C . VAL B 1 57 ? -7.863 75.688 45.094 1 74.69 57 VAL B C 1
ATOM 2389 O O . VAL B 1 57 ? -7.977 74.562 44.562 1 74.69 57 VAL B O 1
ATOM 2392 N N . VAL B 1 58 ? -7.34 76.688 44.5 1 71.44 58 VAL B N 1
ATOM 2393 C CA . VAL B 1 58 ? -6.992 76.625 43.094 1 71.44 58 VAL B CA 1
ATOM 2394 C C . VAL B 1 58 ? -5.781 75.688 42.906 1 71.44 58 VAL B C 1
ATOM 2396 O O . VAL B 1 58 ? -5.742 74.875 41.969 1 71.44 58 VAL B O 1
ATOM 2399 N N . PHE B 1 59 ? -4.953 75.75 43.781 1 70.12 59 PHE B N 1
ATOM 2400 C CA . PHE B 1 59 ? -3.756 74.938 43.75 1 70.12 59 PHE B CA 1
ATOM 2401 C C . PHE B 1 59 ? -4.113 73.438 43.938 1 70.12 59 PHE B C 1
ATOM 2403 O O . PHE B 1 59 ? -3.613 72.562 43.188 1 70.12 59 PHE B O 1
ATOM 2410 N N . LEU B 1 60 ? -5.012 73.25 44.875 1 76.19 60 LEU B N 1
ATOM 2411 C CA . LEU B 1 60 ? -5.406 71.875 45.125 1 76.19 60 LEU B CA 1
ATOM 2412 C C . LEU B 1 60 ? -6.18 71.312 43.938 1 76.19 60 LEU B C 1
ATOM 2414 O O . LEU B 1 60 ? -6.02 70.125 43.625 1 76.19 60 LEU B O 1
ATOM 2418 N N . LEU B 1 61 ? -6.879 72.125 43.312 1 74.25 61 LEU B N 1
ATOM 2419 C CA . LEU B 1 61 ? -7.641 71.75 42.156 1 74.25 61 LEU B CA 1
ATOM 2420 C C . LEU B 1 61 ? -6.711 71.438 40.969 1 74.25 61 LEU B C 1
ATOM 2422 O O . LEU B 1 61 ? -6.934 70.438 40.25 1 74.25 61 LEU B O 1
ATOM 2426 N N . VAL B 1 62 ? -5.66 72.188 40.844 1 74.88 62 VAL B N 1
ATOM 2427 C CA . VAL B 1 62 ? -4.68 72 39.781 1 74.88 62 VAL B CA 1
ATOM 2428 C C . VAL B 1 62 ? -3.893 70.688 40.062 1 74.88 62 VAL B C 1
ATOM 2430 O O . VAL B 1 62 ? -3.629 69.938 39.125 1 74.88 62 VAL B O 1
ATOM 2433 N N . LEU B 1 63 ? -3.615 70.438 41.312 1 74.94 63 LEU B N 1
ATOM 2434 C CA . LEU B 1 63 ? -2.887 69.25 41.688 1 74.94 63 LEU B CA 1
ATOM 2435 C C . LEU B 1 63 ? -3.73 68 41.438 1 74.94 63 LEU B C 1
ATOM 2437 O O . LEU B 1 63 ? -3.217 67 40.969 1 74.94 63 LEU B O 1
ATOM 2441 N N . LEU B 1 64 ? -4.988 68.125 41.719 1 76.94 64 LEU B N 1
ATOM 2442 C CA . LEU B 1 64 ? -5.902 67 41.5 1 76.94 64 LEU B CA 1
ATOM 2443 C C . LEU B 1 64 ? -6.059 66.75 40 1 76.94 64 LEU B C 1
ATOM 2445 O O . LEU B 1 64 ? -6.102 65.562 39.562 1 76.94 64 LEU B O 1
ATOM 2449 N N . ALA B 1 65 ? -6.082 67.812 39.25 1 76.94 65 ALA B N 1
ATOM 2450 C CA . ALA B 1 65 ? -6.188 67.688 37.812 1 76.94 65 ALA B CA 1
ATOM 2451 C C . ALA B 1 65 ? -4.93 67.062 37.219 1 76.94 65 ALA B C 1
ATOM 2453 O O . ALA B 1 65 ? -5.012 66.25 36.312 1 76.94 65 ALA B O 1
ATOM 2454 N N . LEU B 1 66 ? -3.744 67.375 37.719 1 76.25 66 LEU B N 1
ATOM 2455 C CA . LEU B 1 66 ? -2.471 66.875 37.219 1 76.25 66 LEU B CA 1
ATOM 2456 C C . LEU B 1 66 ? -2.307 65.438 37.625 1 76.25 66 LEU B C 1
ATOM 2458 O O . LEU B 1 66 ? -1.785 64.625 36.844 1 76.25 66 LEU B O 1
ATOM 2462 N N . ALA B 1 67 ? -2.865 65.125 38.812 1 77.81 67 ALA B N 1
ATOM 2463 C CA . ALA B 1 67 ? -2.842 63.688 39.25 1 77.81 67 ALA B CA 1
ATOM 2464 C C . ALA B 1 67 ? -3.742 62.844 38.375 1 77.81 67 ALA B C 1
ATOM 2466 O O . ALA B 1 67 ? -3.391 61.719 38.031 1 77.81 67 ALA B O 1
ATOM 2467 N N . GLY B 1 68 ? -4.828 63.438 38 1 75.75 68 GLY B N 1
ATOM 2468 C CA . GLY B 1 68 ? -5.746 62.75 37.094 1 75.75 68 GLY B CA 1
ATOM 2469 C C . GLY B 1 68 ? -5.152 62.5 35.719 1 75.75 68 GLY B C 1
ATOM 2470 O O . GLY B 1 68 ? -5.289 61.406 35.156 1 75.75 68 GLY B O 1
ATOM 2471 N N . VAL B 1 69 ? -4.453 63.5 35.156 1 78.12 69 VAL B N 1
ATOM 2472 C CA . VAL B 1 69 ? -3.801 63.375 33.844 1 78.12 69 VAL B CA 1
ATOM 2473 C C . VAL B 1 69 ? -2.672 62.344 33.938 1 78.12 69 VAL B C 1
ATOM 2475 O O . VAL B 1 69 ? -2.473 61.562 33 1 78.12 69 VAL B O 1
ATOM 2478 N N . GLY B 1 70 ? -1.976 62.375 35.094 1 77 70 GLY B N 1
ATOM 2479 C CA . GLY B 1 70 ? -0.917 61.406 35.312 1 77 70 GLY B CA 1
ATOM 2480 C C . GLY B 1 70 ? -1.419 59.969 35.344 1 77 70 GLY B C 1
ATOM 2481 O O . GLY B 1 70 ? -0.826 59.094 34.719 1 77 70 GLY B O 1
ATOM 2482 N N . LEU B 1 71 ? -2.568 59.719 35.969 1 79.06 71 LEU B N 1
ATOM 2483 C CA . LEU B 1 71 ? -3.16 58.406 36.062 1 79.06 71 LEU B CA 1
ATOM 2484 C C . LEU B 1 71 ? -3.699 57.938 34.719 1 79.06 71 LEU B C 1
ATOM 2486 O O . LEU B 1 71 ? -3.561 56.781 34.344 1 79.06 71 LEU B O 1
ATOM 2490 N N . GLY B 1 72 ? -4.23 58.906 34.031 1 77.25 72 GLY B N 1
ATOM 2491 C CA . GLY B 1 72 ? -4.711 58.625 32.688 1 77.25 72 GLY B CA 1
ATOM 2492 C C . GLY B 1 72 ? -3.6 58.25 31.719 1 77.25 72 GLY B C 1
ATOM 2493 O O . GLY B 1 72 ? -3.738 57.281 30.953 1 77.25 72 GLY B O 1
ATOM 2494 N N . MET B 1 73 ? -2.52 58.938 31.75 1 80 73 MET B N 1
ATOM 2495 C CA . MET B 1 73 ? -1.373 58.625 30.891 1 80 73 MET B CA 1
ATOM 2496 C C . MET B 1 73 ? -0.772 57.281 31.219 1 80 73 MET B C 1
ATOM 2498 O O . MET B 1 73 ? -0.371 56.531 30.328 1 80 73 MET B O 1
ATOM 2502 N N . PHE B 1 74 ? -0.761 56.938 32.469 1 77.62 74 PHE B N 1
ATOM 2503 C CA . PHE B 1 74 ? -0.241 55.625 32.938 1 77.62 74 PHE B CA 1
ATOM 2504 C C . PHE B 1 74 ? -1.092 54.5 32.375 1 77.62 74 PHE B C 1
ATOM 2506 O O . PHE B 1 74 ? -0.56 53.5 31.891 1 77.62 74 PHE B O 1
ATOM 2513 N N . GLN B 1 75 ? -2.375 54.688 32.469 1 80.56 75 GLN B N 1
ATOM 2514 C CA . GLN B 1 75 ? -3.289 53.688 31.969 1 80.56 75 GLN B CA 1
ATOM 2515 C C . GLN B 1 75 ? -3.16 53.5 30.453 1 80.56 75 GLN B C 1
ATOM 2517 O O . GLN B 1 75 ? -3.213 52.406 29.938 1 80.56 75 GLN B O 1
ATOM 2522 N N . ILE B 1 76 ? -2.939 54.594 29.781 1 79.75 76 ILE B N 1
ATOM 2523 C CA . ILE B 1 76 ? -2.775 54.562 28.328 1 79.75 76 ILE B CA 1
ATOM 2524 C C . ILE B 1 76 ? -1.52 53.75 27.969 1 79.75 76 ILE B C 1
ATOM 2526 O O . ILE B 1 76 ? -1.548 52.906 27.062 1 79.75 76 ILE B O 1
ATOM 2530 N N . VAL B 1 77 ? -0.479 54.031 28.703 1 80.38 77 VAL B N 1
ATOM 2531 C CA . VAL B 1 77 ? 0.782 53.344 28.422 1 80.38 77 VAL B CA 1
ATOM 2532 C C . VAL B 1 77 ? 0.637 51.844 28.703 1 80.38 77 VAL B C 1
ATOM 2534 O O . VAL B 1 77 ? 1.137 51.031 27.938 1 80.38 77 VAL B O 1
ATOM 2537 N N . GLN B 1 78 ? -0.081 51.5 29.688 1 79.81 78 GLN B N 1
ATOM 2538 C CA . GLN B 1 78 ? -0.296 50.094 30.031 1 79.81 78 GLN B CA 1
ATOM 2539 C C . GLN B 1 78 ? -1.137 49.375 28.969 1 79.81 78 GLN B C 1
ATOM 2541 O O . GLN B 1 78 ? -0.828 48.25 28.578 1 79.81 78 GLN B O 1
ATOM 2546 N N . LEU B 1 79 ? -2.129 50.031 28.531 1 81.06 79 LEU B N 1
ATOM 2547 C CA . LEU B 1 79 ? -3.004 49.469 27.516 1 81.06 79 LEU B CA 1
ATOM 2548 C C . LEU B 1 79 ? -2.264 49.281 26.188 1 81.06 79 LEU B C 1
ATOM 2550 O O . LEU B 1 79 ? -2.445 48.281 25.484 1 81.06 79 LEU B O 1
ATOM 2554 N N . GLN B 1 80 ? -1.447 50.25 25.953 1 80.44 80 GLN B N 1
ATOM 2555 C CA . GLN B 1 80 ? -0.647 50.188 24.734 1 80.44 80 GLN B CA 1
ATOM 2556 C C . GLN B 1 80 ? 0.331 49 24.797 1 80.44 80 GLN B C 1
ATOM 2558 O O . GLN B 1 80 ? 0.544 48.312 23.797 1 80.44 80 GLN B O 1
ATOM 2563 N N . LYS B 1 81 ? 0.847 48.781 25.922 1 80.19 81 LYS B N 1
ATOM 2564 C CA . LYS B 1 81 ? 1.746 47.656 26.094 1 80.19 81 LYS B CA 1
ATOM 2565 C C . LYS B 1 81 ? 1.002 46.344 25.906 1 80.19 81 LYS B C 1
ATOM 2567 O O . LYS B 1 81 ? 1.496 45.406 25.25 1 80.19 81 LYS B O 1
ATOM 2572 N N . GLU B 1 82 ? -0.114 46.25 26.469 1 80.69 82 GLU B N 1
ATOM 2573 C CA . GLU B 1 82 ? -0.922 45.031 26.344 1 80.69 82 GLU B CA 1
ATOM 2574 C C . GLU B 1 82 ? -1.352 44.812 24.906 1 80.69 82 GLU B C 1
ATOM 2576 O O . GLU B 1 82 ? -1.354 43.688 24.422 1 80.69 82 GLU B O 1
ATOM 2581 N N . LEU B 1 83 ? -1.657 45.812 24.25 1 79.12 83 LEU B N 1
ATOM 2582 C CA . LEU B 1 83 ? -2.059 45.719 22.844 1 79.12 83 LEU B CA 1
ATOM 2583 C C . LEU B 1 83 ? -0.892 45.281 21.969 1 79.12 83 LEU B C 1
ATOM 2585 O O . LEU B 1 83 ? -1.071 44.469 21.047 1 79.12 83 LEU B O 1
ATOM 2589 N N . ALA B 1 84 ? 0.19 45.844 22.25 1 78.88 84 ALA B N 1
ATOM 2590 C CA . ALA B 1 84 ? 1.38 45.438 21.484 1 78.88 84 ALA B CA 1
ATOM 2591 C C . ALA B 1 84 ? 1.719 43.969 21.703 1 78.88 84 ALA B C 1
ATOM 2593 O O . ALA B 1 84 ? 2.066 43.281 20.766 1 78.88 84 ALA B O 1
ATOM 2594 N N . GLU B 1 85 ? 1.568 43.5 22.891 1 78.38 85 GLU B N 1
ATOM 2595 C CA . GLU B 1 85 ? 1.821 42.094 23.203 1 78.38 85 GLU B CA 1
ATOM 2596 C C . GLU B 1 85 ? 0.812 41.188 22.516 1 78.38 85 GLU B C 1
ATOM 2598 O O . GLU B 1 85 ? 1.178 40.156 21.969 1 78.38 85 GLU B O 1
ATOM 2603 N N . LEU B 1 86 ? -0.331 41.562 22.5 1 77.12 86 LEU B N 1
ATOM 2604 C CA . LEU B 1 86 ? -1.382 40.781 21.875 1 77.12 86 LEU B CA 1
ATOM 2605 C C . LEU B 1 86 ? -1.229 40.75 20.359 1 77.12 86 LEU B C 1
ATOM 2607 O O . LEU B 1 86 ? -1.469 39.719 19.734 1 77.12 86 LEU B O 1
ATOM 2611 N N . ARG B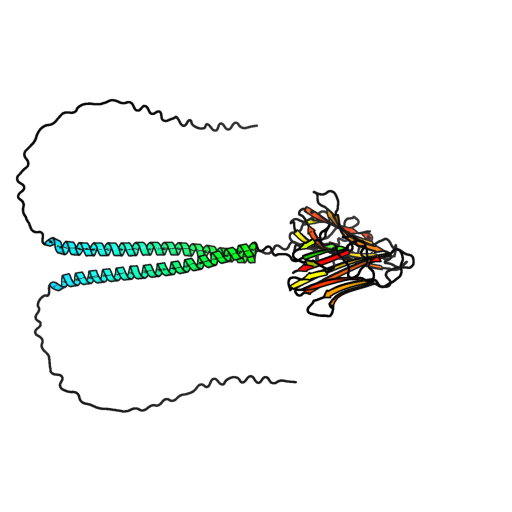 1 87 ? -0.864 41.875 19.859 1 77 87 ARG B N 1
ATOM 2612 C CA . ARG B 1 87 ? -0.617 41.906 18.422 1 77 87 ARG B CA 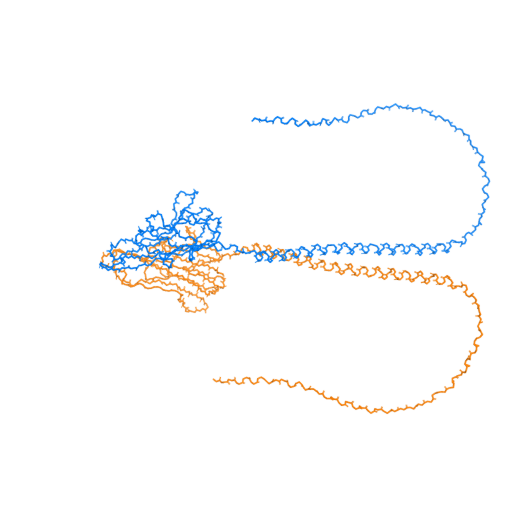1
ATOM 2613 C C . ARG B 1 87 ? 0.553 41.031 18.047 1 77 87 ARG B C 1
ATOM 2615 O O . ARG B 1 87 ? 0.518 40.375 17 1 77 87 ARG B O 1
ATOM 2622 N N . GLU B 1 88 ? 1.497 41 18.797 1 74.81 88 GLU B N 1
ATOM 2623 C CA . GLU B 1 88 ? 2.648 40.125 18.531 1 74.81 88 GLU B CA 1
ATOM 2624 C C . GLU B 1 88 ? 2.264 38.656 18.625 1 74.81 88 GLU B C 1
ATOM 2626 O O . GLU B 1 88 ? 2.682 37.844 17.797 1 74.81 88 GLU B O 1
ATOM 2631 N N . VAL B 1 89 ? 1.529 38.344 19.562 1 70.5 89 VAL B N 1
ATOM 2632 C CA . VAL B 1 89 ? 1.113 36.938 19.734 1 70.5 89 VAL B CA 1
ATOM 2633 C C . VAL B 1 89 ? 0.197 36.531 18.594 1 70.5 89 VAL B C 1
ATOM 2635 O O . VAL B 1 89 ? 0.31 35.406 18.078 1 70.5 89 VAL B O 1
ATOM 2638 N N . THR B 1 90 ? -0.632 37.438 18.172 1 68.25 90 THR B N 1
ATOM 2639 C CA . THR B 1 90 ? -1.537 37.125 17.062 1 68.25 90 THR B CA 1
ATOM 2640 C C . THR B 1 90 ? -0.763 37 15.758 1 68.25 90 THR B C 1
ATOM 2642 O O . THR B 1 90 ? -1.075 36.125 14.938 1 68.25 90 THR B O 1
ATOM 2645 N N . SER B 1 91 ? 0.125 37.812 15.5 1 66.31 91 SER B N 1
ATOM 2646 C CA . SER B 1 91 ? 0.931 37.688 14.289 1 66.31 91 SER B CA 1
ATOM 2647 C C . SER B 1 91 ? 1.733 36.406 14.273 1 66.31 91 SER B C 1
ATOM 2649 O O . SER B 1 91 ? 1.864 35.75 13.227 1 66.31 91 SER B O 1
ATOM 2651 N N . VAL B 1 92 ? 2.244 36.031 15.367 1 63.19 92 VAL B N 1
ATOM 2652 C CA . VAL B 1 92 ? 3.025 34.812 15.469 1 63.19 92 VAL B CA 1
ATOM 2653 C C . VAL B 1 92 ? 2.111 33.594 15.289 1 63.19 92 VAL B C 1
ATOM 2655 O O . VAL B 1 92 ? 2.467 32.625 14.602 1 63.19 92 VAL B O 1
ATOM 2658 N N . TRP B 1 93 ? 1.031 33.75 15.844 1 59.81 93 TRP B N 1
ATOM 2659 C CA . TRP B 1 93 ? 0.062 32.656 15.758 1 59.81 93 TRP B CA 1
ATOM 2660 C C . TRP B 1 93 ? -0.45 32.5 14.328 1 59.81 93 TRP B C 1
ATOM 2662 O O . TRP B 1 93 ? -0.655 31.375 13.852 1 59.81 93 TRP B O 1
ATOM 2672 N N . LEU B 1 94 ? -0.746 33.562 13.664 1 58.09 94 LEU B N 1
ATOM 2673 C CA . LEU B 1 94 ? -1.113 33.531 12.258 1 58.09 94 LEU B CA 1
ATOM 2674 C C . LEU B 1 94 ? -0.008 32.906 11.422 1 58.09 94 LEU B C 1
ATOM 2676 O O . LEU B 1 94 ? -0.287 32.125 10.5 1 58.09 94 LEU B O 1
ATOM 2680 N N . LEU B 1 95 ? 1.131 33.219 11.727 1 55.78 95 LEU B N 1
ATOM 2681 C CA . LEU B 1 95 ? 2.262 32.625 11.008 1 55.78 95 LEU B CA 1
ATOM 2682 C C . LEU B 1 95 ? 2.367 31.141 11.297 1 55.78 95 LEU B C 1
ATOM 2684 O O . LEU B 1 95 ? 2.654 30.359 10.391 1 55.78 95 LEU B O 1
ATOM 2688 N N . ILE B 1 96 ? 2.121 30.859 12.531 1 55.16 96 ILE B N 1
ATOM 2689 C CA . ILE B 1 96 ? 2.184 29.453 12.922 1 55.16 96 ILE B CA 1
ATOM 2690 C C . ILE B 1 96 ? 1.042 28.688 12.258 1 55.16 96 ILE B C 1
ATOM 2692 O O . ILE B 1 96 ? 1.237 27.562 11.773 1 55.16 96 ILE B O 1
ATOM 2696 N N . ASP B 1 97 ? -0.157 29.25 12.32 1 52.62 97 ASP B N 1
ATOM 2697 C CA . ASP B 1 97 ? -1.332 28.656 11.695 1 52.62 97 ASP B CA 1
ATOM 2698 C C . ASP B 1 97 ? -1.127 28.484 10.195 1 52.62 97 ASP B C 1
ATOM 2700 O O . ASP B 1 97 ? -1.519 27.453 9.617 1 52.62 97 ASP B O 1
ATOM 2704 N N . ILE B 1 98 ? -0.803 29.594 9.594 1 51.88 98 ILE B N 1
ATOM 2705 C CA . ILE B 1 98 ? -0.507 29.516 8.172 1 51.88 98 ILE B CA 1
ATOM 2706 C C . ILE B 1 98 ? 0.591 28.469 7.93 1 51.88 98 ILE B C 1
ATOM 2708 O O . ILE B 1 98 ? 0.512 27.688 6.992 1 51.88 98 ILE B O 1
ATOM 2712 N N . GLU B 1 99 ? 1.54 28.516 8.742 1 52.53 99 GLU B N 1
ATOM 2713 C CA . GLU B 1 99 ? 2.629 27.562 8.609 1 52.53 99 GLU B CA 1
ATOM 2714 C C . GLU B 1 99 ? 2.162 26.141 8.961 1 52.53 99 GLU B C 1
ATOM 2716 O O . GLU B 1 99 ? 2.539 25.172 8.297 1 52.53 99 GLU B O 1
ATOM 2721 N N . VAL B 1 100 ? 1.43 26.109 10.109 1 50.81 100 VAL B N 1
ATOM 2722 C CA . VAL B 1 100 ? 0.875 24.812 10.5 1 50.81 100 VAL B CA 1
ATOM 2723 C C . VAL B 1 100 ? -0.181 24.375 9.492 1 50.81 100 VAL B C 1
ATOM 2725 O O . VAL B 1 100 ? -0.26 23.188 9.133 1 50.81 100 VAL B O 1
ATOM 2728 N N . SER B 1 101 ? -1.111 25.375 9.234 1 50.09 101 SER B N 1
ATOM 2729 C CA . SER B 1 101 ? -2.141 25.062 8.25 1 50.09 101 SER B CA 1
ATOM 2730 C C . SER B 1 101 ? -1.526 24.75 6.887 1 50.09 101 SER B C 1
ATOM 2732 O O . SER B 1 101 ? -2.078 23.953 6.121 1 50.09 101 SER B O 1
ATOM 2734 N N . LYS B 1 102 ? -0.598 25.688 6.504 1 50.06 102 LYS B N 1
ATOM 2735 C CA . LYS B 1 102 ? 0.12 25.438 5.258 1 50.06 102 LYS B CA 1
ATOM 2736 C C . LYS B 1 102 ? 1.121 24.297 5.422 1 50.06 102 LYS B C 1
ATOM 2738 O O . LYS B 1 102 ? 1.841 23.953 4.48 1 50.06 102 LYS B O 1
ATOM 2743 N N . LYS B 1 103 ? 1.562 24.109 6.57 1 49.78 103 LYS B N 1
ATOM 2744 C CA . LYS B 1 103 ? 2.541 23.031 6.66 1 49.78 103 LYS B CA 1
ATOM 2745 C C . LYS B 1 103 ? 2.002 21.75 6.035 1 49.78 103 LYS B C 1
ATOM 2747 O O . LYS B 1 103 ? 1.142 21.078 6.617 1 49.78 103 LYS B O 1
ATOM 2752 N N . LYS B 1 104 ? 1.862 21.875 4.859 1 52.69 104 LYS B N 1
ATOM 2753 C CA . LYS B 1 104 ? 1.712 20.688 4.012 1 52.69 104 LYS B CA 1
ATOM 2754 C C . LYS B 1 104 ? 2.416 19.484 4.621 1 52.69 104 LYS B C 1
ATOM 2756 O O . LYS B 1 104 ? 3.633 19.5 4.824 1 52.69 104 LYS B O 1
ATOM 2761 N N . VAL B 1 105 ? 1.731 18.859 5.516 1 57.44 105 VAL B N 1
ATOM 2762 C CA . VAL B 1 105 ? 2.305 17.625 6.035 1 57.44 105 VAL B CA 1
ATOM 2763 C C . VAL B 1 105 ? 3.115 16.922 4.945 1 57.44 105 VAL B C 1
ATOM 2765 O O . VAL B 1 105 ? 2.568 16.531 3.91 1 57.44 105 VAL B O 1
ATOM 2768 N N . ILE B 1 106 ? 4.414 17.391 4.828 1 66.25 106 ILE B N 1
ATOM 2769 C CA . ILE B 1 106 ? 5.324 16.719 3.906 1 66.25 106 ILE B CA 1
ATOM 2770 C C . ILE B 1 106 ? 5.27 15.211 4.129 1 66.25 106 ILE B C 1
ATOM 2772 O O . ILE B 1 106 ? 5.703 14.711 5.172 1 66.25 106 ILE B O 1
ATOM 2776 N N . ARG B 1 107 ? 4.547 14.57 3.234 1 85.06 107 ARG B N 1
ATOM 2777 C CA . ARG B 1 107 ? 4.398 13.125 3.336 1 85.06 107 ARG B CA 1
ATOM 2778 C C . ARG B 1 107 ? 5.66 12.406 2.865 1 85.06 107 ARG B C 1
ATOM 2780 O O . ARG B 1 107 ? 6.18 12.703 1.787 1 85.06 107 ARG B O 1
ATOM 2787 N N . LYS B 1 108 ? 6.371 11.688 3.707 1 94.94 108 LYS B N 1
ATOM 2788 C CA . LYS B 1 108 ? 7.508 10.844 3.355 1 94.94 108 LYS B CA 1
ATOM 2789 C C . LYS B 1 108 ? 7.051 9.453 2.934 1 94.94 108 LYS B C 1
ATOM 2791 O O . LYS B 1 108 ? 6.523 8.688 3.75 1 94.94 108 LYS B O 1
ATOM 2796 N N . ALA B 1 109 ? 7.176 9.156 1.664 1 98.19 109 ALA B N 1
ATOM 2797 C CA . ALA B 1 109 ? 6.695 7.895 1.119 1 98.19 109 ALA B CA 1
ATOM 2798 C C . ALA B 1 109 ? 7.414 7.547 -0.182 1 98.19 109 ALA B C 1
ATOM 2800 O O . ALA B 1 109 ? 7.918 8.43 -0.875 1 98.19 109 ALA B O 1
ATOM 2801 N N . AL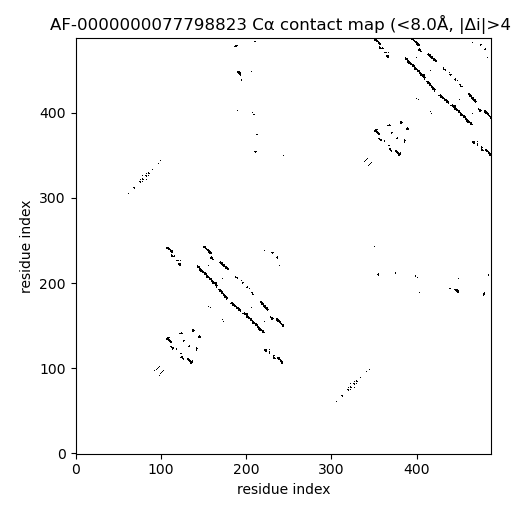A B 1 110 ? 7.484 6.293 -0.443 1 98.69 110 ALA B N 1
ATOM 2802 C CA . ALA B 1 110 ? 8.047 5.812 -1.703 1 98.69 110 ALA B CA 1
ATOM 2803 C C . ALA B 1 110 ? 7.391 4.5 -2.131 1 98.69 110 ALA B C 1
ATOM 2805 O O . ALA B 1 110 ? 7.078 3.652 -1.292 1 98.69 110 ALA B O 1
ATOM 2806 N N . HIS B 1 111 ? 7.098 4.391 -3.379 1 98.81 111 HIS B N 1
ATOM 2807 C CA . HIS B 1 111 ? 6.691 3.154 -4.039 1 98.81 111 HIS B CA 1
ATOM 2808 C C . HIS B 1 111 ? 7.562 2.867 -5.258 1 98.81 111 HIS B C 1
ATOM 2810 O O . HIS B 1 111 ? 7.496 3.588 -6.254 1 98.81 111 HIS B O 1
ATOM 2816 N N . LEU B 1 112 ? 8.359 1.82 -5.125 1 98.88 112 LEU B N 1
ATOM 2817 C CA . LEU B 1 112 ? 9.273 1.441 -6.195 1 98.88 112 LEU B CA 1
ATOM 2818 C C . LEU B 1 112 ? 8.781 0.195 -6.918 1 98.88 112 LEU B C 1
ATOM 2820 O O . LEU B 1 112 ? 8.086 -0.639 -6.328 1 98.88 112 LEU B O 1
ATOM 2824 N N . THR B 1 113 ? 9.109 0.084 -8.195 1 98.75 113 THR B N 1
ATOM 2825 C CA . THR B 1 113 ? 8.703 -1.074 -8.984 1 98.75 113 THR B CA 1
ATOM 2826 C C . THR B 1 113 ? 9.93 -1.811 -9.531 1 98.75 113 THR B C 1
ATOM 2828 O O . THR B 1 113 ? 11.023 -1.254 -9.57 1 98.75 113 THR B O 1
ATOM 2831 N N . GLY B 1 114 ? 9.766 -2.965 -9.898 1 97.56 114 GLY B N 1
ATOM 2832 C CA . GLY B 1 114 ? 10.875 -3.809 -10.305 1 97.56 114 GLY B CA 1
ATOM 2833 C C . GLY B 1 114 ? 11.57 -3.314 -11.562 1 97.56 114 GLY B C 1
ATOM 2834 O O . GLY B 1 114 ? 10.914 -2.898 -12.516 1 97.56 114 GLY B O 1
ATOM 2835 N N . LYS B 1 115 ? 12.859 -3.361 -11.555 1 96.62 115 LYS B N 1
ATOM 2836 C CA . LYS B 1 115 ? 13.633 -3.09 -12.758 1 96.62 115 LYS B CA 1
ATOM 2837 C C . LYS B 1 115 ? 13.812 -4.355 -13.602 1 96.62 115 LYS B C 1
ATOM 2839 O O . LYS B 1 115 ? 14.344 -5.355 -13.117 1 96.62 115 LYS B O 1
ATOM 2844 N N . ALA B 1 116 ? 13.508 -4.25 -14.82 1 94.31 116 ALA B N 1
ATOM 2845 C CA . ALA B 1 116 ? 13.539 -5.422 -15.695 1 94.31 116 ALA B CA 1
ATOM 2846 C C . ALA B 1 116 ? 14.977 -5.883 -15.945 1 94.31 116 ALA B C 1
ATOM 2848 O O . ALA B 1 116 ? 15.906 -5.078 -15.906 1 94.31 116 ALA B O 1
ATOM 2849 N N . ASP B 1 117 ? 15.172 -7.172 -16.109 1 91.38 117 ASP B N 1
ATOM 2850 C CA . ASP B 1 117 ? 16.391 -7.812 -16.609 1 91.38 117 ASP B CA 1
ATOM 2851 C C . ASP B 1 117 ? 17.547 -7.59 -15.656 1 91.38 117 ASP B C 1
ATOM 2853 O O . ASP B 1 117 ? 18.703 -7.441 -16.094 1 91.38 117 ASP B O 1
ATOM 2857 N N . GLN B 1 118 ? 17.234 -7.473 -14.438 1 94.75 118 GLN B N 1
ATOM 2858 C CA . GLN B 1 118 ? 18.328 -7.352 -13.477 1 94.75 118 GLN B CA 1
ATOM 2859 C C . GLN B 1 118 ? 18.891 -8.719 -13.109 1 94.75 118 GLN B C 1
ATOM 2861 O O . GLN B 1 118 ? 18.172 -9.719 -13.125 1 94.75 118 GLN B O 1
ATOM 2866 N N . LYS B 1 119 ? 20.219 -8.742 -12.727 1 94.25 119 LYS B N 1
ATOM 2867 C CA . LYS B 1 119 ? 20.859 -10.016 -12.422 1 94.25 119 LYS B CA 1
ATOM 2868 C C . LYS B 1 119 ? 21.5 -9.984 -11.031 1 94.25 119 LYS B C 1
ATOM 2870 O O . LYS B 1 119 ? 21.672 -11.031 -10.406 1 94.25 119 LYS B O 1
ATOM 2875 N N . ALA B 1 120 ? 21.75 -8.836 -10.539 1 93.69 120 ALA B N 1
ATOM 2876 C CA . ALA B 1 120 ? 22.484 -8.719 -9.289 1 93.69 120 ALA B CA 1
ATOM 2877 C C . ALA B 1 120 ? 21.547 -8.578 -8.102 1 93.69 120 ALA B C 1
ATOM 2879 O O . ALA B 1 120 ? 20.359 -8.266 -8.273 1 93.69 120 ALA B O 1
ATOM 2880 N N . LEU B 1 121 ? 22.109 -9 -6.941 1 96.5 121 LEU B N 1
ATOM 2881 C CA . LEU B 1 121 ? 21.422 -8.82 -5.664 1 96.5 121 LEU B CA 1
ATOM 2882 C C . LEU B 1 121 ? 22.203 -7.871 -4.762 1 96.5 121 LEU B C 1
ATOM 2884 O O . LEU B 1 121 ? 23.438 -7.801 -4.84 1 96.5 121 LEU B O 1
ATOM 2888 N N . PRO B 1 122 ? 21.578 -7.02 -3.891 1 97.62 122 PRO B N 1
ATOM 2889 C CA . PRO B 1 122 ? 20.125 -6.98 -3.699 1 97.62 122 PRO B CA 1
ATOM 2890 C C . PRO B 1 122 ? 19.391 -6.395 -4.902 1 97.62 122 PRO B C 1
ATOM 2892 O O . PRO B 1 122 ? 20.016 -5.82 -5.797 1 97.62 122 PRO B O 1
ATOM 2895 N N . LEU B 1 123 ? 18.062 -6.477 -4.891 1 98.62 123 LEU B N 1
ATOM 2896 C CA . LEU B 1 123 ? 17.25 -6.102 -6.039 1 98.62 123 LEU B CA 1
ATOM 2897 C C . LEU B 1 123 ? 17.391 -4.613 -6.344 1 98.62 123 LEU B C 1
ATOM 2899 O O . LEU B 1 123 ? 17.547 -3.801 -5.43 1 98.62 123 LEU B O 1
ATOM 2903 N N . GLU B 1 124 ? 17.312 -4.336 -7.625 1 98.38 124 GLU B N 1
ATOM 2904 C CA . GLU B 1 124 ? 17.297 -2.961 -8.117 1 98.38 124 GLU B CA 1
ATOM 2905 C C . GLU B 1 124 ? 15.891 -2.531 -8.523 1 98.38 124 GLU B C 1
ATOM 2907 O O . GLU B 1 124 ? 15.117 -3.334 -9.055 1 98.38 124 GLU B O 1
ATOM 2912 N N . TRP B 1 125 ? 15.617 -1.222 -8.383 1 98.56 125 TRP B N 1
ATOM 2913 C CA . TRP B 1 125 ? 14.234 -0.77 -8.539 1 98.56 125 TRP B CA 1
ATOM 2914 C C . TRP B 1 125 ? 14.164 0.446 -9.461 1 98.56 125 TRP B C 1
ATOM 2916 O O . TRP B 1 125 ? 15.164 1.135 -9.672 1 98.56 125 TRP B O 1
ATOM 2926 N N . VAL B 1 126 ? 12.984 0.633 -10.031 1 98.19 126 VAL B N 1
ATOM 2927 C CA . VAL B 1 126 ? 12.602 1.842 -10.758 1 98.19 126 VAL B CA 1
ATOM 2928 C C . VAL B 1 126 ? 11.898 2.812 -9.805 1 98.19 126 VAL B C 1
ATOM 2930 O O . VAL B 1 126 ? 10.977 2.432 -9.094 1 98.19 126 VAL B O 1
ATOM 2933 N N . ALA B 1 127 ? 12.289 4.098 -9.844 1 97.31 127 ALA B N 1
ATOM 2934 C CA . ALA B 1 127 ? 11.805 5.012 -8.812 1 97.31 127 ALA B CA 1
ATOM 2935 C C . ALA B 1 127 ? 10.938 6.113 -9.414 1 97.31 127 ALA B C 1
ATOM 2937 O O . ALA B 1 127 ? 10.297 6.875 -8.688 1 97.31 127 ALA B O 1
ATOM 2938 N N . THR B 1 128 ? 10.812 6.18 -10.75 1 94.44 128 THR B N 1
ATOM 2939 C CA . THR B 1 128 ? 10.172 7.375 -11.281 1 94.44 128 THR B CA 1
ATOM 2940 C C . THR B 1 128 ? 9.219 7.016 -12.422 1 94.44 128 THR B C 1
ATOM 2942 O O . THR B 1 128 ? 8.508 7.879 -12.945 1 94.44 128 THR B O 1
ATOM 2945 N N . LEU B 1 129 ? 9.148 5.891 -12.844 1 94.62 129 LEU B N 1
ATOM 2946 C CA . LEU B 1 129 ? 8.344 5.512 -13.992 1 94.62 129 LEU B CA 1
ATOM 2947 C C . LEU B 1 129 ? 7.098 4.746 -13.562 1 94.62 129 LEU B C 1
ATOM 2949 O O . LEU B 1 129 ? 7.133 4.004 -12.57 1 94.62 129 LEU B O 1
ATOM 2953 N N . GLY B 1 130 ? 6.039 4.922 -14.344 1 94.88 130 GLY B N 1
ATOM 2954 C CA . GLY B 1 130 ? 4.816 4.188 -14.062 1 94.88 130 GLY B CA 1
ATOM 2955 C C . GLY B 1 130 ? 4.203 4.551 -12.719 1 94.88 130 GLY B C 1
ATOM 2956 O O . GLY B 1 130 ? 3.98 5.727 -12.43 1 94.88 130 GLY B O 1
ATOM 2957 N N . HIS B 1 131 ? 3.947 3.48 -11.953 1 96.62 131 HIS B N 1
ATOM 2958 C CA . HIS B 1 131 ? 3.34 3.701 -10.648 1 96.62 131 HIS B CA 1
ATOM 2959 C C . HIS B 1 131 ? 4.383 4.121 -9.617 1 96.62 131 HIS B C 1
ATOM 2961 O O . HIS B 1 131 ? 4.039 4.496 -8.492 1 96.62 131 HIS B O 1
ATOM 2967 N N . ALA B 1 132 ? 5.656 4.051 -10.008 1 98.44 132 ALA B N 1
ATOM 2968 C CA . ALA B 1 132 ? 6.73 4.316 -9.055 1 98.44 132 ALA B CA 1
ATOM 2969 C C . ALA B 1 132 ? 6.816 5.801 -8.719 1 98.44 132 ALA B C 1
ATOM 2971 O O . ALA B 1 132 ? 6.562 6.652 -9.578 1 98.44 132 ALA B O 1
ATOM 2972 N N . PHE B 1 133 ? 7.191 6.094 -7.469 1 97.5 133 PHE B N 1
ATOM 2973 C CA . PHE B 1 133 ? 7.414 7.473 -7.051 1 97.5 133 PHE B CA 1
ATOM 2974 C C . PHE B 1 133 ? 8.211 7.523 -5.75 1 97.5 133 PHE B C 1
ATOM 2976 O O . PHE B 1 133 ? 8.266 6.535 -5.016 1 97.5 133 PHE B O 1
ATOM 2983 N N . THR B 1 134 ? 8.82 8.594 -5.488 1 97.06 134 THR B N 1
ATOM 2984 C CA . THR B 1 134 ? 9.438 8.938 -4.211 1 97.06 134 THR B CA 1
ATOM 2985 C C . THR B 1 134 ? 9.016 10.328 -3.76 1 97.06 134 THR B C 1
ATOM 2987 O O . THR B 1 134 ? 8.961 11.258 -4.566 1 97.06 134 THR B O 1
ATOM 2990 N N . SER B 1 135 ? 8.586 10.398 -2.582 1 95.19 135 SER B N 1
ATOM 2991 C CA . SER B 1 135 ? 8.234 11.672 -1.97 1 95.19 135 SER B CA 1
ATOM 2992 C C . SER B 1 135 ? 9.023 11.906 -0.685 1 95.19 135 SER B C 1
ATOM 2994 O O . SER B 1 135 ? 8.703 11.336 0.358 1 95.19 135 SER B O 1
ATOM 2996 N N . ASN B 1 136 ? 10.039 12.68 -0.707 1 92.88 136 ASN B N 1
ATOM 2997 C CA . ASN B 1 136 ? 10.898 13.039 0.414 1 92.88 136 ASN B CA 1
ATOM 2998 C C . ASN B 1 136 ? 11.602 11.82 0.993 1 92.88 136 ASN B C 1
ATOM 3000 O O . ASN B 1 136 ? 11.789 11.727 2.207 1 92.88 136 ASN B O 1
ATOM 3004 N N . ILE B 1 137 ? 11.68 10.82 0.264 1 96 137 ILE B N 1
ATOM 3005 C CA . ILE B 1 137 ? 12.492 9.633 0.516 1 96 137 ILE B CA 1
ATOM 3006 C C . ILE B 1 137 ? 13.484 9.43 -0.628 1 96 137 ILE B C 1
ATOM 3008 O O . ILE B 1 137 ? 13.125 9.586 -1.8 1 96 137 ILE B O 1
ATOM 3012 N N . GLN B 1 138 ? 14.641 9.07 -0.32 1 96.62 138 GLN B N 1
ATOM 3013 C CA . GLN B 1 138 ? 15.648 8.93 -1.363 1 96.62 138 GLN B CA 1
ATOM 3014 C C . GLN B 1 138 ? 15.859 7.465 -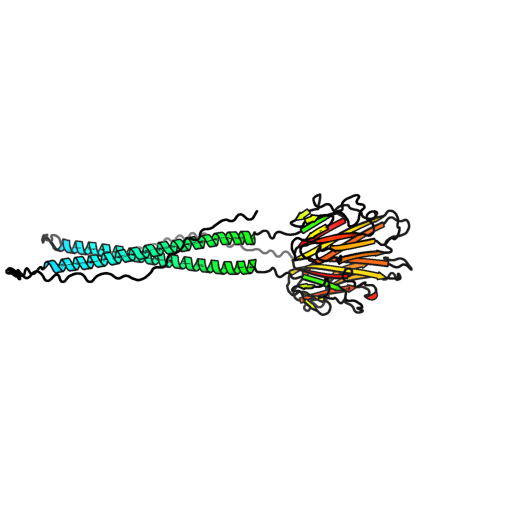1.735 1 96.62 138 GLN B C 1
ATOM 3016 O O . GLN B 1 138 ? 15.867 6.594 -0.863 1 96.62 138 GLN B O 1
ATOM 3021 N N . TYR B 1 139 ? 15.938 7.258 -3.01 1 98.25 139 TYR B N 1
ATOM 3022 C CA . TYR B 1 139 ? 16.375 5.973 -3.537 1 98.25 139 TYR B CA 1
ATOM 3023 C C . TYR B 1 139 ? 17.797 6.07 -4.09 1 98.25 139 TYR B C 1
ATOM 3025 O O . TYR B 1 139 ? 18.062 6.859 -5.004 1 98.25 139 TYR B O 1
ATOM 3033 N N . ARG B 1 140 ? 18.672 5.297 -3.504 1 96.06 140 ARG B N 1
ATOM 3034 C CA . ARG B 1 140 ? 20.078 5.32 -3.932 1 96.06 140 ARG B CA 1
ATOM 3035 C C . ARG B 1 140 ? 20.734 3.959 -3.719 1 96.06 140 ARG B C 1
ATOM 3037 O O . ARG B 1 140 ? 20.516 3.314 -2.689 1 96.06 140 ARG B O 1
ATOM 3044 N N . HIS B 1 141 ? 21.484 3.545 -4.695 1 95.56 141 HIS B N 1
ATOM 3045 C CA . HIS B 1 141 ? 22.266 2.322 -4.586 1 95.56 141 HIS B CA 1
ATOM 3046 C C . HIS B 1 141 ? 21.391 1.133 -4.211 1 95.56 141 HIS B C 1
ATOM 3048 O O . HIS B 1 141 ? 21.703 0.403 -3.264 1 95.56 141 HIS B O 1
ATOM 3054 N N . ARG B 1 142 ? 20.266 1.002 -4.75 1 97.75 142 ARG B N 1
ATOM 3055 C CA . ARG B 1 142 ? 19.359 -0.136 -4.668 1 97.75 142 ARG B CA 1
ATOM 3056 C C . ARG B 1 142 ? 18.609 -0.144 -3.338 1 97.75 142 ARG B C 1
ATOM 3058 O O . ARG B 1 142 ? 18.094 -1.179 -2.918 1 97.75 142 ARG B O 1
ATOM 3065 N N . SER B 1 143 ? 18.594 1.07 -2.648 1 98.06 143 SER B N 1
ATOM 3066 C CA . SER B 1 143 ? 17.984 1.079 -1.325 1 98.06 143 SER B CA 1
ATOM 3067 C C . SER B 1 143 ? 17.156 2.336 -1.112 1 98.06 143 SER B C 1
ATOM 3069 O O . SER B 1 143 ? 17.344 3.338 -1.807 1 98.06 143 SER B O 1
ATOM 3071 N N . LEU B 1 144 ? 16.188 2.217 -0.272 1 98.69 144 LEU B N 1
ATOM 3072 C CA . LEU B 1 144 ? 15.477 3.377 0.252 1 98.69 144 LEU B CA 1
ATOM 3073 C C . LEU B 1 144 ? 16.172 3.93 1.491 1 98.69 144 LEU B C 1
ATOM 3075 O O . LEU B 1 144 ? 16.328 3.221 2.488 1 98.69 144 LEU B O 1
ATOM 3079 N N . VAL B 1 145 ? 16.516 5.199 1.445 1 98.25 145 VAL B N 1
ATOM 3080 C CA . VAL B 1 145 ? 17.297 5.805 2.518 1 98.25 145 VAL B CA 1
ATOM 3081 C C . VAL B 1 145 ? 16.406 6.684 3.381 1 98.25 145 VAL B C 1
ATOM 3083 O O . VAL B 1 145 ? 15.758 7.609 2.879 1 98.25 145 VAL B O 1
ATOM 3086 N N . ILE B 1 146 ? 16.453 6.383 4.652 1 97.69 146 ILE B N 1
ATOM 3087 C CA . ILE B 1 146 ? 15.617 7.109 5.609 1 97.69 146 ILE B CA 1
ATOM 3088 C C . ILE B 1 146 ? 16.281 8.438 5.957 1 97.69 146 ILE B C 1
ATOM 3090 O O . ILE B 1 146 ? 17.438 8.469 6.395 1 97.69 146 ILE B O 1
ATOM 3094 N N . ASN B 1 147 ? 15.562 9.453 5.766 1 95.44 147 ASN B N 1
ATOM 3095 C CA . ASN B 1 147 ? 16.141 10.766 6.035 1 95.44 147 ASN B CA 1
ATOM 3096 C C . ASN B 1 147 ? 15.578 11.383 7.312 1 95.44 147 ASN B C 1
ATOM 3098 O O . ASN B 1 147 ? 16.078 12.398 7.789 1 95.44 147 ASN B O 1
ATOM 3102 N N . GLU B 1 148 ? 14.531 10.758 7.82 1 95.88 148 GLU B N 1
ATOM 3103 C CA . GLU B 1 148 ? 13.945 11.219 9.078 1 95.88 148 GLU B CA 1
ATOM 3104 C C . GLU B 1 148 ? 13.555 10.039 9.961 1 95.88 148 GLU B C 1
ATOM 3106 O O . GLU B 1 148 ? 12.758 9.188 9.562 1 95.88 148 GLU B O 1
ATOM 3111 N N . THR B 1 149 ? 14.102 10.086 11.188 1 96.62 149 THR B N 1
ATOM 3112 C CA . THR B 1 149 ? 13.789 9.039 12.156 1 96.62 149 THR B CA 1
ATOM 3113 C C . THR B 1 149 ? 12.297 9.031 12.484 1 96.62 149 THR B C 1
ATOM 3115 O O . THR B 1 149 ? 11.688 10.086 12.656 1 96.62 149 THR B O 1
ATOM 3118 N N . GLY B 1 150 ? 11.727 7.828 12.547 1 97 150 GLY B N 1
ATOM 3119 C CA . GLY B 1 150 ? 10.312 7.73 12.859 1 97 150 GLY B CA 1
ATOM 3120 C C . GLY B 1 150 ? 9.734 6.348 12.609 1 97 150 GLY B C 1
ATOM 3121 O O . GLY B 1 150 ? 10.484 5.391 12.398 1 97 150 GLY B O 1
ATOM 3122 N N . LEU B 1 151 ? 8.398 6.305 12.742 1 97.38 151 LEU B N 1
ATOM 3123 C CA . LEU B 1 151 ? 7.656 5.078 12.492 1 97.38 151 LEU B CA 1
ATOM 3124 C C . LEU B 1 151 ? 7.254 4.969 11.031 1 97.38 151 LEU B C 1
ATOM 3126 O O . LEU B 1 151 ? 6.641 5.887 10.477 1 97.38 151 LEU B O 1
ATOM 3130 N N . TYR B 1 152 ? 7.652 3.865 10.438 1 98.31 152 TYR B N 1
ATOM 3131 C CA . TYR B 1 152 ? 7.367 3.654 9.023 1 98.31 152 TYR B CA 1
ATOM 3132 C C . TYR B 1 152 ? 6.637 2.336 8.805 1 98.31 152 TYR B C 1
ATOM 3134 O O . TYR B 1 152 ? 6.941 1.333 9.453 1 98.31 152 TYR B O 1
ATOM 3142 N N . PHE B 1 153 ? 5.652 2.34 7.922 1 98.69 153 PHE B N 1
ATOM 3143 C CA . PHE B 1 153 ? 5.16 1.082 7.371 1 98.69 153 PHE B CA 1
ATOM 3144 C C . PHE B 1 153 ? 5.965 0.68 6.141 1 98.69 153 PHE B C 1
ATOM 3146 O O . PHE B 1 153 ? 6.066 1.448 5.184 1 98.69 153 PHE B O 1
ATOM 3153 N N . VAL B 1 154 ? 6.535 -0.461 6.199 1 98.88 154 VAL B N 1
ATOM 3154 C CA . VAL B 1 154 ? 7.363 -0.983 5.113 1 98.88 154 VAL B CA 1
ATOM 3155 C C . VAL B 1 154 ? 6.672 -2.184 4.473 1 98.88 154 VAL B C 1
ATOM 3157 O O . VAL B 1 154 ? 6.125 -3.041 5.172 1 98.88 154 VAL B O 1
ATOM 3160 N N . TYR B 1 155 ? 6.684 -2.193 3.078 1 98.88 155 TYR B N 1
ATOM 3161 C CA . TYR B 1 155 ? 6.086 -3.34 2.4 1 98.88 155 TYR B CA 1
ATOM 3162 C C . TYR B 1 155 ? 6.91 -3.742 1.182 1 98.88 155 TYR B C 1
ATOM 3164 O O . TYR B 1 155 ? 7.656 -2.928 0.634 1 98.88 155 TYR B O 1
ATOM 3172 N N . SER B 1 156 ? 6.785 -4.969 0.801 1 98.94 156 SER B N 1
ATOM 3173 C CA . SER B 1 156 ? 7.414 -5.504 -0.401 1 98.94 156 SER B CA 1
ATOM 3174 C C . SER B 1 156 ? 6.645 -6.707 -0.939 1 98.94 156 SER B C 1
ATOM 3176 O O . SER B 1 156 ? 6.207 -7.566 -0.171 1 98.94 156 SER B O 1
ATOM 3178 N N . LYS B 1 157 ? 6.426 -6.68 -2.223 1 98.94 157 LYS B N 1
ATOM 3179 C CA . LYS B 1 157 ? 5.879 -7.844 -2.91 1 98.94 157 LYS B CA 1
ATOM 3180 C C . LYS B 1 157 ? 6.84 -8.352 -3.98 1 98.94 157 LYS B C 1
ATOM 3182 O O . LYS B 1 157 ? 7.383 -7.566 -4.758 1 98.94 157 LYS B O 1
ATOM 3187 N N . VAL B 1 158 ? 7.02 -9.641 -3.992 1 98.81 158 VAL B N 1
ATOM 3188 C CA . VAL B 1 158 ? 7.812 -10.281 -5.031 1 98.81 158 VAL B CA 1
ATOM 3189 C C . VAL B 1 158 ? 7.012 -11.414 -5.672 1 98.81 158 VAL B C 1
ATOM 3191 O O . VAL B 1 158 ? 6.402 -12.219 -4.969 1 98.81 158 VAL B O 1
ATOM 3194 N N . PHE B 1 159 ? 7.027 -11.375 -7 1 98.69 159 PHE B N 1
ATOM 3195 C CA . PHE B 1 159 ? 6.324 -12.406 -7.762 1 98.69 159 PHE B CA 1
ATOM 3196 C C . PHE B 1 159 ? 7.312 -13.367 -8.406 1 98.69 159 PHE B C 1
ATOM 3198 O O . PHE B 1 159 ? 8.031 -13 -9.336 1 98.69 159 PHE B O 1
ATOM 3205 N N . PHE B 1 160 ? 7.281 -14.641 -7.914 1 97.94 160 PHE B N 1
ATOM 3206 C CA . PHE B 1 160 ? 8.156 -15.672 -8.453 1 97.94 160 PHE B CA 1
ATOM 3207 C C . PHE B 1 160 ? 7.422 -16.5 -9.5 1 97.94 160 PHE B C 1
ATOM 3209 O O . PHE B 1 160 ? 6.23 -16.781 -9.359 1 97.94 160 PHE B O 1
ATOM 3216 N N . ARG B 1 161 ? 8.227 -16.938 -10.461 1 96.81 161 ARG B N 1
ATOM 3217 C CA . ARG B 1 161 ? 7.656 -17.844 -11.461 1 96.81 161 ARG B CA 1
ATOM 3218 C C . ARG B 1 161 ? 8.742 -18.656 -12.141 1 96.81 161 ARG B C 1
ATOM 3220 O O . ARG B 1 161 ? 9.914 -18.281 -12.133 1 96.81 161 ARG B O 1
ATOM 3227 N N . GLY B 1 162 ? 8.25 -19.797 -12.711 1 94.69 162 GLY B N 1
ATOM 3228 C CA . GLY B 1 162 ? 9.18 -20.641 -13.438 1 94.69 162 GLY B CA 1
ATOM 3229 C C . GLY B 1 162 ? 8.5 -21.578 -14.414 1 94.69 162 GLY B C 1
ATOM 3230 O O . GLY B 1 162 ? 7.371 -22.016 -14.18 1 94.69 162 GLY B O 1
ATOM 3231 N N . LYS B 1 163 ? 9.219 -21.859 -15.445 1 93.25 163 LYS B N 1
ATOM 3232 C CA . LYS B 1 163 ? 8.711 -22.781 -16.453 1 93.25 163 LYS B CA 1
ATOM 3233 C C . LYS B 1 163 ? 8.875 -24.234 -15.984 1 93.25 163 LYS B C 1
ATOM 3235 O O . LYS B 1 163 ? 8.055 -25.094 -16.312 1 93.25 163 LYS B O 1
ATOM 3240 N N . ILE B 1 164 ? 9.961 -24.375 -15.258 1 91.38 164 ILE B N 1
ATOM 3241 C CA . ILE B 1 164 ? 10.242 -25.719 -14.766 1 91.38 164 ILE B CA 1
ATOM 3242 C C . ILE B 1 164 ? 10.523 -25.672 -13.266 1 91.38 164 ILE B C 1
ATOM 3244 O O . ILE B 1 164 ? 11.211 -24.766 -12.781 1 91.38 164 ILE B O 1
ATOM 3248 N N . CYS B 1 165 ? 10.047 -26.719 -12.656 1 90.81 165 CYS B N 1
ATOM 3249 C CA . CYS B 1 165 ? 10.234 -26.797 -11.211 1 90.81 165 CYS B CA 1
ATOM 3250 C C . CYS B 1 165 ? 11.625 -27.312 -10.867 1 90.81 165 CYS B C 1
ATOM 3252 O O . CYS B 1 165 ? 11.977 -28.438 -11.242 1 90.81 165 CYS B O 1
ATOM 3254 N N . ASN B 1 166 ? 12.43 -26.531 -10.227 1 85.31 166 ASN B N 1
ATOM 3255 C CA . ASN B 1 166 ? 13.703 -27 -9.695 1 85.31 166 ASN B CA 1
ATOM 3256 C C . ASN B 1 166 ? 13.648 -27.172 -8.18 1 85.31 166 ASN B C 1
ATOM 3258 O O . ASN B 1 166 ? 14.578 -27.703 -7.578 1 85.31 166 ASN B O 1
ATOM 3262 N N . ASN B 1 167 ? 12.586 -26.766 -7.559 1 84.94 167 ASN B N 1
ATOM 3263 C CA .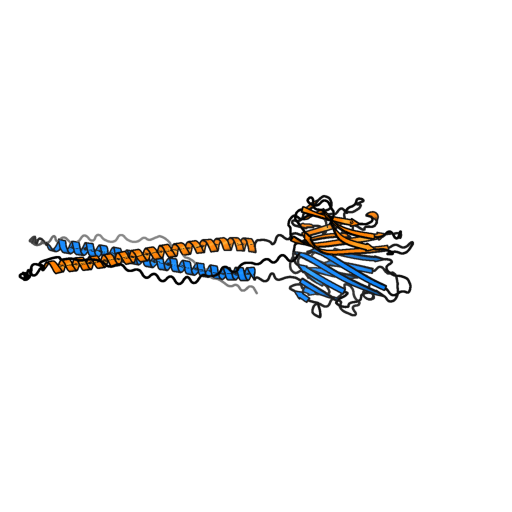 ASN B 1 167 ? 12.203 -26.906 -6.156 1 84.94 167 ASN B CA 1
ATOM 3264 C C . ASN B 1 167 ? 13.211 -26.219 -5.23 1 84.94 167 ASN B C 1
ATOM 3266 O O . ASN B 1 167 ? 13.445 -26.688 -4.113 1 84.94 167 ASN B O 1
ATOM 3270 N N . LEU B 1 168 ? 14.023 -25.281 -5.789 1 89.75 168 LEU B N 1
ATOM 3271 C CA . LEU B 1 168 ? 14.859 -24.453 -4.93 1 89.75 168 LEU B CA 1
ATOM 3272 C C . LEU B 1 168 ? 14.008 -23.531 -4.051 1 89.75 168 LEU B C 1
ATOM 3274 O O . LEU B 1 168 ? 13.008 -22.984 -4.512 1 89.75 168 LEU B O 1
ATOM 3278 N N . PRO B 1 169 ? 14.484 -23.438 -2.803 1 95.81 169 PRO B N 1
ATOM 3279 C CA . PRO B 1 169 ? 13.703 -22.578 -1.922 1 95.81 169 PRO B CA 1
ATOM 3280 C C . PRO B 1 169 ? 13.602 -21.141 -2.443 1 95.81 169 PRO B C 1
ATOM 3282 O O . PRO B 1 169 ? 14.57 -20.609 -2.988 1 95.81 169 PRO B O 1
ATOM 3285 N N . LEU B 1 170 ? 12.414 -20.578 -2.301 1 97.38 170 LEU B N 1
ATOM 3286 C CA . LEU B 1 170 ? 12.188 -19.188 -2.648 1 97.38 170 LEU B CA 1
ATOM 3287 C C . LEU B 1 170 ? 12.312 -18.297 -1.417 1 97.38 170 LEU B C 1
ATOM 3289 O O . LEU B 1 170 ? 11.492 -18.391 -0.498 1 97.38 170 LEU B O 1
ATOM 3293 N N . ASP B 1 171 ? 13.289 -17.438 -1.428 1 98.44 171 ASP B N 1
ATOM 3294 C CA . ASP B 1 171 ? 13.484 -16.516 -0.309 1 98.44 171 ASP B CA 1
ATOM 3295 C C . ASP B 1 171 ? 13.086 -15.086 -0.693 1 98.44 171 ASP B C 1
ATOM 3297 O O . ASP B 1 171 ? 13.344 -14.648 -1.817 1 98.44 171 ASP B O 1
ATOM 3301 N N . HIS B 1 172 ? 12.5 -14.383 0.18 1 98.75 172 HIS B N 1
ATOM 3302 C CA . HIS B 1 172 ? 12.133 -12.969 0.121 1 98.75 172 HIS B CA 1
ATOM 3303 C C . HIS B 1 172 ? 12.453 -12.266 1.434 1 98.75 172 HIS B C 1
ATOM 3305 O O . HIS B 1 172 ? 11.875 -12.594 2.475 1 98.75 172 HIS B O 1
ATOM 3311 N N . MET B 1 173 ? 13.43 -11.297 1.354 1 98.81 173 MET B N 1
ATOM 3312 C CA . MET B 1 173 ? 13.906 -10.695 2.594 1 98.81 173 MET B CA 1
ATOM 3313 C C . MET B 1 173 ? 14.016 -9.18 2.455 1 98.81 173 MET B C 1
ATOM 3315 O O . MET B 1 173 ? 14.5 -8.68 1.438 1 98.81 173 MET B O 1
ATOM 3319 N N . VAL B 1 174 ? 13.492 -8.484 3.389 1 98.88 174 VAL B N 1
ATOM 3320 C CA . VAL B 1 174 ? 13.727 -7.055 3.545 1 98.88 174 VAL B CA 1
ATOM 3321 C C . VAL B 1 174 ? 14.664 -6.809 4.723 1 98.88 174 VAL B C 1
ATOM 3323 O O . VAL B 1 174 ? 14.414 -7.285 5.836 1 98.88 174 VAL B O 1
ATOM 3326 N N . PHE B 1 175 ? 15.734 -6.102 4.473 1 98.56 175 PHE B N 1
ATOM 3327 C CA . PHE B 1 175 ? 16.703 -5.855 5.539 1 98.56 175 PHE B CA 1
ATOM 3328 C C . PHE B 1 175 ? 17.219 -4.426 5.477 1 98.56 175 PHE B C 1
ATOM 3330 O O . PHE B 1 175 ? 17.031 -3.729 4.477 1 98.56 175 PHE B O 1
ATOM 3337 N N . LYS B 1 176 ? 17.844 -3.947 6.547 1 98.25 176 LYS B N 1
ATOM 3338 C CA . LYS B 1 176 ? 18.375 -2.588 6.582 1 98.25 176 LYS B CA 1
ATOM 3339 C C . LYS B 1 176 ? 19.828 -2.584 7.012 1 98.25 176 LYS B C 1
ATOM 3341 O O . LYS B 1 176 ? 20.297 -3.52 7.668 1 98.25 176 LYS B O 1
ATOM 3346 N N . GLN B 1 177 ? 20.406 -1.58 6.562 1 97.31 177 GLN B N 1
ATOM 3347 C CA . GLN B 1 177 ? 21.781 -1.271 6.965 1 97.31 177 GLN B CA 1
ATOM 3348 C C . GLN B 1 177 ? 21.906 0.182 7.414 1 97.31 177 GLN B C 1
ATOM 3350 O O . GLN B 1 177 ? 21.234 1.063 6.875 1 97.31 177 GLN B O 1
ATOM 3355 N N . ASN B 1 178 ? 22.656 0.38 8.375 1 95.12 178 ASN B N 1
ATOM 3356 C CA . ASN B 1 178 ? 23.016 1.71 8.859 1 95.12 178 ASN B CA 1
ATOM 3357 C C . ASN B 1 178 ? 24.531 1.894 8.938 1 95.12 178 ASN B C 1
ATOM 3359 O O . ASN B 1 178 ? 25.234 1.055 9.508 1 95.12 178 ASN B O 1
ATOM 3363 N N . PRO B 1 179 ? 25.031 2.938 8.383 1 92.06 179 PRO B N 1
ATOM 3364 C CA . PRO B 1 179 ? 26.484 3.146 8.414 1 92.06 179 PRO B CA 1
ATOM 3365 C C . PRO B 1 179 ? 27.062 3.113 9.836 1 92.06 179 PRO B C 1
ATOM 3367 O O . PRO B 1 179 ? 28.234 2.779 10.023 1 92.06 179 PRO B O 1
ATOM 3370 N N . ALA B 1 180 ? 26.266 3.387 10.797 1 90.06 180 ALA B N 1
ATOM 3371 C CA . ALA B 1 180 ? 26.719 3.43 12.18 1 90.06 180 ALA B CA 1
ATOM 3372 C C . ALA B 1 180 ? 26.812 2.025 12.766 1 90.06 180 ALA B C 1
ATOM 3374 O O . ALA B 1 180 ? 27.484 1.817 13.789 1 90.06 180 ALA B O 1
ATOM 3375 N N . TYR B 1 181 ? 26.125 1.122 12.188 1 86.19 181 TYR B N 1
ATOM 3376 C CA . TYR B 1 181 ? 26.125 -0.252 12.68 1 86.19 181 TYR B CA 1
ATOM 3377 C C . TYR B 1 181 ? 26.609 -1.216 11.602 1 86.19 181 TYR B C 1
ATOM 3379 O O . TYR B 1 181 ? 26.141 -1.16 10.461 1 86.19 181 TYR B O 1
ATOM 3387 N N . PRO B 1 182 ? 27.516 -2.057 11.852 1 84.12 182 PRO B N 1
ATOM 3388 C CA . PRO B 1 182 ? 28.109 -2.91 10.82 1 84.12 182 PRO B CA 1
ATOM 3389 C C . PRO B 1 182 ? 27.172 -4.02 10.352 1 84.12 182 PRO B C 1
ATOM 3391 O O . PRO B 1 182 ? 27.188 -4.398 9.18 1 84.12 182 PRO B O 1
ATOM 3394 N N . ALA B 1 183 ? 26.328 -4.484 11.219 1 91.62 183 ALA B N 1
ATOM 3395 C CA . ALA B 1 183 ? 25.578 -5.68 10.852 1 91.62 183 ALA B CA 1
ATOM 3396 C C . ALA B 1 183 ? 24.25 -5.305 10.203 1 91.62 183 ALA B C 1
ATOM 3398 O O . ALA B 1 183 ? 23.594 -4.34 10.617 1 91.62 183 ALA B O 1
ATOM 3399 N N . SER B 1 184 ? 23.953 -6.039 9.164 1 93.94 184 SER B N 1
ATOM 3400 C CA . SER B 1 184 ? 22.625 -5.902 8.57 1 93.94 184 SER B CA 1
ATOM 3401 C C . SER B 1 184 ? 21.547 -6.461 9.492 1 93.94 184 SER B C 1
ATOM 3403 O O . SER B 1 184 ? 21.797 -7.41 10.242 1 93.94 184 SER B O 1
ATOM 3405 N N . GLN B 1 185 ? 20.453 -5.793 9.508 1 96.94 185 GLN B N 1
ATOM 3406 C CA . GLN B 1 185 ? 19.312 -6.25 10.312 1 96.94 185 GLN B CA 1
ATOM 3407 C C . GLN B 1 185 ? 18.141 -6.656 9.422 1 96.94 185 GLN B C 1
ATOM 3409 O O . GLN B 1 185 ? 17.641 -5.848 8.641 1 96.94 185 GLN B O 1
ATOM 3414 N N . VAL B 1 186 ? 17.75 -7.906 9.578 1 98.38 186 VAL B N 1
ATOM 3415 C CA . VAL B 1 186 ? 16.594 -8.391 8.828 1 98.38 186 VAL B CA 1
ATOM 3416 C C . VAL B 1 186 ? 15.305 -7.848 9.445 1 98.38 186 VAL B C 1
ATOM 3418 O O . VAL B 1 186 ? 15.094 -7.977 10.656 1 98.38 186 VAL B O 1
ATOM 3421 N N . LEU B 1 187 ? 14.508 -7.25 8.672 1 98.69 187 LEU B N 1
ATOM 3422 C CA . LEU B 1 187 ? 13.234 -6.707 9.141 1 98.69 187 LEU B CA 1
ATOM 3423 C C . LEU B 1 187 ? 12.109 -7.711 8.93 1 98.69 187 LEU B C 1
ATOM 3425 O O . LEU B 1 187 ? 11.312 -7.953 9.836 1 98.69 187 LEU B O 1
ATOM 3429 N N . MET B 1 188 ? 11.945 -8.25 7.711 1 98.75 188 MET B N 1
ATOM 3430 C CA . MET B 1 188 ? 10.93 -9.227 7.324 1 98.75 188 MET B CA 1
ATOM 3431 C C . MET B 1 188 ? 11.516 -10.281 6.395 1 98.75 188 MET B C 1
ATOM 3433 O O . MET B 1 188 ? 12.43 -9.992 5.617 1 98.75 188 MET B O 1
ATOM 3437 N N . GLU B 1 189 ? 11 -11.438 6.492 1 98.56 189 GLU B N 1
ATOM 3438 C CA . GLU B 1 189 ? 11.477 -12.484 5.59 1 98.56 189 GLU B CA 1
ATOM 3439 C C . GLU B 1 189 ? 10.398 -13.531 5.348 1 98.56 189 GLU B C 1
ATOM 3441 O O . GLU B 1 189 ? 9.492 -13.695 6.164 1 98.56 189 GLU B O 1
ATOM 3446 N N . ASP B 1 190 ? 10.344 -14.102 4.207 1 98.31 190 ASP B N 1
ATOM 3447 C CA . ASP B 1 190 ? 9.5 -15.219 3.797 1 98.31 190 ASP B CA 1
ATOM 3448 C C . ASP B 1 190 ? 10.312 -16.281 3.049 1 98.31 190 ASP B C 1
ATOM 3450 O O . ASP B 1 190 ? 11.297 -15.953 2.385 1 98.31 190 ASP B O 1
ATOM 3454 N N . ARG B 1 191 ? 10 -17.578 3.221 1 97.25 191 ARG B N 1
ATOM 3455 C CA . ARG B 1 191 ? 10.617 -18.703 2.52 1 97.25 191 ARG B CA 1
ATOM 3456 C C . ARG B 1 191 ? 9.57 -19.719 2.062 1 97.25 191 ARG B C 1
ATOM 3458 O O . ARG B 1 191 ? 8.703 -20.109 2.84 1 97.25 191 ARG B O 1
ATOM 3465 N N . LYS B 1 192 ? 9.578 -20.062 0.838 1 96 192 LYS B N 1
ATOM 3466 C CA . LYS B 1 192 ? 8.672 -21.078 0.306 1 96 192 LYS B CA 1
ATOM 3467 C C . LYS B 1 192 ? 9.438 -22.312 -0.151 1 96 192 LYS B C 1
ATOM 3469 O O . LYS B 1 192 ? 10.445 -22.203 -0.854 1 96 192 LYS B O 1
ATOM 3474 N N . MET B 1 193 ? 8.93 -23.375 0.302 1 94.31 193 MET B N 1
ATOM 3475 C CA . MET B 1 193 ? 9.477 -24.672 -0.105 1 94.31 193 MET B CA 1
ATOM 3476 C C . MET B 1 193 ? 8.383 -25.562 -0.672 1 94.31 193 MET B C 1
ATOM 3478 O O . MET B 1 193 ? 7.199 -25.359 -0.387 1 94.31 193 MET B O 1
ATOM 3482 N N . ASN B 1 194 ? 8.742 -26.5 -1.515 1 89.5 194 ASN B N 1
ATOM 3483 C CA . ASN B 1 194 ? 7.809 -27.453 -2.111 1 89.5 194 ASN B CA 1
ATOM 3484 C C . ASN B 1 194 ? 6.621 -26.734 -2.752 1 89.5 194 ASN B C 1
ATOM 3486 O O . ASN B 1 194 ? 5.469 -27.094 -2.508 1 89.5 194 ASN B O 1
ATOM 3490 N N . TYR B 1 195 ? 6.934 -25.781 -3.51 1 91.38 195 TYR B N 1
ATOM 3491 C CA . TYR B 1 195 ? 5.914 -24.875 -4.047 1 91.38 195 TYR B CA 1
ATOM 3492 C C . TYR B 1 195 ? 5.539 -25.266 -5.473 1 91.38 195 TYR B C 1
ATOM 3494 O O . TYR B 1 195 ? 4.652 -24.672 -6.074 1 91.38 195 TYR B O 1
ATOM 3502 N N . CYS B 1 196 ? 6.184 -26.266 -5.984 1 90.88 196 CYS B N 1
ATOM 3503 C CA . CYS B 1 196 ? 5.953 -26.609 -7.379 1 90.88 196 CYS B CA 1
ATOM 3504 C C . CYS B 1 196 ? 6.027 -28.125 -7.578 1 90.88 196 CYS B C 1
ATOM 3506 O O . CYS B 1 196 ? 6.395 -28.859 -6.66 1 90.88 196 CYS B O 1
ATOM 3508 N N . ALA B 1 197 ? 5.488 -28.484 -8.727 1 87.56 197 ALA B N 1
ATOM 3509 C CA . ALA B 1 197 ? 5.52 -29.891 -9.117 1 87.56 197 ALA B CA 1
ATOM 3510 C C . ALA B 1 197 ? 6.414 -30.094 -10.336 1 87.56 197 ALA B C 1
ATOM 3512 O O . ALA B 1 197 ? 6.449 -29.25 -11.242 1 87.56 197 ALA B O 1
ATOM 3513 N N . ALA B 1 198 ? 6.965 -31.266 -10.375 1 83.5 198 ALA B N 1
ATOM 3514 C CA . ALA B 1 198 ? 7.957 -31.578 -11.406 1 83.5 198 ALA B CA 1
ATOM 3515 C C . ALA B 1 198 ? 7.363 -31.422 -12.805 1 83.5 198 ALA B C 1
ATOM 3517 O O . ALA B 1 198 ? 6.281 -31.938 -13.078 1 83.5 198 ALA B O 1
ATOM 3518 N N . GLY B 1 199 ? 8.172 -30.688 -13.641 1 83.69 199 GLY B N 1
ATOM 3519 C CA . GLY B 1 199 ? 7.832 -30.562 -15.055 1 83.69 199 GLY B CA 1
ATOM 3520 C C . GLY B 1 199 ? 6.699 -29.578 -15.305 1 83.69 199 GLY B C 1
ATOM 3521 O O . GLY B 1 199 ? 6.215 -29.469 -16.438 1 83.69 199 GLY B O 1
ATOM 3522 N N . LYS B 1 200 ? 6.262 -28.906 -14.297 1 88.44 200 LYS B N 1
ATOM 3523 C CA . LYS B 1 200 ? 5.129 -28 -14.469 1 88.44 200 LYS B CA 1
ATOM 3524 C C . LYS B 1 200 ? 5.543 -26.562 -14.227 1 88.44 200 LYS B C 1
ATOM 3526 O O . LYS B 1 200 ? 6.422 -26.281 -13.406 1 88.44 200 LYS B O 1
ATOM 3531 N N . MET B 1 201 ? 4.895 -25.656 -15.008 1 93.5 201 MET B N 1
ATOM 3532 C CA . MET B 1 201 ? 5.066 -24.234 -14.75 1 93.5 201 MET B CA 1
ATOM 3533 C C . MET B 1 201 ? 4.445 -23.828 -13.414 1 93.5 201 MET B C 1
ATOM 3535 O O . MET B 1 201 ? 3.486 -24.469 -12.961 1 93.5 201 MET B O 1
ATOM 3539 N N . TRP B 1 202 ? 5.023 -22.938 -12.844 1 95.38 202 TRP B N 1
ATOM 3540 C CA . TRP B 1 202 ? 4.527 -22.516 -11.531 1 95.38 202 TRP B CA 1
ATOM 3541 C C . TRP B 1 202 ? 4.668 -21.016 -11.336 1 95.38 202 TRP B C 1
ATOM 3543 O O . TRP B 1 202 ? 5.43 -20.359 -12.055 1 95.38 202 TRP B O 1
ATOM 3553 N N . ALA B 1 203 ? 3.883 -20.422 -10.414 1 97.12 203 ALA B N 1
ATOM 3554 C CA . ALA B 1 203 ? 3.918 -19.031 -10 1 97.12 203 ALA B CA 1
ATOM 3555 C C . ALA B 1 203 ? 3.502 -18.875 -8.539 1 97.12 203 ALA B C 1
ATOM 3557 O O . ALA B 1 203 ? 2.574 -19.547 -8.078 1 97.12 203 ALA B O 1
ATOM 3558 N N . ARG B 1 204 ? 4.258 -18.047 -7.797 1 97 204 ARG B N 1
ATOM 3559 C CA . ARG B 1 204 ? 4.02 -17.812 -6.375 1 97 204 ARG B CA 1
ATOM 3560 C C . ARG B 1 204 ? 4.305 -16.359 -5.996 1 97 204 ARG B C 1
ATOM 3562 O O . ARG B 1 204 ? 5.332 -15.805 -6.387 1 97 204 ARG B O 1
ATOM 3569 N N . GLY B 1 205 ? 3.363 -15.805 -5.289 1 97.75 205 GLY B N 1
ATOM 3570 C CA . GLY B 1 205 ? 3.6 -14.469 -4.758 1 97.75 205 GLY B CA 1
ATOM 3571 C C . GLY B 1 205 ? 4.012 -14.469 -3.299 1 97.75 205 GLY B C 1
ATOM 3572 O O . GLY B 1 205 ? 3.619 -15.359 -2.537 1 97.75 205 GLY B O 1
ATOM 3573 N N . SER B 1 206 ? 4.855 -13.523 -2.92 1 98.56 206 SER B N 1
ATOM 3574 C CA . SER B 1 206 ? 5.234 -13.266 -1.535 1 98.56 206 SER B CA 1
ATOM 3575 C C . SER B 1 206 ? 5.023 -11.805 -1.166 1 98.56 206 SER B C 1
ATOM 3577 O O . SER B 1 206 ? 5.465 -10.906 -1.888 1 98.56 206 SER B O 1
ATOM 3579 N N . TYR B 1 207 ? 4.309 -11.57 -0.111 1 98.75 207 TYR B N 1
ATOM 3580 C CA . TYR B 1 207 ? 4.07 -10.211 0.365 1 98.75 207 TYR B CA 1
ATOM 3581 C C . TYR B 1 207 ? 4.52 -10.047 1.812 1 98.75 207 TYR B C 1
ATOM 3583 O O . TYR B 1 207 ? 4.191 -10.875 2.666 1 98.75 207 TYR B O 1
ATOM 3591 N N . LEU B 1 208 ? 5.254 -8.969 2.031 1 98.81 208 LEU B N 1
ATOM 3592 C CA . LEU B 1 208 ? 5.723 -8.586 3.359 1 98.81 208 LEU B CA 1
ATOM 3593 C C . LEU B 1 208 ? 5.316 -7.148 3.68 1 98.81 208 LEU B C 1
ATOM 3595 O O . LEU B 1 208 ? 5.461 -6.258 2.842 1 98.81 208 LEU B O 1
ATOM 3599 N N . GLY B 1 209 ? 4.738 -6.941 4.844 1 98.56 209 GLY B N 1
ATOM 3600 C CA . GLY B 1 209 ? 4.375 -5.605 5.277 1 98.56 209 GLY B CA 1
ATOM 3601 C C . GLY B 1 209 ? 4.25 -5.48 6.785 1 98.56 209 GLY B C 1
ATOM 3602 O O . GLY B 1 209 ? 3.611 -6.309 7.434 1 98.56 209 GLY B O 1
ATOM 3603 N N . ALA B 1 210 ? 4.922 -4.484 7.418 1 98.56 210 ALA B N 1
ATOM 3604 C CA . ALA B 1 210 ? 4.875 -4.293 8.867 1 98.56 210 ALA B CA 1
ATOM 3605 C C . ALA B 1 210 ? 5.379 -2.906 9.25 1 98.56 210 ALA B C 1
ATOM 3607 O O . ALA B 1 210 ? 5.914 -2.178 8.414 1 98.56 210 ALA B O 1
ATOM 3608 N N . LEU B 1 211 ? 5.16 -2.555 10.523 1 98.31 211 LEU B N 1
ATOM 3609 C CA . LEU B 1 211 ? 5.629 -1.292 11.086 1 98.31 211 LEU B CA 1
ATOM 3610 C C . LEU B 1 211 ? 7.008 -1.457 11.719 1 98.31 211 LEU B C 1
ATOM 3612 O O . LEU B 1 211 ? 7.27 -2.457 12.391 1 98.31 211 LEU B O 1
ATOM 3616 N N . PHE B 1 212 ? 7.875 -0.435 11.508 1 98.5 212 PHE B N 1
ATOM 3617 C CA . PHE B 1 212 ? 9.195 -0.437 12.117 1 98.5 212 PHE B CA 1
ATOM 3618 C C . PHE B 1 212 ? 9.602 0.972 12.539 1 98.5 212 PHE B C 1
ATOM 3620 O O . PHE B 1 212 ? 9.297 1.943 11.844 1 98.5 212 PHE B O 1
ATOM 3627 N N . ASN B 1 213 ? 10.273 1.094 13.625 1 97.69 213 ASN B N 1
ATOM 3628 C CA . ASN B 1 213 ? 10.992 2.324 13.938 1 97.69 213 ASN B CA 1
ATOM 3629 C C . ASN B 1 213 ? 12.32 2.402 13.188 1 97.69 213 ASN B C 1
ATOM 3631 O O . ASN B 1 213 ? 13.227 1.604 13.438 1 97.69 213 ASN B O 1
ATOM 3635 N N . LEU B 1 214 ? 12.359 3.342 12.305 1 97.81 214 LEU B N 1
ATOM 3636 C CA . LEU B 1 214 ? 13.57 3.475 11.508 1 97.81 214 LEU B CA 1
ATOM 3637 C C . LEU B 1 214 ? 14.32 4.758 11.859 1 97.81 214 LEU B C 1
ATOM 3639 O O . LEU B 1 214 ? 13.695 5.762 12.227 1 97.81 214 LEU B O 1
ATOM 3643 N N . THR B 1 215 ? 15.594 4.68 11.75 1 96 215 THR B N 1
ATOM 3644 C CA . THR B 1 215 ? 16.453 5.801 12.102 1 96 215 THR B CA 1
ATOM 3645 C C . THR B 1 215 ? 17.031 6.453 10.852 1 96 215 THR B C 1
ATOM 3647 O O . THR B 1 215 ? 17.234 5.789 9.828 1 96 215 THR B O 1
ATOM 3650 N N . LYS B 1 216 ? 17.281 7.715 11.023 1 95.56 216 LYS B N 1
ATOM 3651 C CA . LYS B 1 216 ? 17.922 8.453 9.938 1 95.56 216 LYS B CA 1
ATOM 3652 C C . LYS B 1 216 ? 19.172 7.719 9.445 1 95.56 216 LYS B C 1
ATOM 3654 O O . LYS B 1 216 ? 19.953 7.215 10.242 1 95.56 216 LYS B O 1
ATOM 3659 N N . SER B 1 217 ? 19.297 7.555 8.141 1 95.56 217 SER B N 1
ATOM 3660 C CA . SER B 1 217 ? 20.438 6.973 7.434 1 95.56 217 SER B CA 1
ATOM 3661 C C . SER B 1 217 ? 20.281 5.461 7.301 1 95.56 217 SER B C 1
ATOM 3663 O O . SER B 1 217 ? 21.141 4.801 6.699 1 95.56 217 SER B O 1
ATOM 3665 N N . ASP B 1 218 ? 19.234 4.965 7.902 1 97.69 218 ASP B N 1
ATOM 3666 C CA . ASP B 1 218 ? 18.938 3.58 7.559 1 97.69 218 ASP B CA 1
ATOM 3667 C C . ASP B 1 218 ? 18.734 3.42 6.051 1 97.69 218 ASP B C 1
ATOM 3669 O O . ASP B 1 218 ? 18.109 4.262 5.414 1 97.69 218 ASP B O 1
ATOM 3673 N N . SER B 1 219 ? 19.281 2.398 5.516 1 98.19 219 SER B N 1
ATOM 3674 C CA . SER B 1 219 ? 19.031 1.997 4.133 1 98.19 219 SER B CA 1
ATOM 3675 C C . SER B 1 219 ? 18.328 0.645 4.07 1 98.19 219 SER B C 1
ATOM 3677 O O . SER B 1 219 ? 18.812 -0.34 4.633 1 98.19 219 SER B O 1
ATOM 3679 N N . LEU B 1 220 ? 17.219 0.617 3.406 1 98.75 220 LEU B N 1
ATOM 3680 C CA . LEU B 1 220 ? 16.438 -0.614 3.328 1 98.75 220 LEU B CA 1
ATOM 3681 C C . LEU B 1 220 ? 16.625 -1.288 1.972 1 98.75 220 LEU B C 1
ATOM 3683 O O . LEU B 1 220 ? 16.547 -0.63 0.932 1 98.75 220 LEU B O 1
ATOM 3687 N N . TYR B 1 221 ? 16.734 -2.609 1.991 1 98.75 221 TYR B N 1
ATOM 3688 C CA . TYR B 1 221 ? 17.016 -3.42 0.81 1 98.75 221 TYR B CA 1
ATOM 3689 C C . TYR B 1 221 ? 16.031 -4.586 0.713 1 98.75 221 TYR B C 1
ATOM 3691 O O . TYR B 1 221 ? 15.453 -5 1.717 1 98.75 221 TYR B O 1
ATOM 3699 N N . VAL B 1 222 ? 15.859 -5.082 -0.511 1 98.88 222 VAL B N 1
ATOM 3700 C CA . VAL B 1 222 ? 15.117 -6.32 -0.734 1 98.88 222 VAL B CA 1
ATOM 3701 C C . VAL B 1 222 ? 16.016 -7.348 -1.411 1 98.88 222 VAL B C 1
ATOM 3703 O O . VAL B 1 222 ? 16.656 -7.055 -2.428 1 98.88 222 VAL B O 1
ATOM 3706 N N . ASN B 1 223 ? 16.047 -8.508 -0.777 1 98.69 223 ASN B N 1
ATOM 3707 C CA . ASN B 1 223 ? 16.812 -9.625 -1.323 1 98.69 223 ASN B CA 1
ATOM 3708 C C . ASN B 1 223 ? 15.914 -10.828 -1.607 1 98.69 223 ASN B C 1
ATOM 3710 O O . ASN B 1 223 ? 14.875 -11 -0.963 1 98.69 223 ASN B O 1
ATOM 3714 N N . VAL B 1 224 ? 16.328 -11.617 -2.645 1 98.38 224 VAL B N 1
ATOM 3715 C CA . VAL B 1 224 ? 15.617 -12.844 -2.984 1 98.38 224 VAL B CA 1
ATOM 3716 C C . VAL B 1 224 ? 16.609 -13.977 -3.217 1 98.38 224 VAL B C 1
ATOM 3718 O O . VAL B 1 224 ? 17.828 -13.758 -3.186 1 98.38 224 VAL B O 1
ATOM 3721 N N . SER B 1 225 ? 16.062 -15.141 -3.398 1 96.06 225 SER B N 1
ATOM 3722 C CA . SER B 1 225 ? 16.906 -16.312 -3.637 1 96.06 225 SER B CA 1
ATOM 3723 C C . SER B 1 225 ? 17.609 -16.219 -4.992 1 96.06 225 SER B C 1
ATOM 3725 O O . SER B 1 225 ? 18.812 -16.438 -5.094 1 96.06 225 SER B O 1
ATOM 3727 N N . GLU B 1 226 ? 16.828 -15.945 -6.047 1 95.19 226 GLU B N 1
ATOM 3728 C CA . GLU B 1 226 ? 17.359 -15.828 -7.406 1 95.19 226 GLU B CA 1
ATOM 3729 C C . GLU B 1 226 ? 16.578 -14.797 -8.219 1 95.19 226 GLU B C 1
ATOM 3731 O O . GLU B 1 226 ? 15.352 -14.883 -8.336 1 95.19 226 GLU B O 1
ATOM 3736 N N . THR B 1 227 ? 17.312 -13.891 -8.852 1 96.56 227 THR B N 1
ATOM 3737 C CA . THR B 1 227 ? 16.672 -12.836 -9.625 1 96.56 227 THR B CA 1
ATOM 3738 C C . THR B 1 227 ? 15.992 -13.422 -10.859 1 96.56 227 THR B C 1
ATOM 3740 O O . THR B 1 227 ? 14.984 -12.891 -11.336 1 96.56 227 THR B O 1
ATOM 3743 N N . ALA B 1 228 ? 16.516 -14.531 -11.344 1 94.88 228 ALA B N 1
ATOM 3744 C CA . ALA B 1 228 ? 16 -15.125 -12.57 1 94.88 228 ALA B CA 1
ATOM 3745 C C . ALA B 1 228 ? 14.594 -15.664 -12.367 1 94.88 228 ALA B C 1
ATOM 3747 O O . ALA B 1 228 ? 13.867 -15.898 -13.336 1 94.88 228 ALA B O 1
ATOM 3748 N N . LEU B 1 229 ? 14.164 -15.844 -11.18 1 96 229 LEU B N 1
ATOM 3749 C CA . LEU B 1 229 ? 12.852 -16.406 -10.891 1 96 229 LEU B CA 1
ATOM 3750 C C . LEU B 1 229 ? 11.836 -15.305 -10.617 1 96 229 LEU B C 1
ATOM 3752 O O . LEU B 1 229 ? 10.672 -15.586 -10.328 1 96 229 LEU B O 1
ATOM 3756 N N . VAL B 1 230 ? 12.297 -14.102 -10.711 1 97.69 230 VAL B N 1
ATOM 3757 C CA . VAL B 1 230 ? 11.414 -13 -10.344 1 97.69 230 VAL B CA 1
ATOM 3758 C C . VAL B 1 230 ? 10.828 -12.367 -11.602 1 97.69 230 VAL B C 1
ATOM 3760 O O . VAL B 1 230 ? 11.539 -12.141 -12.578 1 97.69 230 VAL B O 1
ATOM 3763 N N . ASN B 1 231 ? 9.492 -12.203 -11.617 1 98.12 231 ASN B N 1
ATOM 3764 C CA . ASN B 1 231 ? 8.812 -11.367 -12.602 1 98.12 231 ASN B CA 1
ATOM 3765 C C . ASN B 1 231 ? 8.781 -9.906 -12.164 1 98.12 231 ASN B C 1
ATOM 3767 O O . ASN B 1 231 ? 8.133 -9.57 -11.172 1 98.12 231 ASN B O 1
ATOM 3771 N N . PHE B 1 232 ? 9.336 -8.969 -12.945 1 98 232 PHE B N 1
ATOM 3772 C CA . PHE B 1 232 ? 9.578 -7.613 -12.477 1 98 232 PHE B CA 1
ATOM 3773 C C . PHE B 1 232 ? 8.523 -6.652 -13.008 1 98 232 PHE B C 1
ATOM 3775 O O . PHE B 1 232 ? 8.695 -5.434 -12.953 1 98 232 PHE B O 1
ATOM 3782 N N . GLU B 1 233 ? 7.43 -7.191 -13.484 1 97.56 233 GLU B N 1
ATOM 3783 C CA . GLU B 1 233 ? 6.34 -6.289 -13.836 1 97.56 233 GLU B CA 1
ATOM 3784 C C . GLU B 1 233 ? 5.941 -5.406 -12.664 1 97.56 233 GLU B C 1
ATOM 3786 O O . GLU B 1 233 ? 5.887 -5.867 -11.523 1 97.56 233 GLU B O 1
ATOM 3791 N N . GLU B 1 234 ? 5.566 -4.164 -12.93 1 97.31 234 GLU B N 1
ATOM 3792 C CA . GLU B 1 234 ? 5.395 -3.16 -11.883 1 97.31 234 GLU B CA 1
ATOM 3793 C C . GLU B 1 234 ? 4.242 -3.52 -10.953 1 97.31 234 GLU B C 1
ATOM 3795 O O . GLU B 1 234 ? 4.242 -3.148 -9.781 1 97.31 234 GLU B O 1
ATOM 3800 N N . SER B 1 235 ? 3.229 -4.254 -11.484 1 98.31 235 SER B N 1
ATOM 3801 C CA . SER B 1 235 ? 2.064 -4.602 -10.672 1 98.31 235 SER B CA 1
ATOM 3802 C C . SER B 1 235 ? 2.32 -5.863 -9.852 1 98.31 235 SER B C 1
ATOM 3804 O O . SER B 1 235 ? 1.529 -6.211 -8.977 1 98.31 235 SER B O 1
ATOM 3806 N N . LYS B 1 236 ? 3.398 -6.543 -10.109 1 98.69 236 LYS B N 1
ATOM 3807 C CA . LYS B 1 236 ? 3.631 -7.852 -9.5 1 98.69 236 LYS B CA 1
ATOM 3808 C C . LYS B 1 236 ? 4.762 -7.793 -8.477 1 98.69 236 LYS B C 1
ATOM 3810 O O . LYS B 1 236 ? 4.773 -8.555 -7.516 1 98.69 236 LYS B O 1
ATOM 3815 N N . THR B 1 237 ? 5.73 -7.008 -8.742 1 98.81 237 THR B N 1
ATOM 3816 C CA . THR B 1 237 ? 6.895 -6.871 -7.879 1 98.81 237 THR B CA 1
ATOM 3817 C C . THR B 1 237 ? 7.152 -5.402 -7.551 1 98.81 237 THR B C 1
ATOM 3819 O O . THR B 1 237 ? 7.398 -4.594 -8.445 1 98.81 237 THR B O 1
ATOM 3822 N N . PHE B 1 238 ? 7.055 -5.047 -6.238 1 98.88 238 PHE B N 1
ATOM 3823 C CA . PHE B 1 238 ? 7.219 -3.66 -5.812 1 98.88 238 PHE B CA 1
ATOM 3824 C C . PHE B 1 238 ? 7.695 -3.59 -4.367 1 98.88 238 PHE B C 1
ATOM 3826 O O . PHE B 1 238 ? 7.668 -4.59 -3.65 1 98.88 238 PHE B O 1
ATOM 3833 N N . PHE B 1 239 ? 8.227 -2.48 -3.986 1 98.81 239 PHE B N 1
ATOM 3834 C CA . PHE B 1 239 ? 8.852 -2.184 -2.701 1 98.81 239 PHE B CA 1
ATOM 3835 C C . PHE B 1 239 ? 8.586 -0.738 -2.295 1 98.81 239 PHE B C 1
ATOM 3837 O O . PHE B 1 239 ? 8.664 0.168 -3.127 1 98.81 239 PHE B O 1
ATOM 3844 N N . GLY B 1 240 ? 8.156 -0.546 -1.046 1 98.88 240 GLY B N 1
ATOM 3845 C CA . GLY B 1 240 ? 7.871 0.825 -0.652 1 98.88 240 GLY B CA 1
ATOM 3846 C C . GLY B 1 240 ? 7.699 0.993 0.846 1 98.88 240 GLY B C 1
ATOM 3847 O O . GLY B 1 240 ? 7.863 0.035 1.605 1 98.88 240 GLY B O 1
ATOM 3848 N N . LEU B 1 241 ? 7.504 2.244 1.209 1 98.81 241 LEU B N 1
ATOM 3849 C CA . LEU B 1 241 ? 7.262 2.586 2.605 1 98.81 241 LEU B CA 1
ATOM 3850 C C . LEU B 1 241 ? 6.625 3.969 2.725 1 98.81 241 LEU B C 1
ATOM 3852 O O . LEU B 1 241 ? 6.633 4.742 1.765 1 98.81 241 LEU B O 1
ATOM 3856 N N . TYR B 1 242 ? 6.02 4.254 3.865 1 98.19 242 TYR B N 1
ATOM 3857 C CA . TYR B 1 242 ? 5.574 5.605 4.191 1 98.19 242 TYR B CA 1
ATOM 3858 C C . TYR B 1 242 ? 5.688 5.867 5.691 1 98.19 242 TYR B C 1
ATOM 3860 O O . TYR B 1 242 ? 5.539 4.949 6.5 1 98.19 242 TYR B O 1
ATOM 3868 N N . LYS B 1 243 ? 5.883 7.09 5.957 1 96.81 243 LYS B N 1
ATOM 3869 C CA . LYS B 1 243 ? 6.039 7.508 7.348 1 96.81 243 LYS B CA 1
ATOM 3870 C C . LYS B 1 243 ? 4.688 7.82 7.984 1 96.81 243 LYS B C 1
ATOM 3872 O O . LYS B 1 243 ? 3.836 8.453 7.363 1 96.81 243 LYS B O 1
ATOM 3877 N N . LEU B 1 244 ? 4.555 7.418 9.242 1 93.12 244 LEU B N 1
ATOM 3878 C CA . LEU B 1 244 ? 3.342 7.695 10 1 93.12 244 LEU B CA 1
ATOM 3879 C C . LEU B 1 244 ? 3.545 8.883 10.938 1 93.12 244 LEU B C 1
ATOM 3881 O O . LEU B 1 244 ? 4.621 9.047 11.516 1 93.12 244 LEU B O 1
#

pLDDT: mean 76.38, std 26.94, range [18.12, 98.94]

Sequence (488 aa):
MQQNLNYVYPQIFWVDSCASPTCAPSAPIATCPPPVPERRRRKQSNKRDGTCLCFLVVFLLVLLALAGVGLGMFQIVQLQKELAELREVTSVWLLIDIEVSKKKVIRKAAHLTGKADQKALPLEWVATLGHAFTSNIQYRHRSLVINETGLYFVYSKVFFRGKICNNLPLDHMVFKQNPAYPASQVLMEDRKMNYCAAGKMWARGSYLGALFNLTKSDSLYVNVSETALVNFEESKTFFGLYKLMQQNLNYVYPQIFWVDSCASPTCAPSAPIATCPPPVPERRRRKQSNKRDGTCLCFLVVFLLVLLALAGVGLGMFQIVQLQKELAELREVTSVWLLIDIEVSKKKVIRKAAHLTGKADQKALPLEWVATLGHAFTSNIQYRHRSLVINETGLYFVYSKVFFRGKICNNLPLDHMVFKQNPAYPASQVLMEDRKMNYCAAGKMWARGSYLGALFNLTKSDSLYVNVSETALVNFEESKTFFGLYKL